Protein AF-A0A8D8K4F5-F1 (afdb_monomer_lite)

pLDDT: mean 77.03, std 19.81, range [22.62, 98.5]

Structure (mmCIF, N/CA/C/O backbone):
data_AF-A0A8D8K4F5-F1
#
_entry.id   AF-A0A8D8K4F5-F1
#
loop_
_atom_site.group_PDB
_atom_site.id
_atom_site.type_symbol
_atom_site.label_atom_id
_atom_site.label_alt_id
_atom_site.label_comp_id
_atom_site.label_asym_id
_atom_site.label_entity_id
_atom_site.label_seq_id
_atom_site.pdbx_PDB_ins_code
_atom_site.Cartn_x
_atom_site.Cartn_y
_atom_site.Cartn_z
_atom_site.occupancy
_atom_site.B_iso_or_equiv
_atom_site.auth_seq_id
_atom_site.auth_comp_id
_atom_site.auth_asym_id
_atom_site.auth_atom_id
_atom_site.pdbx_PDB_model_num
ATOM 1 N N . MET A 1 1 ? 10.776 -37.116 -6.712 1.00 50.56 1 MET A N 1
ATOM 2 C CA . MET A 1 1 ? 9.722 -36.429 -7.485 1.00 50.56 1 MET A CA 1
ATOM 3 C C . MET A 1 1 ? 10.110 -36.511 -8.950 1.00 50.56 1 MET A C 1
ATOM 5 O O . MET A 1 1 ? 11.135 -35.944 -9.314 1.00 50.56 1 MET A O 1
ATOM 9 N N . GLU A 1 2 ? 9.377 -37.277 -9.756 1.00 38.69 2 GLU A N 1
ATOM 10 C CA . GLU A 1 2 ? 9.474 -37.157 -11.214 1.00 38.69 2 GLU A CA 1
ATOM 11 C C . GLU A 1 2 ? 8.823 -35.822 -11.583 1.00 38.69 2 GLU A C 1
ATOM 13 O O . GLU A 1 2 ? 7.655 -35.591 -11.283 1.00 38.69 2 GLU A O 1
ATOM 18 N N . ILE A 1 3 ? 9.621 -34.892 -12.099 1.00 47.47 3 ILE A N 1
ATOM 19 C CA . ILE A 1 3 ? 9.180 -33.546 -12.474 1.00 47.47 3 ILE A CA 1
ATOM 20 C C . ILE A 1 3 ? 9.281 -33.509 -13.992 1.00 47.47 3 ILE A C 1
ATOM 22 O O . ILE A 1 3 ? 10.378 -33.707 -14.510 1.00 47.47 3 ILE A O 1
ATOM 26 N N . SER A 1 4 ? 8.151 -33.319 -14.677 1.00 42.06 4 SER A N 1
ATOM 27 C CA . SER A 1 4 ? 8.114 -33.143 -16.133 1.00 42.06 4 SER A CA 1
ATOM 28 C C . SER A 1 4 ? 8.968 -31.935 -16.535 1.00 42.06 4 SER A C 1
ATOM 30 O O . SER A 1 4 ? 8.851 -30.873 -15.920 1.00 42.06 4 SER A O 1
ATOM 32 N N . ASP A 1 5 ? 9.799 -32.084 -17.571 1.00 46.47 5 ASP A N 1
ATOM 33 C CA . ASP A 1 5 ? 10.639 -31.007 -18.122 1.00 46.47 5 ASP A CA 1
ATOM 34 C C . ASP A 1 5 ? 9.815 -29.842 -18.720 1.00 46.47 5 ASP A C 1
ATOM 36 O O . ASP A 1 5 ? 10.367 -28.779 -18.994 1.00 46.47 5 ASP A O 1
ATOM 40 N N . GLU A 1 6 ? 8.490 -29.991 -18.855 1.00 44.06 6 GLU A N 1
ATOM 41 C CA . GLU A 1 6 ? 7.566 -28.910 -19.244 1.00 44.06 6 GLU A CA 1
ATOM 42 C C . GLU A 1 6 ? 7.384 -27.822 -18.159 1.00 44.06 6 GLU A C 1
ATOM 44 O O . GLU A 1 6 ? 6.754 -26.805 -18.432 1.00 44.06 6 GLU A O 1
ATOM 49 N N . PHE A 1 7 ? 7.941 -27.998 -16.949 1.00 45.97 7 PHE A N 1
ATOM 50 C CA . PHE A 1 7 ? 7.888 -27.024 -15.838 1.00 45.97 7 PHE A CA 1
ATOM 51 C C . PHE A 1 7 ? 9.210 -26.278 -15.585 1.00 45.97 7 PHE A C 1
ATOM 53 O O . PHE A 1 7 ? 9.508 -25.853 -14.467 1.00 45.97 7 PHE A O 1
ATOM 60 N N . LEU A 1 8 ? 10.013 -26.074 -16.624 1.00 45.91 8 LEU A N 1
ATOM 61 C CA . LEU A 1 8 ? 10.858 -24.878 -16.664 1.00 45.91 8 LEU A CA 1
ATOM 62 C C . LEU A 1 8 ? 9.870 -23.708 -16.884 1.00 45.91 8 LEU A C 1
ATOM 64 O O . LEU A 1 8 ? 8.877 -23.890 -17.569 1.00 45.91 8 LEU A O 1
ATOM 68 N N . VAL A 1 9 ? 9.977 -22.514 -16.311 1.00 53.56 9 VAL A N 1
ATOM 69 C CA . VAL A 1 9 ? 11.063 -21.565 -16.523 1.00 53.56 9 VAL A CA 1
ATOM 70 C C . VAL A 1 9 ? 10.805 -20.355 -15.602 1.00 53.56 9 VAL A C 1
ATOM 72 O O . VAL A 1 9 ? 9.658 -19.964 -15.391 1.00 53.56 9 VAL A O 1
ATOM 75 N N . ASP A 1 10 ? 11.883 -19.740 -15.131 1.00 52.75 10 ASP A N 1
ATOM 76 C CA . ASP A 1 10 ? 11.942 -18.437 -14.455 1.00 52.75 10 ASP A CA 1
ATOM 77 C C . ASP A 1 10 ? 11.728 -18.409 -12.927 1.00 52.75 10 ASP A C 1
ATOM 79 O O . ASP A 1 10 ? 10.795 -18.997 -12.375 1.00 52.75 10 ASP A O 1
ATOM 83 N N . ALA A 1 11 ? 12.637 -17.709 -12.241 1.00 55.94 11 ALA A N 1
ATOM 84 C CA . ALA A 1 11 ? 12.549 -17.409 -10.817 1.00 55.94 11 ALA A CA 1
ATOM 85 C C . ALA A 1 11 ? 11.322 -16.536 -10.507 1.00 55.94 11 ALA A C 1
ATOM 87 O O . ALA A 1 11 ? 10.777 -16.628 -9.405 1.00 55.94 11 ALA A O 1
ATOM 88 N N . ASP A 1 12 ? 10.855 -15.760 -11.488 1.00 54.38 12 ASP A N 1
ATOM 89 C CA . ASP A 1 12 ? 9.815 -14.744 -11.308 1.00 54.38 12 ASP A CA 1
ATOM 90 C C . ASP A 1 12 ? 8.391 -15.217 -11.640 1.00 54.38 12 ASP A C 1
ATOM 92 O O . ASP A 1 12 ? 7.414 -14.554 -11.288 1.00 54.38 12 ASP A O 1
ATOM 96 N N . SER A 1 13 ? 8.232 -16.408 -12.223 1.00 65.69 13 SER A N 1
ATOM 97 C CA . SER A 1 13 ? 6.914 -16.987 -12.509 1.00 65.69 13 SER A CA 1
ATOM 98 C C . SER A 1 13 ? 6.157 -17.324 -11.216 1.00 65.69 13 SER A C 1
ATOM 100 O O . SER A 1 13 ? 6.475 -18.294 -10.533 1.00 65.69 13 SER A O 1
ATOM 102 N N . PHE A 1 14 ? 5.118 -16.567 -10.859 1.00 67.56 14 PHE A N 1
ATOM 103 C CA . PHE A 1 14 ? 4.361 -16.821 -9.628 1.00 67.56 14 PHE A CA 1
ATOM 104 C C . PHE A 1 14 ? 3.557 -18.123 -9.674 1.00 67.56 14 PHE A C 1
ATOM 106 O O . PHE A 1 14 ? 2.715 -18.342 -10.546 1.00 67.56 14 PHE A O 1
ATOM 113 N N . TYR A 1 15 ? 3.757 -18.976 -8.668 1.00 74.81 15 TYR A N 1
ATOM 114 C CA . TYR A 1 15 ? 2.946 -20.173 -8.489 1.00 74.81 15 TYR A CA 1
ATOM 115 C C . TYR A 1 15 ? 1.631 -19.862 -7.770 1.00 74.81 15 TYR A C 1
ATOM 117 O O . TYR A 1 15 ? 1.588 -19.572 -6.572 1.00 74.81 15 TYR A O 1
ATOM 125 N N . VAL A 1 16 ? 0.536 -19.962 -8.522 1.00 72.06 16 VAL A N 1
ATOM 126 C CA . VAL A 1 16 ? -0.831 -19.644 -8.073 1.00 72.06 16 VAL A CA 1
ATOM 127 C C . VAL A 1 16 ? -1.658 -20.878 -7.693 1.00 72.06 16 VAL A C 1
ATOM 129 O O . VAL A 1 16 ? -2.868 -20.779 -7.492 1.00 72.06 16 VAL A O 1
ATOM 132 N N . GLY A 1 17 ? -1.027 -22.051 -7.586 1.00 70.94 17 GLY A N 1
ATOM 133 C CA . GLY A 1 17 ? -1.705 -23.271 -7.152 1.00 70.94 17 GLY A CA 1
ATOM 134 C C . GLY A 1 17 ? -2.330 -23.115 -5.763 1.00 70.94 17 GLY A C 1
ATOM 135 O O . GLY A 1 17 ? -1.748 -22.505 -4.864 1.00 70.94 17 GLY A O 1
ATOM 136 N N . ILE A 1 18 ? -3.521 -23.690 -5.565 1.00 71.12 18 ILE A N 1
ATOM 137 C CA . ILE A 1 18 ? -4.225 -23.692 -4.264 1.00 71.12 18 ILE A CA 1
ATOM 138 C C . ILE A 1 18 ? -3.362 -24.356 -3.176 1.00 71.12 18 ILE A C 1
ATOM 140 O O . ILE A 1 18 ? -3.426 -24.006 -2.000 1.00 71.12 18 ILE A O 1
ATOM 144 N N . ASP A 1 19 ? -2.507 -25.288 -3.583 1.00 79.25 19 ASP A N 1
ATOM 145 C CA . ASP A 1 19 ? -1.544 -25.999 -2.756 1.00 79.25 19 ASP A CA 1
ATOM 146 C C . ASP A 1 19 ? -0.253 -25.215 -2.472 1.00 79.25 19 ASP A C 1
ATOM 148 O O . ASP A 1 19 ? 0.625 -25.743 -1.802 1.00 79.25 19 ASP A O 1
ATOM 152 N N . ARG A 1 20 ? -0.097 -23.956 -2.903 1.00 77.69 20 ARG A N 1
ATOM 153 C CA . ARG A 1 20 ? 1.130 -23.173 -2.639 1.00 77.69 20 ARG A CA 1
ATOM 154 C C . ARG A 1 20 ? 1.503 -23.093 -1.151 1.00 77.69 20 ARG A C 1
ATOM 156 O O . ARG A 1 20 ? 2.679 -23.063 -0.808 1.00 77.69 20 ARG A O 1
ATOM 163 N N . LEU A 1 21 ? 0.509 -23.113 -0.257 1.00 78.94 21 LEU A N 1
ATOM 164 C CA . LEU A 1 21 ? 0.709 -23.083 1.199 1.00 78.94 21 LEU A CA 1
ATOM 165 C C . LEU A 1 21 ? 1.220 -24.413 1.776 1.00 78.94 21 LEU A C 1
ATOM 167 O O . LEU A 1 21 ? 1.682 -24.444 2.915 1.00 78.94 21 LEU A O 1
ATOM 171 N N . GLN A 1 22 ? 1.155 -25.488 0.989 1.00 87.62 22 GLN A N 1
ATOM 172 C CA . GLN A 1 22 ? 1.701 -26.805 1.314 1.00 87.62 22 GLN A CA 1
ATOM 173 C C . GLN A 1 22 ? 3.216 -26.892 1.086 1.00 87.62 22 GLN A C 1
ATOM 175 O O . GLN A 1 22 ? 3.803 -27.947 1.287 1.00 87.62 22 GLN A O 1
ATOM 180 N N . TYR A 1 23 ? 3.865 -25.802 0.686 1.00 89.56 23 TYR A N 1
ATOM 181 C CA . TYR A 1 23 ? 5.313 -25.706 0.542 1.00 89.56 23 TYR A CA 1
ATOM 182 C C . TYR A 1 23 ? 5.892 -24.763 1.606 1.00 89.56 23 TYR A C 1
ATOM 184 O O . TYR A 1 23 ? 5.205 -23.873 2.121 1.00 89.56 23 TYR A O 1
ATOM 192 N N . LEU A 1 24 ? 7.177 -24.942 1.921 1.00 90.44 24 LEU A N 1
ATOM 193 C CA . LEU A 1 24 ? 7.919 -24.028 2.790 1.00 90.44 24 LEU A CA 1
ATOM 194 C C . LEU A 1 24 ? 8.219 -22.725 2.040 1.00 90.44 24 LEU A C 1
ATOM 196 O O . LEU A 1 24 ? 9.122 -22.671 1.203 1.00 90.44 24 LEU A O 1
ATOM 200 N N . SER A 1 25 ? 7.447 -21.686 2.350 1.00 90.44 25 SER A N 1
ATOM 201 C CA . SER A 1 25 ? 7.575 -20.335 1.802 1.00 90.44 25 SER A CA 1
ATOM 202 C C . SER A 1 25 ? 7.572 -19.302 2.923 1.00 90.44 25 SER A C 1
ATOM 204 O O . SER A 1 25 ? 7.022 -19.544 4.001 1.00 90.44 25 SER A O 1
ATOM 206 N N . CYS A 1 26 ? 8.116 -18.120 2.647 1.00 90.00 26 CYS A N 1
ATOM 207 C CA . CYS A 1 26 ? 7.934 -16.960 3.508 1.00 90.00 26 CYS A CA 1
ATOM 208 C C . CYS A 1 26 ? 6.435 -16.690 3.700 1.00 90.00 26 CYS A C 1
ATOM 210 O O . CYS A 1 26 ? 5.672 -16.687 2.733 1.00 90.00 26 CYS A O 1
ATOM 212 N N . ARG A 1 27 ? 6.001 -16.465 4.940 1.00 85.56 27 ARG A N 1
ATOM 213 C CA . ARG A 1 27 ? 4.600 -16.168 5.274 1.00 85.56 27 ARG A CA 1
ATOM 214 C C . ARG A 1 27 ? 4.256 -14.685 5.174 1.00 85.56 27 ARG A C 1
ATOM 216 O O . ARG A 1 27 ? 3.080 -14.354 5.170 1.00 85.56 27 ARG A O 1
ATOM 223 N N . SER A 1 28 ? 5.265 -13.828 5.023 1.00 81.81 28 SER A N 1
ATOM 224 C CA . SER A 1 28 ? 5.091 -12.401 4.739 1.00 81.81 28 SER A CA 1
ATOM 225 C C . SER A 1 28 ? 4.952 -12.143 3.232 1.00 81.81 28 SER A C 1
ATOM 227 O O . SER A 1 28 ? 3.892 -11.744 2.762 1.00 81.81 28 SER A O 1
ATOM 229 N N . CYS A 1 29 ? 5.977 -12.462 2.432 1.00 80.94 29 CYS A N 1
ATOM 230 C CA . CYS A 1 29 ? 5.982 -12.162 0.992 1.00 80.94 29 CYS A CA 1
ATOM 231 C C . CYS A 1 29 ? 5.531 -13.319 0.084 1.00 80.94 29 CYS A C 1
ATOM 233 O O . CYS A 1 29 ? 5.511 -13.167 -1.134 1.00 80.94 29 CYS A O 1
ATOM 235 N N . SER A 1 30 ? 5.207 -14.495 0.638 1.00 85.38 30 SER A N 1
ATOM 236 C CA . SER A 1 30 ? 4.848 -15.712 -0.119 1.00 85.38 30 SER A CA 1
ATOM 237 C C . SER A 1 30 ? 5.927 -16.269 -1.064 1.00 85.38 30 SER A C 1
ATOM 239 O O . SER A 1 30 ? 5.664 -17.257 -1.748 1.00 85.38 30 SER A O 1
ATOM 241 N N . ARG A 1 31 ? 7.144 -15.706 -1.088 1.00 87.38 31 ARG A N 1
ATOM 242 C CA . ARG A 1 31 ? 8.260 -16.231 -1.893 1.00 87.38 31 ARG A CA 1
ATOM 243 C C . ARG A 1 31 ? 8.900 -17.464 -1.256 1.00 87.38 31 ARG A C 1
ATOM 245 O O . ARG A 1 31 ? 8.919 -17.634 -0.034 1.00 87.38 31 ARG A O 1
ATOM 252 N N . PHE A 1 32 ? 9.454 -18.316 -2.103 1.00 91.25 32 PHE A N 1
ATOM 253 C CA . PHE A 1 32 ? 10.261 -19.472 -1.737 1.00 91.25 32 PHE A CA 1
ATOM 254 C C . PHE A 1 32 ? 11.728 -19.074 -1.708 1.00 91.25 32 PHE A C 1
ATOM 256 O O . PHE A 1 32 ? 12.143 -18.172 -2.422 1.00 91.25 32 PHE A O 1
ATOM 263 N N . THR A 1 33 ? 12.527 -19.744 -0.893 1.00 93.25 33 THR A N 1
ATOM 264 C CA . THR A 1 33 ? 13.970 -19.507 -0.818 1.00 93.25 33 THR A CA 1
ATOM 265 C C . THR A 1 33 ? 14.631 -20.739 -0.210 1.00 93.25 33 THR A C 1
ATOM 267 O O . THR A 1 33 ? 13.982 -21.452 0.564 1.00 93.25 33 THR A O 1
ATOM 270 N N . PRO A 1 34 ? 15.893 -21.051 -0.548 1.00 94.25 34 PRO A N 1
ATOM 271 C CA . PRO A 1 34 ? 16.640 -22.094 0.136 1.00 94.25 34 PRO A CA 1
ATOM 272 C C . PRO A 1 34 ? 16.924 -21.756 1.603 1.00 94.25 34 PRO A C 1
ATOM 274 O O . PRO A 1 34 ? 17.182 -22.674 2.371 1.00 94.25 34 PRO A O 1
ATOM 277 N N . PHE A 1 35 ? 16.883 -20.482 1.996 1.00 95.81 35 PHE A N 1
ATOM 278 C CA . PHE A 1 35 ? 17.198 -20.027 3.349 1.00 95.81 35 PHE A CA 1
ATOM 279 C C . PHE A 1 35 ? 15.942 -19.482 4.015 1.00 95.81 35 PHE A C 1
ATOM 281 O O . PHE A 1 35 ? 15.366 -18.511 3.540 1.00 95.81 35 PHE A O 1
ATOM 288 N N . LEU A 1 36 ? 15.504 -20.093 5.111 1.00 95.75 36 LEU A N 1
ATOM 289 C CA . LEU A 1 36 ? 14.305 -19.664 5.828 1.00 95.75 36 LEU A CA 1
ATOM 290 C C . LEU A 1 36 ? 14.634 -19.389 7.286 1.00 95.75 36 LEU A C 1
ATOM 292 O O . LEU A 1 36 ? 15.328 -20.169 7.932 1.00 95.75 36 LEU A O 1
ATOM 296 N N . VAL A 1 37 ? 14.088 -18.298 7.809 1.00 94.19 37 VAL A N 1
ATOM 297 C CA . VAL A 1 37 ? 14.171 -17.943 9.221 1.00 94.19 37 VAL A CA 1
ATOM 298 C C . VAL A 1 37 ? 12.877 -18.364 9.898 1.00 94.19 37 VAL A C 1
ATOM 300 O O . VAL A 1 37 ? 11.802 -17.875 9.553 1.00 94.19 37 VAL A O 1
ATOM 303 N N . TYR A 1 38 ? 12.979 -19.281 10.853 1.00 92.88 38 TYR A N 1
ATOM 304 C CA . TYR A 1 38 ? 11.859 -19.726 11.669 1.00 92.88 38 TYR A CA 1
ATOM 305 C C . TYR A 1 38 ? 12.027 -19.226 13.102 1.00 92.88 38 TYR A C 1
ATOM 307 O O . TYR A 1 38 ? 13.037 -19.487 13.760 1.00 92.88 38 TYR A O 1
ATOM 315 N N . LEU A 1 39 ? 11.021 -18.499 13.581 1.00 86.88 39 LEU A N 1
ATOM 316 C CA . LEU A 1 39 ? 10.989 -17.928 14.922 1.00 86.88 39 LEU A CA 1
ATOM 317 C C . LEU A 1 39 ? 9.925 -18.682 15.737 1.00 86.88 39 LEU A C 1
ATOM 319 O O . LEU A 1 39 ? 8.742 -18.376 15.598 1.00 86.88 39 LEU A O 1
ATOM 323 N N . PRO A 1 40 ? 10.297 -19.694 16.542 1.00 75.62 40 PRO A N 1
ATOM 324 C CA . PRO A 1 40 ? 9.320 -20.514 17.248 1.00 75.62 40 PRO A CA 1
ATOM 325 C C . PRO A 1 40 ? 8.526 -19.678 18.265 1.00 75.62 40 PRO A C 1
ATOM 327 O O . PRO A 1 40 ? 9.119 -18.837 18.943 1.00 75.62 40 PRO A O 1
ATOM 330 N N . PRO A 1 41 ? 7.213 -19.921 18.436 1.00 70.00 41 PRO A N 1
ATOM 331 C CA . PRO A 1 41 ? 6.404 -19.196 19.411 1.00 70.00 41 PRO A CA 1
ATOM 332 C C . PRO A 1 41 ? 7.023 -19.259 20.812 1.00 70.00 41 PRO A C 1
ATOM 334 O O . PRO A 1 41 ? 7.351 -20.340 21.296 1.00 70.00 41 PRO A O 1
ATOM 337 N N . ASN A 1 42 ? 7.171 -18.107 21.469 1.00 62.91 42 ASN A N 1
ATOM 338 C CA . ASN A 1 42 ? 7.641 -18.030 22.851 1.00 62.91 42 ASN A CA 1
ATOM 339 C C . ASN A 1 42 ? 6.438 -17.955 23.809 1.00 62.91 42 ASN A C 1
ATOM 341 O O . ASN A 1 42 ? 5.458 -17.254 23.538 1.00 62.91 42 ASN A O 1
ATOM 345 N N . ASP A 1 43 ? 6.515 -18.651 24.943 1.00 52.50 43 ASP A N 1
ATOM 346 C CA . ASP A 1 43 ? 5.423 -18.774 25.923 1.00 52.50 43 ASP A CA 1
ATOM 347 C C . ASP A 1 43 ? 5.154 -17.479 26.720 1.00 52.50 43 ASP A C 1
ATOM 349 O O . ASP A 1 43 ? 4.221 -17.424 27.519 1.00 52.50 43 ASP A O 1
ATOM 353 N N . GLY A 1 44 ? 5.934 -16.415 26.487 1.00 50.72 44 GLY A N 1
ATOM 354 C CA . GLY A 1 44 ? 5.867 -15.152 27.234 1.00 50.72 44 GLY A CA 1
ATOM 355 C C . GLY A 1 44 ? 5.491 -13.886 26.451 1.00 50.72 44 GLY A C 1
ATOM 356 O O . GLY A 1 44 ? 5.351 -12.838 27.078 1.00 50.72 44 GLY A O 1
ATOM 357 N N . SER A 1 45 ? 5.330 -13.924 25.123 1.00 44.03 45 SER A N 1
ATOM 358 C CA . SER A 1 45 ? 5.054 -12.721 24.313 1.00 44.03 45 SER A CA 1
ATOM 359 C C . SER A 1 45 ? 3.606 -12.658 23.807 1.00 44.03 45 SER A C 1
ATOM 361 O O . SER A 1 45 ? 3.004 -13.658 23.406 1.00 44.03 45 SER A O 1
ATOM 363 N N . GLN A 1 46 ? 3.024 -11.456 23.897 1.00 42.19 46 GLN A N 1
ATOM 364 C CA . GLN A 1 46 ? 1.628 -11.165 23.570 1.00 42.19 46 GLN A CA 1
ATOM 365 C C . GLN A 1 46 ? 1.273 -11.550 22.126 1.00 42.19 46 GLN A C 1
ATOM 367 O O . GLN A 1 46 ? 2.091 -11.513 21.211 1.00 42.19 46 GLN A O 1
ATOM 372 N N . HIS A 1 47 ? 0.018 -11.965 21.963 1.00 44.31 47 HIS A N 1
ATOM 373 C CA . HIS A 1 47 ? -0.552 -12.493 20.734 1.00 44.31 47 HIS A CA 1
ATOM 374 C C . HIS A 1 47 ? -0.649 -11.413 19.643 1.00 44.31 47 HIS A C 1
ATOM 376 O O . HIS A 1 47 ? -1.212 -10.352 19.889 1.00 44.31 47 HIS A O 1
ATOM 382 N N . VAL A 1 48 ? -0.204 -11.777 18.431 1.00 42.47 48 VAL A N 1
ATOM 383 C CA . VAL A 1 48 ? -0.195 -11.003 17.172 1.00 42.47 48 VAL A CA 1
ATOM 384 C C . VAL A 1 48 ? 0.997 -10.050 17.035 1.00 42.47 48 VAL A C 1
ATOM 386 O O . VAL A 1 48 ? 1.034 -8.973 17.618 1.00 42.47 48 VAL A O 1
ATOM 389 N N . VAL A 1 49 ? 1.951 -10.436 16.184 1.00 40.62 49 VAL A N 1
ATOM 390 C CA . VAL A 1 49 ? 3.055 -9.579 15.728 1.00 40.62 49 VAL A CA 1
ATOM 391 C C . VAL A 1 49 ? 2.844 -9.350 14.231 1.00 40.62 49 VAL A C 1
ATOM 393 O O . VAL A 1 49 ? 2.707 -10.313 13.483 1.00 40.62 49 VAL A O 1
ATOM 396 N N . PHE A 1 50 ? 2.745 -8.091 13.791 1.00 46.66 50 PHE A N 1
ATOM 397 C CA . PHE A 1 50 ? 2.523 -7.722 12.378 1.00 46.66 50 PHE A CA 1
ATOM 398 C C . PHE A 1 50 ? 1.277 -8.351 11.717 1.00 46.66 50 PHE A C 1
ATOM 400 O O . PHE A 1 50 ? 1.277 -8.628 10.523 1.00 46.66 50 PHE A O 1
ATOM 407 N N . GLY A 1 51 ? 0.214 -8.625 12.484 1.00 44.78 51 GLY A N 1
ATOM 408 C CA . GLY A 1 51 ? -0.991 -9.286 11.957 1.00 44.78 51 GLY A CA 1
ATOM 409 C C . GLY A 1 51 ? -0.823 -10.783 11.655 1.00 44.78 51 GLY A C 1
ATOM 410 O O . GLY A 1 51 ? -1.789 -11.422 11.242 1.00 44.78 51 GLY A O 1
ATOM 411 N N . LEU A 1 52 ? 0.361 -11.357 11.899 1.00 44.06 52 LEU A N 1
ATOM 412 C CA . LEU A 1 52 ? 0.646 -12.776 11.711 1.00 44.06 52 LEU A CA 1
ATOM 413 C C . LEU A 1 52 ? 0.341 -13.560 12.998 1.00 44.06 52 LEU A C 1
ATOM 415 O O . LEU A 1 52 ? 0.673 -13.141 14.115 1.00 44.06 52 LEU A O 1
ATOM 419 N N . GLN A 1 53 ? -0.338 -14.696 12.842 1.00 54.97 53 GLN A N 1
ATOM 420 C CA . GLN A 1 53 ? -0.653 -15.618 13.937 1.00 54.97 53 GLN A CA 1
ATOM 421 C C . GLN A 1 53 ? 0.612 -16.371 14.409 1.00 54.97 53 GLN A C 1
ATOM 423 O O . GLN A 1 53 ? 1.635 -16.375 13.724 1.00 54.97 53 GLN A O 1
ATOM 428 N N . LYS A 1 54 ? 0.576 -16.988 15.605 1.00 54.44 54 LYS A N 1
ATOM 429 C CA . LYS A 1 54 ? 1.739 -17.688 16.208 1.00 54.44 54 LYS A CA 1
ATOM 430 C C . LYS A 1 54 ? 2.337 -18.760 15.275 1.00 54.44 54 LYS A C 1
ATOM 432 O O . LYS A 1 54 ? 3.543 -18.963 15.277 1.00 54.44 54 LYS A O 1
ATOM 437 N N . ASP A 1 55 ? 1.513 -19.382 14.445 1.00 54.81 55 ASP A N 1
ATOM 438 C CA . ASP A 1 55 ? 1.834 -20.427 13.465 1.00 54.81 55 ASP A CA 1
ATOM 439 C C . ASP A 1 55 ? 2.415 -19.894 12.135 1.00 54.81 55 ASP A C 1
ATOM 441 O O . ASP A 1 55 ? 2.741 -20.667 11.232 1.00 54.81 55 ASP A O 1
ATOM 445 N N . GLN A 1 56 ? 2.581 -18.574 11.989 1.00 65.00 56 GLN A N 1
ATOM 446 C CA . GLN A 1 56 ? 3.006 -17.925 10.740 1.00 65.00 56 GLN A CA 1
ATOM 447 C C . GLN A 1 56 ? 4.421 -17.322 10.792 1.00 65.00 56 GLN A C 1
ATOM 449 O O . GLN A 1 56 ? 4.808 -16.569 9.901 1.00 65.00 56 GLN A O 1
ATOM 454 N N . LEU A 1 57 ? 5.227 -17.666 11.800 1.00 80.88 57 LEU A N 1
ATOM 455 C CA . LEU A 1 57 ? 6.555 -17.086 12.044 1.00 80.88 57 LEU A CA 1
ATOM 456 C C . LEU A 1 57 ? 7.685 -17.721 11.206 1.00 80.88 57 LEU A C 1
ATOM 458 O O . LEU A 1 57 ? 8.735 -18.106 11.723 1.00 80.88 57 LEU A O 1
ATOM 462 N N . LEU A 1 58 ? 7.462 -17.831 9.896 1.00 90.12 58 LEU A N 1
ATOM 463 C CA . LEU A 1 58 ? 8.420 -18.347 8.918 1.00 90.12 58 LEU A CA 1
ATOM 464 C C . LEU A 1 58 ? 8.677 -17.288 7.837 1.00 90.12 58 LEU A C 1
ATOM 466 O O . LEU A 1 58 ? 7.770 -16.925 7.087 1.00 90.12 58 LEU A O 1
ATOM 470 N N . PHE A 1 59 ? 9.915 -16.814 7.731 1.00 91.56 59 PHE A N 1
ATOM 471 C CA . PHE A 1 59 ? 10.296 -15.658 6.917 1.00 91.56 59 PHE A CA 1
ATOM 472 C C . PHE A 1 59 ? 11.417 -16.000 5.931 1.00 91.56 59 PHE A C 1
ATOM 474 O O . PHE A 1 59 ? 12.277 -16.833 6.220 1.00 91.56 59 PHE A O 1
ATOM 481 N N . CYS A 1 60 ? 11.440 -15.337 4.772 1.00 92.62 60 CYS A N 1
ATOM 482 C CA . CYS A 1 60 ? 12.681 -15.212 4.009 1.00 92.62 60 CYS A CA 1
ATOM 483 C C . CYS A 1 60 ? 13.597 -14.179 4.690 1.00 92.62 60 CYS A C 1
ATOM 485 O O . CYS A 1 60 ? 13.096 -13.351 5.457 1.00 92.62 60 CYS A O 1
ATOM 487 N N . PRO A 1 61 ? 14.908 -14.180 4.398 1.00 90.19 61 PRO A N 1
ATOM 488 C CA . PRO A 1 61 ? 15.873 -13.277 5.022 1.00 90.19 61 PRO A CA 1
ATOM 489 C C . PRO A 1 61 ? 15.521 -11.790 4.870 1.00 90.19 61 PRO A C 1
ATOM 491 O O . PRO A 1 61 ? 15.694 -11.033 5.819 1.00 90.19 61 PRO A O 1
ATOM 494 N N . GLY A 1 62 ? 14.943 -11.384 3.732 1.00 85.69 62 GLY A N 1
ATOM 495 C CA . GLY A 1 62 ? 14.490 -10.002 3.502 1.00 85.69 62 GLY A CA 1
ATOM 496 C C . GLY A 1 62 ? 13.190 -9.608 4.221 1.00 85.69 62 GLY A C 1
ATOM 497 O O . GLY A 1 62 ? 12.886 -8.427 4.333 1.00 85.69 62 GLY A O 1
ATOM 498 N N . CYS A 1 63 ? 12.414 -10.571 4.728 1.00 86.06 63 CYS A N 1
ATOM 499 C CA . CYS A 1 63 ? 11.189 -10.308 5.495 1.00 86.06 63 CYS A CA 1
ATOM 500 C C . CYS A 1 63 ? 11.366 -10.513 7.004 1.00 86.06 63 CYS A C 1
ATOM 502 O O . CYS A 1 63 ? 10.379 -10.478 7.741 1.00 86.06 63 CYS A O 1
ATOM 504 N N . VAL A 1 64 ? 12.590 -10.776 7.467 1.00 85.69 64 VAL A N 1
ATOM 505 C CA . VAL A 1 64 ? 12.888 -10.870 8.896 1.00 85.69 64 VAL A CA 1
ATOM 506 C C . VAL A 1 64 ? 12.626 -9.499 9.536 1.00 85.69 64 VAL A C 1
ATOM 508 O O . VAL A 1 64 ? 13.096 -8.492 9.004 1.00 85.69 64 VAL A O 1
ATOM 511 N N . PRO A 1 65 ? 11.889 -9.418 10.661 1.00 79.62 65 PRO A N 1
ATOM 512 C CA . PRO A 1 65 ? 11.669 -8.147 11.339 1.00 79.62 65 PRO A CA 1
ATOM 513 C C . PRO A 1 65 ? 12.986 -7.453 11.701 1.00 79.62 65 PRO A C 1
ATOM 515 O O . PRO A 1 65 ? 13.983 -8.101 12.011 1.00 79.62 65 PRO A O 1
ATOM 518 N N . GLN A 1 66 ? 12.983 -6.121 11.709 1.00 75.75 66 GLN A N 1
ATOM 519 C CA . GLN A 1 66 ? 14.161 -5.347 12.101 1.00 75.75 66 GLN A CA 1
ATOM 520 C C . GLN A 1 66 ? 14.630 -5.704 13.522 1.00 75.75 66 GLN A C 1
ATOM 522 O O . GLN A 1 66 ? 13.827 -6.043 14.396 1.00 75.75 66 GLN A O 1
ATOM 527 N N . ARG A 1 67 ? 15.939 -5.556 13.772 1.00 77.12 67 ARG A N 1
ATOM 528 C CA . ARG A 1 67 ? 16.608 -5.913 15.037 1.00 77.12 67 ARG A CA 1
ATOM 529 C C . ARG A 1 67 ? 15.878 -5.404 16.283 1.00 77.12 67 ARG A C 1
ATOM 531 O O . ARG A 1 67 ? 15.738 -6.151 17.246 1.00 77.12 67 ARG A O 1
ATOM 538 N N . GLN A 1 68 ? 15.401 -4.159 16.270 1.00 71.19 68 GLN A N 1
ATOM 539 C CA . GLN A 1 68 ? 14.685 -3.568 17.407 1.00 71.19 68 GLN A CA 1
ATOM 540 C C . GLN A 1 68 ? 13.406 -4.352 17.748 1.00 71.19 68 GLN A C 1
ATOM 542 O O . GLN A 1 68 ? 13.173 -4.674 18.910 1.00 71.19 68 GLN A O 1
ATOM 547 N N . HIS A 1 69 ? 12.622 -4.740 16.739 1.00 71.50 69 HIS A N 1
ATOM 548 C CA . HIS A 1 69 ? 11.412 -5.548 16.914 1.00 71.50 69 HIS A CA 1
ATOM 549 C C . HIS A 1 69 ? 11.728 -6.988 17.320 1.00 71.50 69 HIS A C 1
ATOM 551 O O . HIS A 1 69 ? 11.068 -7.558 18.187 1.00 71.50 69 HIS A O 1
ATOM 557 N N . LEU A 1 70 ? 12.778 -7.571 16.743 1.00 74.44 70 LEU A N 1
ATOM 558 C CA . LEU A 1 70 ? 13.238 -8.898 17.128 1.00 74.44 70 LEU A CA 1
ATOM 559 C C . LEU A 1 70 ? 13.670 -8.963 18.601 1.00 74.44 70 LEU A C 1
ATOM 561 O O . LEU A 1 70 ? 13.324 -9.922 19.288 1.00 74.44 70 LEU A O 1
ATOM 565 N N . LEU A 1 71 ? 14.361 -7.936 19.105 1.00 74.12 71 LEU A N 1
ATOM 566 C CA . LEU A 1 71 ? 14.755 -7.830 20.515 1.00 74.12 71 LEU A CA 1
ATOM 567 C C . LEU A 1 71 ? 13.551 -7.649 21.453 1.00 74.12 71 LEU A C 1
ATOM 569 O O . LEU A 1 71 ? 13.598 -8.114 22.588 1.00 74.12 71 LEU A O 1
ATOM 573 N N . GLN A 1 72 ? 12.456 -7.035 20.994 1.00 71.00 72 GLN A N 1
ATOM 574 C CA . GLN A 1 72 ? 11.207 -6.977 21.766 1.00 71.00 72 GLN A CA 1
ATOM 575 C C . GLN A 1 72 ? 10.545 -8.359 21.887 1.00 71.00 72 GLN A C 1
ATOM 577 O O . GLN A 1 72 ? 10.030 -8.711 22.946 1.00 71.00 72 GLN A O 1
ATOM 582 N N . MET A 1 73 ? 10.566 -9.157 20.814 1.00 70.00 73 MET A N 1
ATOM 583 C CA . MET A 1 73 ? 9.981 -10.507 20.789 1.00 70.00 73 MET A CA 1
ATOM 584 C C . MET A 1 73 ? 10.852 -11.547 21.504 1.00 70.00 73 MET A C 1
ATOM 586 O O . MET A 1 73 ? 10.339 -12.473 22.139 1.00 70.00 73 MET A O 1
ATOM 590 N N . TYR A 1 74 ? 12.169 -11.385 21.396 1.00 72.94 74 TYR A N 1
ATOM 591 C CA . TYR A 1 74 ? 13.191 -12.266 21.944 1.00 72.94 74 TYR A CA 1
ATOM 592 C C . TYR A 1 74 ? 14.229 -11.417 22.697 1.00 72.94 74 TYR A C 1
ATOM 594 O O . TYR A 1 74 ? 15.289 -11.104 22.158 1.00 72.94 74 TYR A O 1
ATOM 602 N N . PRO A 1 75 ? 13.972 -11.061 23.969 1.00 64.69 75 PRO A N 1
ATOM 603 C CA . PRO A 1 75 ? 14.863 -10.190 24.748 1.00 64.69 75 PRO A CA 1
ATOM 604 C C . PRO A 1 75 ? 16.303 -10.705 24.899 1.00 64.69 75 PRO A C 1
ATOM 606 O O . PRO A 1 75 ? 17.222 -9.927 25.134 1.00 64.69 75 PRO A O 1
ATOM 609 N N . LEU A 1 76 ? 16.516 -12.016 24.734 1.00 65.44 76 LEU A N 1
ATOM 610 C CA . LEU A 1 76 ? 17.826 -12.676 24.803 1.00 65.44 76 LEU A CA 1
ATOM 611 C C . LEU A 1 76 ? 18.499 -12.853 23.424 1.00 65.44 76 LEU A C 1
ATOM 613 O O . LEU A 1 76 ? 19.470 -13.595 23.307 1.00 65.44 76 LEU A O 1
ATOM 617 N N . LEU A 1 77 ? 18.000 -12.196 22.370 1.00 74.56 77 LEU A N 1
ATOM 618 C CA . LEU A 1 77 ? 18.479 -12.360 20.988 1.00 74.56 77 LEU A CA 1
ATOM 619 C C . LEU A 1 77 ? 19.783 -11.612 20.672 1.00 74.56 77 LEU A C 1
ATOM 621 O O . LEU A 1 77 ? 20.319 -11.769 19.581 1.00 74.56 77 LEU A O 1
ATOM 625 N N . GLY A 1 78 ? 20.308 -10.794 21.589 1.00 64.25 78 GLY A N 1
ATOM 626 C CA . GLY A 1 78 ? 21.429 -9.879 21.322 1.00 64.25 78 GLY A CA 1
ATOM 627 C C . GLY A 1 78 ? 22.701 -10.519 20.746 1.00 64.25 78 GLY A C 1
ATOM 628 O O . GLY A 1 78 ? 23.474 -9.824 20.099 1.00 64.25 78 GLY A O 1
ATOM 629 N N . GLU A 1 79 ? 22.891 -11.827 20.930 1.00 71.50 79 GLU A N 1
ATOM 630 C CA . GLU A 1 79 ? 24.037 -12.599 20.420 1.00 71.50 79 GLU A CA 1
ATOM 631 C C . GLU A 1 79 ? 23.648 -13.598 19.314 1.00 71.50 79 GLU A C 1
ATOM 633 O O . GLU A 1 79 ? 24.429 -14.475 18.946 1.00 71.50 79 GLU A O 1
ATOM 638 N N . SER A 1 80 ? 22.416 -13.520 18.812 1.00 84.19 80 SER A N 1
ATOM 639 C CA . SER A 1 80 ? 21.943 -14.361 17.718 1.00 84.19 80 SER A CA 1
ATOM 640 C C . SER A 1 80 ? 22.491 -13.869 16.387 1.00 84.19 80 SER A C 1
ATOM 642 O O . SER A 1 80 ? 22.550 -12.666 16.129 1.00 84.19 80 SER A O 1
ATOM 644 N N . VAL A 1 81 ? 22.767 -14.811 15.488 1.00 86.38 81 VAL A N 1
ATOM 645 C CA . VAL A 1 81 ? 23.126 -14.532 14.091 1.00 86.38 81 VAL A CA 1
ATOM 646 C C . VAL A 1 81 ? 22.028 -13.767 13.341 1.00 86.38 81 VAL A C 1
ATOM 648 O O . VAL A 1 81 ? 22.300 -13.111 12.345 1.00 86.38 81 VAL A O 1
ATOM 651 N N . LEU A 1 82 ? 20.786 -13.797 13.837 1.00 87.00 82 LEU A N 1
ATOM 652 C CA . LEU A 1 82 ? 19.677 -13.010 13.294 1.00 87.00 82 LEU A CA 1
ATOM 653 C C . LEU A 1 82 ? 19.806 -11.502 13.567 1.00 87.00 82 LEU A C 1
ATOM 655 O O . LEU A 1 82 ? 19.080 -10.715 12.969 1.00 87.00 82 LEU A O 1
ATOM 659 N N . CYS A 1 83 ? 20.708 -11.089 14.461 1.00 82.88 83 CYS A N 1
ATOM 660 C CA . CYS A 1 83 ? 21.044 -9.682 14.676 1.00 82.88 83 CYS A CA 1
ATOM 661 C C . CYS A 1 83 ? 22.195 -9.193 13.778 1.00 82.88 83 CYS A C 1
ATOM 663 O O . CYS A 1 83 ? 22.527 -8.010 13.840 1.00 82.88 83 CYS A O 1
ATOM 665 N N . ASP A 1 84 ? 22.805 -10.072 12.976 1.00 83.75 84 ASP A N 1
ATOM 666 C CA . ASP A 1 84 ? 23.880 -9.739 12.041 1.00 83.75 84 ASP A CA 1
ATOM 667 C C . ASP A 1 84 ? 23.283 -9.343 10.680 1.00 83.75 84 ASP A C 1
ATOM 669 O O . ASP A 1 84 ? 22.788 -10.180 9.917 1.00 83.75 84 ASP A O 1
ATOM 673 N N . SER A 1 85 ? 23.304 -8.042 10.383 1.00 81.00 85 SER A N 1
ATOM 674 C CA . SER A 1 85 ? 22.771 -7.496 9.132 1.00 81.00 85 SER A CA 1
ATOM 675 C C . SER A 1 85 ? 23.550 -7.971 7.906 1.00 81.00 85 SER A C 1
ATOM 677 O O . SER A 1 85 ? 22.940 -8.174 6.856 1.00 81.00 85 SER A O 1
ATOM 679 N N . ALA A 1 86 ? 24.860 -8.208 8.028 1.00 82.69 86 ALA A N 1
ATOM 680 C CA . ALA A 1 86 ? 25.678 -8.710 6.931 1.00 82.69 86 ALA A CA 1
ATOM 681 C C . ALA A 1 86 ? 25.322 -10.167 6.614 1.00 82.69 86 ALA A C 1
ATOM 683 O O . ALA A 1 86 ? 25.172 -10.528 5.447 1.00 82.69 86 ALA A O 1
ATOM 684 N N . LEU A 1 87 ? 25.093 -11.001 7.632 1.00 86.94 87 LEU A N 1
ATOM 685 C CA . LEU A 1 87 ? 24.604 -12.359 7.403 1.00 86.94 87 LEU A CA 1
ATOM 686 C C . LEU A 1 87 ? 23.210 -12.365 6.767 1.00 86.94 87 LEU A C 1
ATOM 688 O O . LEU A 1 87 ? 22.992 -13.082 5.789 1.00 86.94 87 LEU A O 1
ATOM 692 N N . LEU A 1 88 ? 22.265 -11.584 7.306 1.00 87.31 88 LEU A N 1
ATOM 693 C CA . LEU A 1 88 ? 20.911 -11.515 6.751 1.00 87.31 88 LEU A CA 1
ATOM 694 C C . LEU A 1 88 ? 20.928 -11.051 5.297 1.00 87.31 88 LEU A C 1
ATOM 696 O O . LEU A 1 88 ? 20.222 -11.634 4.480 1.00 87.31 88 LEU A O 1
ATOM 700 N N . ALA A 1 89 ? 21.751 -10.061 4.958 1.00 83.81 89 ALA A N 1
ATOM 701 C CA . ALA A 1 89 ? 21.919 -9.614 3.584 1.00 83.81 89 ALA A CA 1
ATOM 702 C C . ALA A 1 89 ? 22.583 -10.693 2.704 1.00 83.81 89 ALA A C 1
ATOM 704 O O . ALA A 1 89 ? 22.162 -10.901 1.568 1.00 83.81 89 ALA A O 1
ATOM 705 N N . ALA A 1 90 ? 23.568 -11.442 3.213 1.00 87.00 90 ALA A N 1
ATOM 706 C CA . ALA A 1 90 ? 24.215 -12.519 2.457 1.00 87.00 90 ALA A CA 1
ATOM 707 C C . ALA A 1 90 ? 23.282 -13.708 2.168 1.00 87.00 90 ALA A C 1
ATOM 709 O O . ALA A 1 90 ? 23.497 -14.435 1.198 1.00 87.00 90 ALA A O 1
ATOM 710 N N . LEU A 1 91 ? 22.242 -13.896 2.987 1.00 90.19 91 LEU A N 1
ATOM 711 C CA . LEU A 1 91 ? 21.181 -14.887 2.792 1.00 90.19 91 LEU A CA 1
ATOM 712 C C . LEU A 1 91 ? 20.082 -14.423 1.811 1.00 90.19 91 LEU A C 1
ATOM 714 O O . LEU A 1 91 ? 19.243 -15.241 1.433 1.00 90.19 91 LEU A O 1
ATOM 718 N N . GLN A 1 92 ? 20.062 -13.150 1.401 1.00 87.44 92 GLN A N 1
ATOM 719 C CA . GLN A 1 92 ? 19.090 -12.598 0.444 1.00 87.44 92 GLN A CA 1
ATOM 720 C C . GLN A 1 92 ? 19.518 -12.808 -1.018 1.00 87.44 92 GLN A C 1
ATOM 722 O O . GLN A 1 92 ? 20.669 -13.130 -1.334 1.00 87.44 92 GLN A O 1
ATOM 727 N N . GLY A 1 93 ? 18.574 -12.608 -1.939 1.00 82.31 93 GLY A N 1
ATOM 728 C CA . GLY A 1 93 ? 18.782 -12.719 -3.385 1.00 82.31 93 GLY A CA 1
ATOM 729 C C . GLY A 1 93 ? 18.638 -14.145 -3.918 1.00 82.31 93 GLY A C 1
ATOM 730 O O . GLY A 1 93 ? 18.970 -14.409 -5.071 1.00 82.31 93 GLY A O 1
ATOM 731 N N . PHE A 1 94 ? 18.153 -15.068 -3.085 1.00 87.56 94 PHE A N 1
ATOM 732 C CA . PHE A 1 94 ? 17.846 -16.452 -3.461 1.00 87.56 94 PHE A CA 1
ATOM 733 C C . PHE A 1 94 ? 16.338 -16.734 -3.437 1.00 87.56 94 PHE A C 1
ATOM 735 O O . PHE A 1 94 ? 15.925 -17.893 -3.488 1.00 87.56 94 PHE A O 1
ATOM 742 N N . GLU A 1 95 ? 15.516 -15.694 -3.308 1.00 88.81 95 GLU A N 1
ATOM 743 C CA . GLU A 1 95 ? 14.065 -15.767 -3.341 1.00 88.81 95 GLU A CA 1
ATOM 744 C C . GLU A 1 95 ? 13.540 -15.993 -4.762 1.00 88.81 95 GLU A C 1
ATOM 746 O O . GLU A 1 95 ? 14.057 -15.448 -5.730 1.00 88.81 95 GLU A O 1
ATOM 751 N N . TYR A 1 96 ? 12.474 -16.776 -4.883 1.00 87.56 96 TYR A N 1
ATOM 752 C CA . TYR A 1 96 ? 11.802 -17.061 -6.147 1.00 87.56 96 TYR A CA 1
ATOM 753 C C . TYR A 1 96 ? 10.308 -17.302 -5.917 1.00 87.56 96 TYR A C 1
ATOM 755 O O . TYR A 1 96 ? 9.861 -17.613 -4.809 1.00 87.56 96 TYR A O 1
ATOM 763 N N . SER A 1 97 ? 9.519 -17.156 -6.972 1.00 82.62 97 SER A N 1
ATOM 764 C CA . SER A 1 97 ? 8.055 -17.114 -6.921 1.00 82.62 97 SER A CA 1
ATOM 765 C C . SER A 1 97 ? 7.390 -18.457 -7.253 1.00 82.62 97 SER A C 1
ATOM 767 O O . SER A 1 97 ? 6.188 -18.625 -7.024 1.00 82.62 97 SER A O 1
ATOM 769 N N . ASN A 1 98 ? 8.165 -19.442 -7.727 1.00 84.00 98 ASN A N 1
ATOM 770 C CA . ASN A 1 98 ? 7.683 -20.774 -8.102 1.00 84.00 98 ASN A CA 1
ATOM 771 C C . ASN A 1 98 ? 8.359 -21.905 -7.302 1.00 84.00 98 ASN A C 1
ATOM 773 O O . ASN A 1 98 ? 9.561 -22.105 -7.469 1.00 84.00 98 ASN A O 1
ATOM 777 N N . PRO A 1 99 ? 7.648 -22.746 -6.524 1.00 81.31 99 PRO A N 1
ATOM 778 C CA . PRO A 1 99 ? 8.284 -23.848 -5.799 1.00 81.31 99 PRO A CA 1
ATOM 779 C C . PRO A 1 99 ? 8.919 -24.894 -6.735 1.00 81.31 99 PRO A C 1
ATOM 781 O O . PRO A 1 99 ? 9.742 -25.691 -6.285 1.00 81.31 99 PRO A O 1
ATOM 784 N N . PHE A 1 100 ? 8.578 -24.877 -8.030 1.00 80.94 100 PHE A N 1
ATOM 785 C CA . PHE A 1 100 ? 9.151 -25.733 -9.068 1.00 80.94 100 PHE A CA 1
ATOM 786 C C . PHE A 1 100 ? 10.348 -25.113 -9.803 1.00 80.94 100 PHE A C 1
ATOM 788 O O . PHE A 1 100 ? 10.862 -25.725 -10.737 1.00 80.94 100 PHE A O 1
ATOM 795 N N . TYR A 1 101 ? 10.849 -23.949 -9.369 1.00 79.38 101 TYR A N 1
ATOM 796 C CA . TYR A 1 101 ? 12.022 -23.313 -9.972 1.00 79.38 101 TYR A CA 1
ATOM 797 C C . TYR A 1 101 ? 13.235 -24.260 -9.990 1.00 79.38 101 TYR A C 1
ATOM 799 O O . TYR A 1 101 ? 13.789 -24.597 -8.939 1.00 79.38 101 TYR A O 1
ATOM 807 N N . ARG A 1 102 ? 13.661 -24.690 -11.191 1.00 74.25 102 ARG A N 1
ATOM 808 C CA . ARG A 1 102 ? 14.593 -25.820 -11.410 1.00 74.25 102 ARG A CA 1
ATOM 809 C C . ARG A 1 102 ? 15.837 -25.774 -10.522 1.00 74.25 102 ARG A C 1
ATOM 811 O O . ARG A 1 102 ? 16.259 -26.811 -10.014 1.00 74.25 102 ARG A O 1
ATOM 818 N N . LYS A 1 103 ? 16.402 -24.579 -10.333 1.00 80.06 103 LYS A N 1
ATOM 819 C CA . LYS A 1 103 ? 17.646 -24.353 -9.589 1.00 80.06 103 LYS A CA 1
ATOM 820 C C . LYS A 1 103 ? 17.537 -24.724 -8.106 1.00 80.06 103 LYS A C 1
ATOM 822 O O . LYS A 1 103 ? 18.474 -25.289 -7.555 1.00 80.06 103 LYS A O 1
ATOM 827 N N . TYR A 1 104 ? 16.395 -24.444 -7.473 1.00 85.38 104 TYR A N 1
ATOM 828 C CA . TYR A 1 104 ? 16.213 -24.602 -6.024 1.00 85.38 104 TYR A CA 1
ATOM 829 C C . TYR A 1 104 ? 15.057 -25.527 -5.619 1.00 85.38 104 TYR A C 1
ATOM 831 O O . TYR A 1 104 ? 14.900 -25.830 -4.433 1.00 85.38 104 TYR A O 1
ATOM 839 N N . ALA A 1 105 ? 14.270 -26.025 -6.575 1.00 79.94 105 ALA A N 1
ATOM 840 C CA . ALA A 1 105 ? 13.124 -26.900 -6.324 1.00 79.94 105 ALA A CA 1
ATOM 841 C C . ALA A 1 105 ? 13.515 -28.206 -5.619 1.00 79.94 105 ALA A C 1
ATOM 843 O O . ALA A 1 105 ? 12.776 -28.707 -4.776 1.00 79.94 105 ALA A O 1
ATOM 844 N N . ARG A 1 106 ? 14.692 -28.756 -5.934 1.00 82.94 106 ARG A N 1
ATOM 845 C CA . ARG A 1 106 ? 15.217 -29.979 -5.299 1.00 82.94 106 ARG A CA 1
ATOM 846 C C . ARG A 1 106 ? 16.176 -29.693 -4.143 1.00 82.94 106 ARG A C 1
ATOM 848 O O . ARG A 1 106 ? 16.668 -30.623 -3.511 1.00 82.94 106 ARG A O 1
ATOM 855 N N . THR A 1 107 ? 16.447 -28.423 -3.867 1.00 88.94 107 THR A N 1
ATOM 856 C CA . THR A 1 107 ? 17.440 -28.008 -2.881 1.00 88.94 107 THR A CA 1
ATOM 857 C C . THR A 1 107 ? 16.816 -27.982 -1.494 1.00 88.94 107 THR A C 1
ATOM 859 O O . THR A 1 107 ? 15.852 -27.252 -1.250 1.00 88.94 107 THR A O 1
ATOM 862 N N . ALA A 1 108 ? 17.377 -2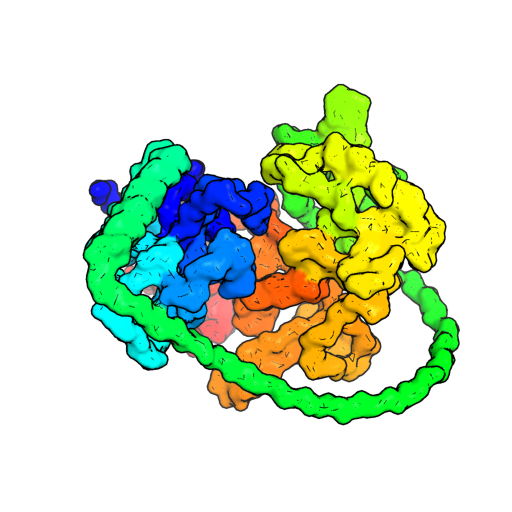8.769 -0.576 1.00 92.06 108 ALA A N 1
ATOM 863 C CA . ALA A 1 108 ? 16.965 -28.768 0.823 1.00 92.06 108 ALA A CA 1
ATOM 864 C C . ALA A 1 108 ? 17.124 -27.371 1.443 1.00 92.06 108 ALA A C 1
ATOM 866 O O . ALA A 1 108 ? 18.088 -26.657 1.145 1.00 92.06 108 ALA A O 1
ATOM 867 N N . ARG A 1 109 ? 16.175 -27.000 2.301 1.00 94.31 109 ARG A N 1
ATOM 868 C CA . ARG A 1 109 ? 16.129 -25.714 2.991 1.00 94.31 109 ARG A CA 1
ATOM 869 C C . ARG A 1 109 ? 17.115 -25.684 4.146 1.00 94.31 109 ARG A C 1
ATOM 871 O O . ARG A 1 109 ? 17.273 -26.673 4.852 1.00 94.31 109 ARG A O 1
ATOM 878 N N . THR A 1 110 ? 17.732 -24.535 4.349 1.00 96.56 110 THR A N 1
ATOM 879 C CA . THR A 1 110 ? 18.485 -24.204 5.550 1.00 96.56 110 THR A CA 1
ATOM 880 C C . THR A 1 110 ? 17.557 -23.420 6.466 1.00 96.56 110 THR A C 1
ATOM 882 O O . THR A 1 110 ? 17.132 -22.318 6.116 1.00 96.56 110 THR A O 1
ATOM 885 N N . ILE A 1 111 ? 17.220 -24.001 7.615 1.00 96.06 111 ILE A N 1
ATOM 886 C CA . ILE A 1 111 ? 16.368 -23.368 8.623 1.00 96.06 111 ILE A CA 1
ATOM 887 C C . ILE A 1 111 ? 17.248 -22.657 9.645 1.00 96.06 111 ILE A C 1
ATOM 889 O O . ILE A 1 111 ? 18.059 -23.289 10.316 1.00 96.06 111 ILE A O 1
ATOM 893 N N . VAL A 1 112 ? 17.071 -21.349 9.775 1.00 94.50 112 VAL A N 1
ATOM 894 C CA . VAL A 1 112 ? 17.768 -20.497 10.739 1.00 94.50 112 VAL A CA 1
ATOM 895 C C . VAL A 1 112 ? 16.804 -20.148 11.868 1.00 94.50 112 VAL A C 1
ATOM 897 O O . VAL A 1 112 ? 15.670 -19.741 11.626 1.00 94.50 112 VAL A O 1
ATOM 900 N N . THR A 1 113 ? 17.255 -20.307 13.104 1.00 91.75 113 THR A N 1
ATOM 901 C CA . THR A 1 113 ? 16.509 -19.992 14.330 1.00 91.75 113 THR A CA 1
ATOM 902 C C . THR A 1 113 ? 17.316 -19.061 15.230 1.00 91.75 113 THR A C 1
ATOM 904 O O . THR A 1 113 ? 18.499 -18.810 14.989 1.00 91.75 113 THR A O 1
ATOM 907 N N . VAL A 1 114 ? 16.697 -18.579 16.310 1.00 85.69 114 VAL A N 1
ATOM 908 C CA . VAL A 1 114 ? 17.344 -17.686 17.284 1.00 85.69 114 VAL A CA 1
ATOM 909 C C . VAL A 1 114 ? 18.593 -18.303 17.933 1.00 85.69 114 VAL A C 1
ATOM 911 O O . VAL A 1 114 ? 19.515 -17.575 18.294 1.00 85.69 114 VAL A O 1
ATOM 914 N N . GLU A 1 115 ? 18.661 -19.632 18.030 1.00 86.19 115 GLU A N 1
ATOM 915 C CA . GLU A 1 115 ? 19.768 -20.394 18.622 1.00 86.19 115 GLU A CA 1
ATOM 916 C C . GLU A 1 115 ? 20.889 -20.747 17.631 1.00 86.19 115 GLU A C 1
ATOM 918 O O . GLU A 1 115 ? 21.883 -21.358 18.025 1.00 86.19 115 GLU A O 1
ATOM 923 N N . THR A 1 116 ? 20.736 -20.388 16.352 1.00 89.88 116 THR A N 1
ATOM 924 C CA . THR A 1 116 ? 21.695 -20.744 15.298 1.00 89.88 116 THR A CA 1
ATOM 925 C C . THR A 1 116 ? 23.062 -20.113 15.549 1.00 89.88 116 THR A C 1
ATOM 927 O O . THR A 1 116 ? 23.153 -18.927 15.864 1.00 89.88 116 THR A O 1
ATOM 930 N N . ARG A 1 117 ? 24.133 -20.895 15.360 1.00 87.62 117 ARG A N 1
ATOM 931 C CA . ARG A 1 117 ? 25.529 -20.423 15.385 1.00 87.62 117 ARG A CA 1
ATOM 932 C C . ARG A 1 117 ? 26.240 -20.825 14.096 1.00 87.62 117 ARG A C 1
ATOM 934 O O . ARG A 1 117 ? 26.034 -21.933 13.605 1.00 87.62 117 ARG A O 1
ATOM 941 N N . LEU A 1 118 ? 27.089 -19.954 13.560 1.00 86.94 118 LEU A N 1
ATOM 942 C CA . LEU A 1 118 ? 27.837 -20.247 12.336 1.00 86.94 118 LEU A CA 1
ATOM 943 C C . LEU A 1 118 ? 29.066 -21.118 12.634 1.00 86.94 118 LEU A C 1
ATOM 945 O O . LEU A 1 118 ? 29.715 -20.966 13.665 1.00 86.94 118 LEU A O 1
ATOM 949 N N . GLY A 1 119 ? 29.402 -22.019 11.711 1.00 83.06 119 GLY A N 1
ATOM 950 C CA . GLY A 1 119 ? 30.613 -22.850 11.755 1.00 83.06 119 GLY A CA 1
ATOM 951 C C . GLY A 1 119 ? 31.881 -22.156 11.236 1.00 83.06 119 GLY A C 1
ATOM 952 O O . GLY A 1 119 ? 32.904 -22.814 11.066 1.00 83.06 119 GLY A O 1
ATOM 953 N N . GLY A 1 120 ? 31.814 -20.855 10.946 1.00 83.25 120 GLY A N 1
ATOM 954 C CA . GLY A 1 120 ? 32.899 -20.047 10.393 1.00 83.25 120 GLY A CA 1
ATOM 955 C C . GLY A 1 120 ? 32.473 -18.589 10.213 1.00 83.25 120 GLY A C 1
ATOM 956 O O . GLY A 1 120 ? 31.337 -18.229 10.528 1.00 83.25 120 GLY A O 1
ATOM 957 N N . GLU A 1 121 ? 33.376 -17.751 9.708 1.00 81.50 121 GLU A N 1
ATOM 958 C CA . GLU A 1 121 ? 33.092 -16.337 9.443 1.00 81.50 121 GLU A CA 1
ATOM 959 C C . GLU A 1 121 ? 32.630 -16.104 8.003 1.00 81.50 121 GLU A C 1
ATOM 961 O O . GLU A 1 121 ? 33.108 -16.747 7.065 1.00 81.50 121 GLU A O 1
ATOM 966 N N . LEU A 1 122 ? 31.716 -15.149 7.829 1.00 82.31 122 LEU A N 1
ATOM 967 C CA . LEU A 1 122 ? 31.320 -14.655 6.517 1.00 82.31 122 LEU A CA 1
ATOM 968 C C . LEU A 1 122 ? 32.412 -13.707 5.969 1.00 82.31 122 LEU A C 1
ATOM 970 O O . LEU A 1 122 ? 32.742 -12.722 6.641 1.00 82.31 122 LEU A O 1
ATOM 974 N N . PRO A 1 123 ? 32.965 -13.950 4.765 1.00 79.94 123 PRO A N 1
ATOM 975 C CA . PRO A 1 123 ? 33.914 -13.030 4.143 1.00 79.94 123 PRO A CA 1
ATOM 976 C C . PRO A 1 123 ? 33.285 -11.660 3.866 1.00 79.94 123 PRO A C 1
ATOM 978 O O . PRO A 1 123 ? 32.122 -11.569 3.462 1.00 79.94 123 PRO A O 1
ATOM 981 N N . ALA A 1 124 ? 34.064 -10.592 4.052 1.00 70.75 124 ALA A N 1
ATOM 982 C CA . ALA A 1 124 ? 33.609 -9.215 3.840 1.00 70.75 124 ALA A CA 1
ATOM 983 C C . ALA A 1 124 ? 33.208 -8.928 2.377 1.00 70.75 124 ALA A C 1
ATOM 985 O O . ALA A 1 124 ? 32.354 -8.087 2.123 1.00 70.75 124 ALA A O 1
ATOM 986 N N . ASP A 1 125 ? 33.779 -9.661 1.421 1.00 71.56 125 ASP A N 1
ATOM 987 C CA . ASP A 1 125 ? 33.539 -9.566 -0.022 1.00 71.56 125 ASP A CA 1
ATOM 988 C C . ASP A 1 125 ? 32.448 -10.526 -0.534 1.00 71.56 125 ASP A C 1
ATOM 990 O O . ASP A 1 125 ? 32.207 -10.609 -1.740 1.00 71.56 125 ASP A O 1
ATOM 994 N N . SER A 1 126 ? 31.747 -11.232 0.363 1.00 68.69 126 SER A N 1
ATOM 995 C CA . SER A 1 126 ? 30.724 -12.228 0.003 1.00 68.69 126 SER A CA 1
ATOM 996 C C . SER A 1 126 ? 29.593 -11.683 -0.883 1.00 68.69 126 SER A C 1
ATOM 998 O O . SER A 1 126 ? 28.993 -12.437 -1.652 1.00 68.69 126 SER A O 1
ATOM 1000 N N . PHE A 1 127 ? 29.333 -10.374 -0.840 1.00 64.31 127 PHE A N 1
ATOM 1001 C CA . PHE A 1 127 ? 28.342 -9.690 -1.676 1.00 64.31 127 PHE A CA 1
ATOM 1002 C C . PHE A 1 127 ? 28.772 -9.511 -3.135 1.00 64.31 127 PHE A C 1
ATOM 1004 O O . PHE A 1 127 ? 27.913 -9.470 -4.011 1.00 64.31 127 PHE A O 1
ATOM 1011 N N . CYS A 1 128 ? 30.080 -9.459 -3.398 1.00 64.50 128 CYS A N 1
ATOM 1012 C CA . CYS A 1 128 ? 30.658 -9.288 -4.733 1.00 64.50 128 CYS A CA 1
ATOM 1013 C C . CYS A 1 128 ? 30.831 -10.623 -5.479 1.00 64.50 128 CYS A C 1
ATOM 1015 O O . CYS A 1 128 ? 31.248 -10.650 -6.636 1.00 64.50 128 CYS A O 1
ATOM 1017 N N . MET A 1 129 ? 30.535 -11.747 -4.820 1.00 74.00 129 MET A N 1
ATOM 1018 C CA . MET A 1 129 ? 30.631 -13.077 -5.409 1.00 74.00 129 MET A CA 1
ATOM 1019 C C . MET A 1 129 ? 29.466 -13.354 -6.365 1.00 74.00 129 MET A C 1
ATOM 1021 O O . MET A 1 129 ? 28.328 -12.948 -6.127 1.00 74.00 129 MET A O 1
ATOM 1025 N N . ALA A 1 130 ? 29.725 -14.146 -7.410 1.00 76.62 130 ALA A N 1
ATOM 1026 C CA . ALA A 1 130 ? 28.664 -14.699 -8.249 1.00 76.62 130 ALA A CA 1
ATOM 1027 C C . ALA A 1 130 ? 27.634 -15.465 -7.397 1.00 76.62 130 ALA A C 1
ATOM 1029 O O . ALA A 1 130 ? 28.001 -16.156 -6.442 1.00 76.62 130 ALA A O 1
ATOM 1030 N N . LEU A 1 131 ? 26.353 -15.386 -7.773 1.00 76.94 131 LEU A N 1
ATOM 1031 C CA . LEU A 1 131 ? 25.231 -15.881 -6.966 1.00 76.94 131 LEU A CA 1
ATOM 1032 C C . LEU A 1 131 ? 25.397 -17.349 -6.529 1.00 76.94 131 LEU A C 1
ATOM 1034 O O . LEU A 1 131 ? 25.143 -17.677 -5.375 1.00 76.94 131 LEU A O 1
ATOM 1038 N N . ASP A 1 132 ? 25.880 -18.227 -7.413 1.00 79.50 132 ASP A N 1
ATOM 1039 C CA . ASP A 1 132 ? 26.117 -19.644 -7.091 1.00 79.50 132 ASP A CA 1
ATOM 1040 C C . ASP A 1 132 ? 27.287 -19.866 -6.131 1.00 79.50 132 ASP A C 1
ATOM 1042 O O . ASP A 1 132 ? 27.216 -20.715 -5.242 1.00 79.50 132 ASP A O 1
ATOM 1046 N N . ALA A 1 133 ? 28.347 -19.068 -6.259 1.00 83.12 133 ALA A N 1
ATOM 1047 C CA . ALA A 1 133 ? 29.472 -19.119 -5.335 1.00 83.12 133 ALA A CA 1
ATOM 1048 C C . ALA A 1 133 ? 29.057 -18.617 -3.942 1.00 83.12 133 ALA A C 1
ATOM 1050 O O . ALA A 1 133 ? 29.409 -19.239 -2.939 1.00 83.12 133 ALA A O 1
ATOM 1051 N N . ARG A 1 134 ? 28.245 -17.550 -3.882 1.00 88.56 134 ARG A N 1
ATOM 1052 C CA . ARG A 1 134 ? 27.652 -17.047 -2.635 1.00 88.56 134 ARG A CA 1
ATOM 1053 C C . ARG A 1 134 ? 26.716 -18.078 -2.007 1.00 88.56 134 ARG A C 1
ATOM 1055 O O . ARG A 1 134 ? 26.798 -18.314 -0.805 1.00 88.56 134 ARG A O 1
ATOM 1062 N N . PHE A 1 135 ? 25.874 -18.729 -2.813 1.00 89.19 135 PHE A N 1
ATOM 1063 C CA . PHE A 1 135 ? 24.955 -19.776 -2.363 1.00 89.19 135 PHE A CA 1
ATOM 1064 C C . PHE A 1 135 ? 25.692 -20.913 -1.640 1.00 89.19 135 PHE A C 1
ATOM 1066 O O . PHE A 1 135 ? 25.356 -21.254 -0.504 1.00 89.19 135 PHE A O 1
ATOM 1073 N N . GLU A 1 136 ? 26.726 -21.467 -2.276 1.00 89.19 136 GLU A N 1
ATOM 1074 C CA . GLU A 1 136 ? 27.528 -22.555 -1.709 1.00 89.19 136 GLU A CA 1
ATOM 1075 C C . GLU A 1 136 ? 28.325 -22.116 -0.479 1.00 89.19 136 GLU A C 1
ATOM 1077 O O . GLU A 1 136 ? 28.417 -22.863 0.498 1.00 89.19 136 GLU A O 1
ATOM 1082 N N . LEU A 1 137 ? 28.880 -20.902 -0.500 1.00 89.88 137 LEU A N 1
ATOM 1083 C CA . LEU A 1 137 ? 29.620 -20.350 0.630 1.00 89.88 137 LEU A CA 1
ATOM 1084 C C . LEU A 1 137 ? 28.727 -20.213 1.865 1.00 89.88 137 LEU A C 1
ATOM 1086 O O . LEU A 1 137 ? 29.055 -20.745 2.924 1.00 89.88 137 LEU A O 1
ATOM 1090 N N . VAL A 1 138 ? 27.582 -19.544 1.719 1.00 90.31 138 VAL A N 1
ATOM 1091 C CA . VAL A 1 138 ? 26.673 -19.266 2.834 1.00 90.31 138 VAL A CA 1
ATOM 1092 C C . VAL A 1 138 ? 26.067 -20.561 3.369 1.00 90.31 138 VAL A C 1
ATOM 1094 O O . VAL A 1 138 ? 25.983 -20.744 4.580 1.00 90.31 138 VAL A O 1
ATOM 1097 N N . ARG A 1 139 ? 25.731 -21.521 2.497 1.00 90.75 139 ARG A N 1
ATOM 1098 C CA . ARG A 1 139 ? 25.221 -22.836 2.912 1.00 90.75 139 ARG A CA 1
ATOM 1099 C C . ARG A 1 139 ? 26.213 -23.605 3.795 1.00 90.75 139 ARG A C 1
ATOM 1101 O O . ARG A 1 139 ? 25.775 -24.265 4.732 1.00 90.75 139 ARG A O 1
ATOM 1108 N N . ARG A 1 140 ? 27.525 -23.502 3.544 1.00 90.44 140 ARG A N 1
ATOM 1109 C CA . ARG A 1 140 ? 28.576 -24.170 4.343 1.00 90.44 140 ARG A CA 1
ATOM 1110 C C . ARG A 1 140 ? 28.761 -23.583 5.740 1.00 90.44 140 ARG A C 1
ATOM 1112 O O . ARG A 1 140 ? 29.336 -24.257 6.590 1.00 90.44 140 ARG A O 1
ATOM 1119 N N . LEU A 1 141 ? 28.280 -22.363 5.990 1.00 90.25 141 LEU A N 1
ATOM 1120 C CA . LEU A 1 141 ? 28.337 -21.752 7.322 1.00 90.25 141 LEU A CA 1
ATOM 1121 C C . LEU A 1 141 ? 27.397 -22.443 8.319 1.00 90.25 141 LEU A C 1
ATOM 1123 O O . LEU A 1 141 ? 27.598 -22.324 9.527 1.00 90.25 141 LEU A O 1
ATOM 1127 N N . PHE A 1 142 ? 26.392 -23.173 7.833 1.00 92.00 142 PHE A N 1
ATOM 1128 C CA . PHE A 1 142 ? 25.415 -23.868 8.663 1.00 92.00 142 PHE A CA 1
ATOM 1129 C C . PHE A 1 142 ? 25.763 -25.351 8.785 1.00 92.00 142 PHE A C 1
ATOM 1131 O O . PHE A 1 142 ? 26.023 -26.035 7.794 1.00 92.00 142 PHE A O 1
ATOM 1138 N N . GLY A 1 143 ? 25.725 -25.872 10.014 1.00 86.69 143 GLY A N 1
ATOM 1139 C CA . GLY A 1 143 ? 25.862 -27.306 10.257 1.00 86.69 143 GLY A CA 1
ATOM 1140 C C . GLY A 1 143 ? 24.734 -28.112 9.602 1.00 86.69 143 GLY A C 1
ATOM 1141 O O . GLY A 1 143 ? 23.637 -27.604 9.365 1.00 86.69 143 GLY A O 1
ATOM 1142 N N . GLY A 1 144 ? 24.973 -29.405 9.363 1.00 89.88 144 GLY A N 1
ATOM 1143 C CA . GLY A 1 144 ? 23.990 -30.297 8.733 1.00 89.88 144 GLY A CA 1
ATOM 1144 C C . GLY A 1 144 ? 22.621 -30.321 9.431 1.00 89.88 144 GLY A C 1
ATOM 1145 O O . GLY A 1 144 ? 21.609 -30.483 8.753 1.00 89.88 144 GLY A O 1
ATOM 1146 N N . VAL A 1 145 ? 22.583 -30.057 10.746 1.00 93.00 145 VAL A N 1
ATOM 1147 C CA . VAL A 1 145 ? 21.362 -29.970 11.570 1.00 93.00 145 VAL A CA 1
ATOM 1148 C C . VAL A 1 145 ? 20.325 -28.975 11.025 1.00 93.00 145 VAL A C 1
ATOM 1150 O O . VAL A 1 145 ? 19.123 -29.215 11.129 1.00 93.00 145 VAL A O 1
ATOM 1153 N N . HIS A 1 146 ? 20.770 -27.903 10.358 1.00 95.06 146 HIS A N 1
ATOM 1154 C CA . HIS A 1 146 ? 19.894 -26.883 9.768 1.00 95.06 146 HIS A CA 1
ATOM 1155 C C . HIS A 1 146 ? 19.165 -27.346 8.509 1.00 95.06 146 HIS A C 1
ATOM 1157 O O . HIS A 1 146 ? 18.259 -26.658 8.036 1.00 95.06 146 HIS A O 1
ATOM 1163 N N . THR A 1 147 ? 19.569 -28.479 7.935 1.00 95.12 147 THR A N 1
ATOM 1164 C CA . THR A 1 147 ? 19.020 -28.958 6.670 1.00 95.12 147 THR A CA 1
ATOM 1165 C C . THR A 1 147 ? 17.640 -29.570 6.893 1.00 95.12 147 THR A C 1
ATOM 1167 O O . THR A 1 147 ? 17.461 -30.463 7.723 1.00 95.12 147 THR A O 1
ATOM 1170 N N . LEU A 1 148 ? 16.666 -29.106 6.116 1.00 94.50 148 LEU A N 1
ATOM 1171 C CA . LEU A 1 148 ? 15.317 -29.647 6.048 1.00 94.50 148 LEU A CA 1
ATOM 1172 C C . LEU A 1 148 ? 14.957 -29.939 4.590 1.00 94.50 148 LEU A C 1
ATOM 1174 O O . LEU A 1 148 ? 15.160 -29.105 3.709 1.00 94.50 148 LEU A O 1
ATOM 1178 N N . GLU A 1 149 ? 14.438 -31.129 4.310 1.00 90.31 149 GLU A N 1
ATOM 1179 C CA . GLU A 1 149 ? 14.069 -31.510 2.947 1.00 90.31 149 GLU A CA 1
ATOM 1180 C C . GLU A 1 149 ? 12.973 -30.595 2.386 1.00 90.31 149 GLU A C 1
ATOM 1182 O O . GLU A 1 149 ? 12.044 -30.199 3.086 1.00 90.31 149 GLU A O 1
ATOM 1187 N N . ASN A 1 150 ? 13.092 -30.232 1.106 1.00 88.69 150 ASN A N 1
ATOM 1188 C CA . ASN A 1 150 ? 12.111 -29.380 0.443 1.00 88.69 150 ASN A CA 1
ATOM 1189 C C . ASN A 1 150 ? 11.076 -30.225 -0.303 1.00 88.69 150 ASN A C 1
ATOM 1191 O O . ASN A 1 150 ? 11.277 -30.533 -1.479 1.00 88.69 150 ASN A O 1
ATOM 1195 N N . TRP A 1 151 ? 9.973 -30.571 0.359 1.00 85.00 151 TRP A N 1
ATOM 1196 C CA . TRP A 1 151 ? 8.858 -31.301 -0.248 1.00 85.00 151 TRP A CA 1
ATOM 1197 C C . TRP A 1 151 ? 7.527 -30.566 -0.092 1.00 85.00 151 TRP A C 1
ATOM 1199 O O . TRP A 1 151 ? 7.411 -29.559 0.605 1.00 85.00 151 TRP A O 1
ATOM 1209 N N . LYS A 1 152 ? 6.520 -31.079 -0.797 1.00 88.56 152 LYS A N 1
ATOM 1210 C CA . LYS A 1 152 ? 5.126 -30.690 -0.622 1.00 88.56 152 LYS A CA 1
ATOM 1211 C C . LYS A 1 152 ? 4.556 -31.445 0.578 1.00 88.56 152 LYS A C 1
ATOM 1213 O O . LYS A 1 152 ? 4.553 -32.673 0.576 1.00 88.56 152 LYS A O 1
ATOM 1218 N N . TYR A 1 153 ? 4.062 -30.712 1.562 1.00 88.81 153 TYR A N 1
ATOM 1219 C CA . TYR A 1 153 ? 3.432 -31.236 2.770 1.00 88.81 153 TYR A CA 1
ATOM 1220 C C . TYR A 1 153 ? 1.924 -31.435 2.560 1.00 88.81 153 TYR A C 1
ATOM 1222 O O . TYR A 1 153 ? 1.325 -30.926 1.615 1.00 88.81 153 TYR A O 1
ATOM 1230 N N . SER A 1 154 ? 1.265 -32.163 3.452 1.00 86.62 154 SER A N 1
ATOM 1231 C CA . SER A 1 154 ? -0.193 -32.335 3.434 1.00 86.62 154 SER A CA 1
ATOM 1232 C C . SER A 1 154 ? -0.947 -31.046 3.797 1.00 86.62 154 SER A C 1
ATOM 1234 O O . SER A 1 154 ? -2.061 -30.815 3.319 1.00 86.62 154 SER A O 1
ATOM 1236 N N . GLY A 1 155 ? -0.336 -30.164 4.593 1.00 83.94 155 GLY A N 1
ATOM 1237 C CA . GLY A 1 155 ? -0.936 -28.905 5.029 1.00 83.94 155 GLY A CA 1
ATOM 1238 C C . GLY A 1 155 ? -0.086 -28.138 6.041 1.00 83.94 155 GLY A C 1
ATOM 1239 O O . GLY A 1 155 ? 1.015 -28.550 6.399 1.00 83.94 155 GLY A O 1
ATOM 1240 N N . LEU A 1 156 ? -0.625 -27.013 6.523 1.00 82.19 156 LEU A N 1
ATOM 1241 C CA . LEU A 1 156 ? 0.071 -26.108 7.449 1.00 82.19 156 LEU A CA 1
ATOM 1242 C C . LEU A 1 156 ? 0.423 -26.768 8.788 1.00 82.19 156 LEU A C 1
ATOM 1244 O O . LEU A 1 156 ? 1.505 -26.532 9.307 1.00 82.19 156 LEU A O 1
ATOM 1248 N N . GLN A 1 157 ? -0.447 -27.635 9.307 1.00 82.81 157 GLN A N 1
ATOM 1249 C CA . GLN A 1 157 ? -0.228 -28.308 10.590 1.00 82.81 157 GLN A CA 1
ATOM 1250 C C . GLN A 1 157 ? 0.979 -29.262 10.560 1.00 82.81 157 GLN A C 1
ATOM 1252 O O . GLN A 1 157 ? 1.726 -29.369 11.534 1.00 82.81 157 GLN A O 1
ATOM 1257 N N . GLU A 1 158 ? 1.198 -29.941 9.430 1.00 88.50 158 GLU A N 1
ATOM 1258 C CA . GLU A 1 158 ? 2.384 -30.781 9.242 1.00 88.50 158 GLU A CA 1
ATOM 1259 C C . GLU A 1 158 ? 3.646 -29.919 9.153 1.00 88.50 158 GLU A C 1
ATOM 1261 O O . GLU A 1 158 ? 4.629 -30.211 9.829 1.00 88.50 158 GLU A O 1
ATOM 1266 N N . ILE A 1 159 ? 3.594 -28.820 8.390 1.00 88.94 159 ILE A N 1
ATOM 1267 C CA . ILE A 1 159 ? 4.696 -27.852 8.293 1.00 88.94 159 ILE A CA 1
ATOM 1268 C C . ILE A 1 159 ? 5.080 -27.323 9.678 1.00 88.94 159 ILE A C 1
ATOM 1270 O O . ILE A 1 159 ? 6.260 -27.292 10.013 1.00 88.94 159 ILE A O 1
ATOM 1274 N N . GLU A 1 160 ? 4.100 -26.944 10.495 1.00 85.25 160 GLU A N 1
ATOM 1275 C CA . GLU A 1 160 ? 4.324 -26.440 11.850 1.00 85.25 160 GLU A CA 1
ATOM 1276 C C . GLU A 1 160 ? 4.996 -27.493 12.740 1.00 85.25 160 GLU A C 1
ATOM 1278 O O . GLU A 1 160 ? 6.002 -27.210 13.389 1.00 85.25 160 GLU A O 1
ATOM 1283 N N . THR A 1 161 ? 4.500 -28.732 12.704 1.00 88.69 161 THR A N 1
ATOM 1284 C CA . THR A 1 161 ? 5.069 -29.855 13.467 1.00 88.69 161 THR A CA 1
ATOM 1285 C C . THR A 1 161 ? 6.522 -30.119 13.064 1.00 88.69 161 THR A C 1
ATOM 1287 O O . THR A 1 161 ? 7.395 -30.276 13.920 1.00 88.69 161 THR A O 1
ATOM 1290 N N . VAL A 1 162 ? 6.799 -30.124 11.758 1.00 92.19 162 VAL A N 1
ATOM 1291 C CA . VAL A 1 162 ? 8.137 -30.358 11.203 1.00 92.19 162 VAL A CA 1
ATOM 1292 C C . VAL A 1 162 ? 9.096 -29.219 11.554 1.00 92.19 162 VAL A C 1
ATOM 1294 O O . VAL A 1 162 ? 10.229 -29.480 11.959 1.00 92.19 162 VAL A O 1
ATOM 1297 N N . LEU A 1 163 ? 8.659 -27.960 11.453 1.00 92.12 163 LEU A N 1
ATOM 1298 C CA . LEU A 1 163 ? 9.474 -26.797 11.813 1.00 92.12 163 LEU A CA 1
ATOM 1299 C C . LEU A 1 163 ? 9.745 -26.727 13.317 1.00 92.12 163 LEU A C 1
ATOM 1301 O O . LEU A 1 163 ? 10.871 -26.433 13.714 1.00 92.12 163 LEU A O 1
ATOM 1305 N N . ALA A 1 164 ? 8.757 -27.041 14.157 1.00 89.88 164 ALA A N 1
ATOM 1306 C CA . ALA A 1 164 ? 8.934 -27.109 15.604 1.00 89.88 164 ALA A CA 1
ATOM 1307 C C . ALA A 1 164 ? 9.941 -28.200 16.001 1.00 89.88 164 ALA A C 1
ATOM 1309 O O . ALA A 1 164 ? 10.848 -27.937 16.793 1.00 89.88 164 ALA A O 1
ATOM 1310 N N . ALA A 1 165 ? 9.837 -29.393 15.405 1.00 92.88 165 ALA A N 1
ATOM 1311 C CA . ALA A 1 165 ? 10.800 -30.473 15.615 1.00 92.88 165 ALA A CA 1
ATOM 1312 C C . ALA A 1 165 ? 12.211 -30.074 15.153 1.00 92.88 165 ALA A C 1
ATOM 1314 O O . ALA A 1 165 ? 13.176 -30.254 15.895 1.00 92.88 165 ALA A O 1
ATOM 1315 N N . LYS A 1 166 ? 12.331 -29.455 13.970 1.00 94.56 166 LYS A N 1
ATOM 1316 C CA . LYS A 1 166 ? 13.612 -28.973 13.434 1.00 94.56 166 LYS A CA 1
ATOM 1317 C C . LYS A 1 166 ? 14.233 -27.880 14.311 1.00 94.56 166 LYS A C 1
ATOM 1319 O O . LYS A 1 166 ? 15.434 -27.903 14.556 1.00 94.56 166 LYS A O 1
ATOM 1324 N N . ALA A 1 167 ? 13.434 -26.951 14.832 1.00 91.56 167 ALA A N 1
ATOM 1325 C CA . ALA A 1 167 ? 13.910 -25.930 15.762 1.00 91.56 167 ALA A CA 1
ATOM 1326 C C . ALA A 1 167 ? 14.397 -26.532 17.089 1.00 91.56 167 ALA A C 1
ATOM 1328 O O . ALA A 1 167 ? 15.426 -26.106 17.613 1.00 91.56 167 ALA A O 1
ATOM 1329 N N . ALA A 1 168 ? 13.694 -27.538 17.621 1.00 90.88 168 ALA A N 1
ATOM 1330 C CA . ALA A 1 168 ? 14.118 -28.255 18.821 1.00 90.88 168 ALA A CA 1
ATOM 1331 C C . ALA A 1 168 ? 15.443 -29.005 18.604 1.00 90.88 168 ALA A C 1
ATOM 1333 O O . ALA A 1 168 ? 16.317 -28.952 19.466 1.00 90.88 168 ALA A O 1
ATOM 1334 N N . GLU A 1 169 ? 15.621 -29.631 17.438 1.00 94.00 169 GLU A N 1
ATOM 1335 C CA . GLU A 1 169 ? 16.865 -30.298 17.036 1.00 94.00 169 GLU A CA 1
ATOM 1336 C C . GLU A 1 169 ? 18.043 -29.311 16.961 1.00 94.00 169 GLU A C 1
ATOM 1338 O O . GLU A 1 169 ? 19.094 -29.555 17.552 1.00 94.00 169 GLU A O 1
ATOM 1343 N N . ILE A 1 170 ? 17.854 -28.154 16.308 1.00 92.50 170 ILE A N 1
ATOM 1344 C CA . ILE A 1 170 ? 18.863 -27.080 16.231 1.00 92.50 170 ILE A CA 1
ATOM 1345 C C . ILE A 1 170 ? 19.217 -26.567 17.633 1.00 92.50 170 ILE A C 1
ATOM 1347 O O . ILE A 1 170 ? 20.394 -26.417 17.970 1.00 92.50 170 ILE A O 1
ATOM 1351 N N . ARG A 1 171 ? 18.207 -26.326 18.478 1.00 89.00 171 ARG A N 1
ATOM 1352 C CA . ARG A 1 171 ? 18.403 -25.885 19.863 1.00 89.00 171 ARG A CA 1
ATOM 1353 C C . ARG A 1 171 ? 19.200 -26.905 20.671 1.00 89.00 171 ARG A C 1
ATOM 1355 O O . ARG A 1 171 ? 20.117 -26.506 21.382 1.00 89.00 171 ARG A O 1
ATOM 1362 N N . GLN A 1 172 ? 18.867 -28.192 20.573 1.00 89.62 172 GLN A N 1
ATOM 1363 C CA . GLN A 1 172 ? 19.588 -29.253 21.274 1.00 89.62 172 GLN A CA 1
ATOM 1364 C C . GLN A 1 172 ? 21.044 -29.325 20.804 1.00 89.62 172 GLN A C 1
ATOM 1366 O O . GLN A 1 172 ? 21.952 -29.313 21.633 1.00 89.62 172 GLN A O 1
ATOM 1371 N N . PHE A 1 173 ? 21.271 -29.294 19.488 1.00 89.69 173 PHE A N 1
ATOM 1372 C CA . PHE A 1 173 ? 22.608 -29.317 18.900 1.00 89.69 173 PHE A CA 1
ATOM 1373 C C . PHE A 1 173 ? 23.506 -28.205 19.462 1.00 89.69 173 PHE A C 1
ATOM 1375 O O . PHE A 1 173 ? 24.615 -28.482 19.913 1.00 89.69 173 PHE A O 1
ATOM 1382 N N . TYR A 1 174 ? 23.027 -26.956 19.522 1.00 84.56 174 TYR A N 1
ATOM 1383 C CA . TYR A 1 174 ? 23.820 -25.844 20.071 1.00 84.56 174 TYR A CA 1
ATOM 1384 C C . TYR A 1 174 ? 23.795 -25.723 21.597 1.00 84.56 174 TYR A C 1
ATOM 1386 O O . TYR A 1 174 ? 24.688 -25.081 22.159 1.00 84.56 174 TYR A O 1
ATOM 1394 N N . GLY A 1 175 ? 22.809 -26.323 22.266 1.00 77.81 175 GLY A N 1
ATOM 1395 C CA . GLY A 1 175 ? 22.767 -26.465 23.722 1.00 77.81 175 GLY A CA 1
ATOM 1396 C C . GLY A 1 175 ? 23.813 -27.450 24.248 1.00 77.81 175 GLY A C 1
ATOM 1397 O O . GLY A 1 175 ? 24.361 -27.235 25.325 1.00 77.81 175 GLY A O 1
ATOM 1398 N N . GLU A 1 176 ? 24.131 -28.483 23.465 1.00 69.69 176 GLU A N 1
ATOM 1399 C CA . GLU A 1 176 ? 25.155 -29.491 23.774 1.00 69.69 176 GLU A CA 1
ATOM 1400 C C . GLU A 1 176 ? 26.540 -29.150 23.175 1.00 69.69 176 GLU A C 1
ATOM 1402 O O . GLU A 1 176 ? 27.552 -29.706 23.606 1.00 69.69 176 GLU A O 1
ATOM 1407 N N . SER A 1 177 ? 26.628 -28.224 22.206 1.00 59.81 177 SER A N 1
ATOM 1408 C CA . SER A 1 177 ? 27.902 -27.858 21.561 1.00 59.81 177 SER A CA 1
ATOM 1409 C C . SER A 1 177 ? 28.759 -26.871 22.373 1.00 59.81 177 SER A C 1
ATOM 1411 O O . SER A 1 177 ? 28.255 -25.903 22.947 1.00 59.81 177 SER A O 1
ATOM 1413 N N . GLN A 1 178 ? 30.086 -27.036 22.303 1.00 54.69 178 GLN A N 1
ATOM 1414 C CA . GLN A 1 178 ? 31.085 -26.092 22.835 1.00 54.69 178 GLN A CA 1
ATOM 1415 C C . GLN A 1 178 ? 31.370 -24.888 21.906 1.00 54.69 178 GLN A C 1
ATOM 1417 O O . GLN A 1 178 ? 32.311 -24.135 22.154 1.00 54.69 178 GLN A O 1
ATOM 1422 N N . LEU A 1 179 ? 30.603 -24.693 20.822 1.00 55.78 179 LEU A N 1
ATOM 1423 C CA . LEU A 1 179 ? 30.836 -23.601 19.865 1.00 55.78 179 LEU A CA 1
ATOM 1424 C C . LEU A 1 179 ? 30.581 -22.243 20.531 1.00 55.78 179 LEU A C 1
ATOM 1426 O O . LEU A 1 179 ? 29.470 -21.981 20.989 1.00 55.78 179 LEU A O 1
ATOM 1430 N N . MET A 1 180 ? 31.590 -21.371 20.584 1.00 52.47 180 MET A N 1
ATOM 1431 C CA . MET A 1 180 ? 31.422 -20.017 21.120 1.00 52.47 180 MET A CA 1
ATOM 1432 C C . MET A 1 180 ? 30.449 -19.197 20.261 1.00 52.47 180 MET A C 1
ATOM 1434 O O . MET A 1 180 ? 30.330 -19.412 19.056 1.00 52.47 180 MET A O 1
ATOM 1438 N N . LYS A 1 181 ? 29.721 -18.272 20.896 1.00 52.69 181 LYS A N 1
ATOM 1439 C CA . LYS A 1 181 ? 28.821 -17.338 20.206 1.00 52.69 181 LYS A CA 1
ATOM 1440 C C . LYS A 1 181 ? 29.656 -16.470 19.257 1.00 52.69 181 LYS A C 1
ATOM 1442 O O . LYS A 1 181 ? 30.647 -15.891 19.698 1.00 52.69 181 LYS A O 1
ATOM 1447 N N . SER A 1 182 ? 29.292 -16.405 17.974 1.00 50.59 182 SER A N 1
ATOM 1448 C CA . SER A 1 182 ? 29.964 -15.512 17.022 1.00 50.59 182 SER A CA 1
ATOM 1449 C C . SER A 1 182 ? 29.793 -14.058 17.477 1.00 50.59 182 SER A C 1
ATOM 1451 O O . SER A 1 182 ? 28.685 -13.683 17.865 1.00 50.59 182 SER A O 1
ATOM 1453 N N . PRO A 1 183 ? 30.851 -13.231 17.443 1.00 47.12 183 PRO A N 1
ATOM 1454 C CA . PRO A 1 183 ? 30.719 -11.816 17.750 1.00 47.12 183 PRO A CA 1
ATOM 1455 C C . PRO A 1 183 ? 29.822 -11.163 16.693 1.00 47.12 183 PRO A C 1
ATOM 1457 O O . PRO A 1 183 ? 30.156 -11.149 15.510 1.00 47.12 183 PRO A O 1
ATOM 1460 N N . VAL A 1 184 ? 28.669 -10.642 17.117 1.00 52.72 184 VAL A N 1
ATOM 1461 C CA . VAL A 1 184 ? 27.793 -9.838 16.257 1.00 52.72 184 VAL A CA 1
ATOM 1462 C C . VAL A 1 184 ? 28.570 -8.581 15.865 1.00 52.72 184 VAL A C 1
ATOM 1464 O O . VAL A 1 184 ? 28.947 -7.795 16.737 1.00 52.72 184 VAL A O 1
ATOM 1467 N N . ARG A 1 185 ? 28.834 -8.386 14.568 1.00 52.97 185 ARG A N 1
ATOM 1468 C CA . ARG A 1 185 ? 29.448 -7.151 14.065 1.00 52.97 185 ARG A CA 1
ATOM 1469 C C . ARG A 1 185 ? 28.401 -6.036 14.143 1.00 52.97 185 ARG A C 1
ATOM 1471 O O . ARG A 1 185 ? 27.464 -6.002 13.355 1.00 52.97 185 ARG A O 1
ATOM 1478 N N . VAL A 1 186 ? 28.519 -5.168 15.148 1.00 41.75 186 VAL A N 1
ATOM 1479 C CA . VAL A 1 186 ? 27.668 -3.983 15.315 1.00 41.75 186 VAL A CA 1
ATOM 1480 C C . VAL A 1 186 ? 28.465 -2.776 14.833 1.00 41.75 186 VAL A C 1
ATOM 1482 O O . VAL A 1 186 ? 29.252 -2.232 15.599 1.00 41.75 186 VAL A O 1
ATOM 1485 N N . GLU A 1 187 ? 28.278 -2.352 13.587 1.00 35.88 187 GLU A N 1
ATOM 1486 C CA . GLU A 1 187 ? 28.763 -1.042 13.138 1.00 35.88 187 GLU A CA 1
ATOM 1487 C C . GLU A 1 187 ? 27.586 -0.151 12.734 1.00 35.88 187 GLU A C 1
ATOM 1489 O O . GLU A 1 187 ? 26.658 -0.576 12.046 1.00 35.88 187 GLU A O 1
ATOM 1494 N N . ALA A 1 188 ? 27.630 1.080 13.245 1.00 30.25 188 ALA A N 1
ATOM 1495 C CA . ALA A 1 188 ? 26.732 2.184 12.953 1.00 30.25 188 ALA A CA 1
ATOM 1496 C C . ALA A 1 188 ? 27.466 3.177 12.039 1.00 30.25 188 ALA A C 1
ATOM 1498 O O . ALA A 1 188 ? 28.615 3.521 12.316 1.00 30.25 188 ALA A O 1
ATOM 1499 N N . CYS A 1 189 ? 26.806 3.665 10.988 1.00 24.28 189 CYS A N 1
ATOM 1500 C CA . CYS A 1 189 ? 27.258 4.861 10.273 1.00 24.28 189 CYS A CA 1
ATOM 1501 C C . CYS A 1 189 ? 26.874 6.114 11.085 1.00 24.28 189 CYS A C 1
ATOM 1503 O O . CYS A 1 189 ? 25.729 6.191 11.535 1.00 24.28 189 CYS A O 1
ATOM 1505 N N . PRO A 1 190 ? 27.779 7.090 11.281 1.00 28.50 190 PRO A N 1
ATOM 1506 C CA . PRO A 1 190 ? 27.456 8.341 11.958 1.00 28.50 190 PRO A CA 1
ATOM 1507 C C . PRO A 1 190 ? 26.810 9.344 10.989 1.00 28.50 190 PRO A C 1
ATOM 1509 O O . PRO A 1 190 ? 27.232 9.458 9.840 1.00 28.50 190 PRO A O 1
ATOM 1512 N N . VAL A 1 191 ? 25.807 10.080 11.473 1.00 27.02 191 VAL A N 1
ATOM 1513 C CA . VAL A 1 191 ? 25.231 11.266 10.818 1.00 27.02 191 VAL A CA 1
ATOM 1514 C C . VAL A 1 191 ? 25.525 12.457 11.733 1.00 27.02 191 VAL A C 1
ATOM 1516 O O . VAL A 1 191 ? 25.197 12.403 12.917 1.00 27.02 191 VAL A O 1
ATOM 1519 N N . GLU A 1 192 ? 26.201 13.484 11.215 1.00 26.14 192 GLU A N 1
ATOM 1520 C CA . GLU A 1 192 ? 26.506 14.731 11.929 1.00 26.14 192 GLU A CA 1
ATOM 1521 C C . GLU A 1 192 ? 25.325 15.716 11.810 1.00 26.14 192 GLU A C 1
ATOM 1523 O O . GLU A 1 192 ? 24.804 15.942 10.720 1.00 26.14 192 GLU A O 1
ATOM 1528 N N . GLU A 1 193 ? 24.895 16.279 12.944 1.00 25.78 193 GLU A N 1
ATOM 1529 C CA . GLU A 1 193 ? 23.858 17.314 13.066 1.00 25.78 193 GLU A CA 1
ATOM 1530 C C . GLU A 1 193 ? 24.479 18.718 12.938 1.00 25.78 193 GLU A C 1
ATOM 1532 O O . GLU A 1 193 ? 25.380 19.063 13.703 1.00 25.78 193 GLU A O 1
ATOM 1537 N N . GLU A 1 194 ? 23.951 19.570 12.051 1.00 25.14 194 GLU A N 1
ATOM 1538 C CA . GLU A 1 194 ? 24.164 21.023 12.114 1.00 25.14 194 GLU A CA 1
ATOM 1539 C C . GLU A 1 194 ? 22.846 21.756 12.400 1.00 25.14 194 GLU A C 1
ATOM 1541 O O . GLU A 1 194 ? 21.854 21.644 11.681 1.00 25.14 194 GLU A O 1
ATOM 1546 N N . ILE A 1 195 ? 22.873 22.527 13.486 1.00 25.84 195 ILE A N 1
ATOM 1547 C CA . ILE A 1 195 ? 21.816 23.393 14.011 1.00 25.84 195 ILE A CA 1
ATOM 1548 C C . ILE A 1 195 ? 21.793 24.703 13.209 1.00 25.84 195 ILE A C 1
ATOM 1550 O O . ILE A 1 195 ? 22.839 25.341 13.073 1.00 25.84 195 ILE A O 1
ATOM 1554 N N . ARG A 1 196 ? 20.615 25.173 12.768 1.00 27.36 196 ARG A N 1
ATOM 1555 C CA . ARG A 1 196 ? 20.404 26.582 12.383 1.00 27.36 196 ARG A CA 1
ATOM 1556 C C . ARG A 1 196 ? 19.063 27.136 12.861 1.00 27.36 196 ARG A C 1
ATOM 1558 O O . ARG A 1 196 ? 18.063 26.434 12.929 1.00 27.36 196 ARG A O 1
ATOM 1565 N N . GLU A 1 197 ? 19.149 28.408 13.231 1.00 23.97 197 GLU A N 1
ATOM 1566 C CA . GLU A 1 197 ? 18.275 29.202 14.090 1.00 23.97 197 GLU A CA 1
ATOM 1567 C C . GLU A 1 197 ? 16.974 29.687 13.428 1.00 23.97 197 GLU A C 1
ATOM 1569 O O . GLU A 1 197 ? 16.863 29.809 12.208 1.00 23.97 197 GLU A O 1
ATOM 1574 N N . GLU A 1 198 ? 16.005 29.985 14.295 1.00 26.34 198 GLU A N 1
ATOM 1575 C CA . GLU A 1 198 ? 14.652 30.469 14.021 1.00 26.34 198 GLU A CA 1
ATOM 1576 C C . GLU A 1 198 ? 14.633 31.909 13.470 1.00 26.34 198 GLU A C 1
ATOM 1578 O O . GLU A 1 198 ? 15.341 32.791 13.956 1.00 26.34 198 GLU A O 1
ATOM 1583 N N . GLY A 1 199 ? 13.762 32.161 12.487 1.00 24.56 199 GLY A N 1
ATOM 1584 C CA . GLY A 1 199 ? 13.429 33.492 11.976 1.00 24.56 199 GLY A CA 1
ATOM 1585 C C . GLY A 1 199 ? 11.919 33.629 11.766 1.00 24.56 199 GLY A C 1
ATOM 1586 O O . GLY A 1 199 ? 11.283 32.749 11.192 1.00 24.56 199 GLY A O 1
ATOM 1587 N N . GLU A 1 200 ? 11.367 34.718 12.293 1.00 22.95 200 GLU A N 1
ATOM 1588 C CA . GLU A 1 200 ? 9.951 35.009 12.552 1.00 22.95 200 GLU A CA 1
ATOM 1589 C C . GLU A 1 200 ? 9.034 35.064 11.308 1.00 22.95 200 GLU A C 1
ATOM 1591 O O . GLU A 1 200 ? 9.433 35.461 10.214 1.00 22.95 200 GLU A O 1
ATOM 1596 N N . VAL A 1 201 ? 7.765 34.687 11.514 1.00 25.14 201 VAL A N 1
ATOM 1597 C CA . VAL A 1 201 ? 6.679 34.603 10.520 1.00 25.14 201 VAL A CA 1
ATOM 1598 C C . VAL A 1 201 ? 5.792 35.852 10.587 1.00 25.14 201 VAL A C 1
ATOM 1600 O O . VAL A 1 201 ? 5.324 36.209 11.666 1.00 25.14 201 VAL A O 1
ATOM 1603 N N . GLU A 1 202 ? 5.447 36.436 9.434 1.00 22.72 202 GLU A N 1
ATOM 1604 C CA . GLU A 1 202 ? 4.300 37.352 9.285 1.00 22.72 202 GLU A CA 1
ATOM 1605 C C . GLU A 1 202 ? 3.246 36.788 8.298 1.00 22.72 202 GLU A C 1
ATOM 1607 O O . GLU A 1 202 ? 3.579 35.957 7.449 1.00 22.72 202 GLU A O 1
ATOM 1612 N N . PRO A 1 203 ? 1.952 37.161 8.428 1.00 24.17 203 PRO A N 1
ATOM 1613 C CA . PRO A 1 203 ? 0.834 36.326 7.994 1.00 24.17 203 PRO A CA 1
ATOM 1614 C C . PRO A 1 203 ? 0.383 36.560 6.544 1.00 24.17 203 PRO A C 1
ATOM 1616 O O . PRO A 1 203 ? 0.327 37.685 6.049 1.00 24.17 203 PRO A O 1
ATOM 1619 N N . LEU A 1 204 ? -0.023 35.466 5.889 1.00 24.84 204 LEU A N 1
ATOM 1620 C CA . LEU A 1 204 ? -0.564 35.444 4.530 1.00 24.84 204 LEU A CA 1
ATOM 1621 C C . LEU A 1 204 ? -2.047 35.841 4.481 1.00 24.84 204 LEU A C 1
ATOM 1623 O O . LEU A 1 204 ? -2.876 35.388 5.270 1.00 24.84 204 LEU A O 1
ATOM 1627 N N . VAL A 1 205 ? -2.350 36.675 3.489 1.00 22.62 205 VAL A N 1
ATOM 1628 C CA . VAL A 1 205 ? -3.674 37.146 3.076 1.00 22.62 205 VAL A CA 1
ATOM 1629 C C . VAL A 1 205 ? -4.396 36.121 2.192 1.00 22.62 205 VAL A C 1
ATOM 1631 O O . VAL A 1 205 ? -3.794 35.452 1.357 1.00 22.62 205 VAL A O 1
ATOM 1634 N N . ASP A 1 206 ? -5.710 36.052 2.397 1.00 25.08 206 ASP A N 1
ATOM 1635 C CA . ASP A 1 206 ? -6.712 35.220 1.724 1.00 25.08 206 ASP A CA 1
ATOM 1636 C C . ASP A 1 206 ? -6.779 35.466 0.204 1.00 25.08 206 ASP A C 1
ATOM 1638 O O . ASP A 1 206 ? -7.023 36.592 -0.235 1.00 25.08 206 ASP A O 1
ATOM 1642 N N . VAL A 1 207 ? -6.616 34.406 -0.599 1.00 24.17 207 VAL A N 1
ATOM 1643 C CA . VAL A 1 207 ? -6.984 34.406 -2.024 1.00 24.17 207 VAL A CA 1
ATOM 1644 C C . VAL A 1 207 ? -7.668 33.085 -2.396 1.00 24.17 207 VAL A C 1
ATOM 1646 O O . VAL A 1 207 ? -7.034 32.096 -2.744 1.00 24.17 207 VAL A O 1
ATOM 1649 N N . GLY A 1 208 ? -9.000 33.111 -2.354 1.00 23.69 208 GLY A N 1
ATOM 1650 C CA . GLY A 1 208 ? -9.826 32.889 -3.545 1.00 23.69 208 GLY A CA 1
ATOM 1651 C C . GLY A 1 208 ? -9.812 31.495 -4.179 1.00 23.69 208 GLY A C 1
ATOM 1652 O O . GLY A 1 208 ? -8.991 31.176 -5.029 1.00 23.69 208 GLY A O 1
ATOM 1653 N N . SER A 1 209 ? -10.849 30.718 -3.868 1.00 25.41 209 SER A N 1
ATOM 1654 C CA . SER A 1 209 ? -11.224 29.466 -4.529 1.00 25.41 209 SER A CA 1
ATOM 1655 C C . SER A 1 209 ? -11.467 29.616 -6.040 1.00 25.41 209 SER A C 1
ATOM 1657 O O . SER A 1 209 ? -12.394 30.330 -6.435 1.00 25.41 209 SER A O 1
ATOM 1659 N N . SER A 1 210 ? -10.768 28.843 -6.873 1.00 23.95 210 SER A N 1
ATOM 1660 C CA . SER A 1 210 ? -11.214 28.520 -8.233 1.00 23.95 210 SER A CA 1
ATOM 1661 C C . SER A 1 210 ? -11.793 27.101 -8.269 1.00 23.95 210 SER A C 1
ATOM 1663 O O . SER A 1 210 ? -11.164 26.105 -7.917 1.00 23.95 210 SER A O 1
ATOM 1665 N N . LYS A 1 211 ? -13.075 27.034 -8.635 1.00 30.78 211 LYS A N 1
ATOM 1666 C CA . LYS A 1 211 ? -13.771 25.817 -9.048 1.00 30.78 211 LYS A CA 1
ATOM 1667 C C . LYS A 1 211 ? -13.492 25.642 -10.532 1.00 30.78 211 LYS A C 1
ATOM 1669 O O . LYS A 1 211 ? -14.035 26.426 -11.295 1.00 30.78 211 LYS A O 1
ATOM 1674 N N . GLU A 1 212 ? -12.774 24.602 -10.930 1.00 25.64 212 GLU A N 1
ATOM 1675 C CA . GLU A 1 212 ? -12.899 24.070 -12.288 1.00 25.64 212 GLU A CA 1
ATOM 1676 C C . GLU A 1 212 ? -12.566 22.564 -12.312 1.00 25.64 212 GLU A C 1
ATOM 1678 O O . GLU A 1 212 ? -11.525 22.113 -11.847 1.00 25.64 212 GLU A O 1
ATOM 1683 N N . GLU A 1 213 ? -13.564 21.804 -12.780 1.00 28.64 213 GLU A N 1
ATOM 1684 C CA . GLU A 1 213 ? -13.488 20.495 -13.450 1.00 28.64 213 GLU A CA 1
ATOM 1685 C C . GLU A 1 213 ? -13.076 19.234 -12.654 1.00 28.64 213 GLU A C 1
ATOM 1687 O O . GLU A 1 213 ? -11.996 18.671 -12.790 1.00 28.64 213 GLU A O 1
ATOM 1692 N N . CYS A 1 214 ? -14.039 18.679 -11.900 1.00 26.39 214 CYS A N 1
ATOM 1693 C CA . CYS A 1 214 ? -13.958 17.347 -11.268 1.00 26.39 214 CYS A CA 1
ATOM 1694 C C . CYS A 1 214 ? -14.946 16.309 -11.871 1.00 26.39 214 CYS A C 1
ATOM 1696 O O . CYS A 1 214 ? -15.150 15.231 -11.311 1.00 26.39 214 CYS A O 1
ATOM 1698 N N . GLU A 1 215 ? -15.602 16.588 -13.005 1.00 27.66 215 GLU A N 1
ATOM 1699 C CA . GLU A 1 215 ? -16.787 15.805 -13.417 1.00 27.66 215 GLU A CA 1
ATOM 1700 C C . GLU A 1 215 ? -16.576 14.661 -14.431 1.00 27.66 215 GLU A C 1
ATOM 1702 O O . GLU A 1 215 ? -17.516 13.898 -14.657 1.00 27.66 215 GLU A O 1
ATOM 1707 N N . THR A 1 216 ? -15.376 14.419 -14.973 1.00 25.06 216 THR A N 1
ATOM 1708 C CA . THR A 1 216 ? -15.199 13.408 -16.050 1.00 25.06 216 THR A CA 1
ATOM 1709 C C . THR A 1 216 ? -14.243 12.241 -15.764 1.00 25.06 216 THR A C 1
ATOM 1711 O O . THR A 1 216 ? -14.273 11.257 -16.498 1.00 25.06 216 THR A O 1
ATOM 1714 N N . LEU A 1 217 ? -13.469 12.239 -14.670 1.00 30.95 217 LEU A N 1
ATOM 1715 C CA . LEU A 1 217 ? -12.456 11.190 -14.411 1.00 30.95 217 LEU A CA 1
ATOM 1716 C C . LEU A 1 217 ? -12.968 9.926 -13.686 1.00 30.95 217 LEU A C 1
ATOM 1718 O O . LEU A 1 217 ? -12.318 8.884 -13.726 1.00 30.95 217 LEU A O 1
ATOM 1722 N N . ASN A 1 218 ? -14.136 9.976 -13.038 1.00 35.12 218 ASN A N 1
ATOM 1723 C CA . ASN A 1 218 ? -14.629 8.869 -12.201 1.00 35.12 218 ASN A CA 1
ATOM 1724 C C . ASN A 1 218 ? -15.269 7.701 -12.984 1.00 35.12 218 ASN A C 1
ATOM 1726 O O . ASN A 1 218 ? -15.533 6.655 -12.398 1.00 35.12 218 ASN A O 1
ATOM 1730 N N . ALA A 1 219 ? -15.552 7.854 -14.284 1.00 30.58 219 ALA A N 1
ATOM 1731 C CA . ALA A 1 219 ? -16.309 6.861 -15.056 1.00 30.58 219 ALA A CA 1
ATOM 1732 C C . ALA A 1 219 ? -15.471 5.669 -15.571 1.00 30.58 219 ALA A C 1
ATOM 1734 O O . ALA A 1 219 ? -16.047 4.647 -15.939 1.00 30.58 219 ALA A O 1
ATOM 1735 N N . THR A 1 220 ? -14.137 5.776 -15.572 1.00 38.22 220 THR A N 1
ATOM 1736 C CA . THR A 1 220 ? -13.231 4.804 -16.225 1.00 38.22 220 THR A CA 1
ATOM 1737 C C . THR A 1 220 ? -12.399 3.973 -15.240 1.00 38.22 220 THR A C 1
ATOM 1739 O O . THR A 1 220 ? -11.696 3.050 -15.642 1.00 38.22 220 THR A O 1
ATOM 1742 N N . LEU A 1 221 ? -12.460 4.267 -13.937 1.00 49.59 221 LEU A N 1
ATOM 1743 C CA . LEU A 1 221 ? -11.684 3.546 -12.926 1.00 49.59 221 LEU A CA 1
ATOM 1744 C C . LEU A 1 221 ? -12.396 2.245 -12.530 1.00 49.59 221 LEU A C 1
ATOM 1746 O O . LEU A 1 221 ? -13.489 2.263 -11.966 1.00 49.59 221 LEU A O 1
ATOM 1750 N N . GLN A 1 222 ? -11.772 1.102 -12.825 1.00 51.56 222 GLN A N 1
ATOM 1751 C CA . GLN A 1 222 ? -12.287 -0.197 -12.393 1.00 51.56 222 GLN A CA 1
ATOM 1752 C C . GLN A 1 222 ? -12.168 -0.373 -10.871 1.00 51.56 222 GLN A C 1
ATOM 1754 O O . GLN A 1 222 ? -11.098 -0.068 -10.327 1.00 51.56 222 GLN A O 1
ATOM 1759 N N . PRO A 1 223 ? -13.181 -0.968 -10.206 1.00 55.06 223 PRO A N 1
ATOM 1760 C CA . PRO A 1 223 ? -13.144 -1.176 -8.771 1.00 55.06 223 PRO A CA 1
ATOM 1761 C C . PRO A 1 223 ? -11.923 -1.986 -8.321 1.00 55.06 223 PRO A C 1
ATOM 1763 O O . PRO A 1 223 ? -11.573 -2.977 -8.973 1.00 55.06 223 PRO A O 1
ATOM 1766 N N . TYR A 1 224 ? -11.266 -1.592 -7.234 1.00 60.78 224 TYR A N 1
ATOM 1767 C CA . TYR A 1 224 ? -10.130 -2.306 -6.652 1.00 60.78 224 TYR A CA 1
ATOM 1768 C C . TYR A 1 224 ? -10.485 -3.113 -5.413 1.00 60.78 224 TYR A C 1
ATOM 1770 O O . TYR A 1 224 ? -9.824 -4.111 -5.137 1.00 60.78 224 TYR A O 1
ATOM 1778 N N . VAL A 1 225 ? -11.536 -2.735 -4.688 1.00 55.53 225 VAL A N 1
ATOM 1779 C CA . VAL A 1 225 ? -12.130 -3.610 -3.688 1.00 55.53 225 VAL A CA 1
ATOM 1780 C C . VAL A 1 225 ? -12.734 -4.788 -4.446 1.00 55.53 225 VAL A C 1
ATOM 1782 O O . VAL A 1 225 ? -13.680 -4.630 -5.218 1.00 55.53 225 VAL A O 1
ATOM 1785 N N . ALA A 1 226 ? -12.147 -5.974 -4.272 1.00 51.69 226 ALA A N 1
ATOM 1786 C CA . ALA A 1 226 ? -12.564 -7.179 -4.975 1.00 51.69 226 ALA A CA 1
ATOM 1787 C C . ALA A 1 226 ? -14.047 -7.478 -4.701 1.00 51.69 226 ALA A C 1
ATOM 1789 O O . ALA A 1 226 ? -14.441 -7.894 -3.611 1.00 51.69 226 ALA A O 1
ATOM 1790 N N . VAL A 1 227 ? -14.880 -7.269 -5.720 1.00 51.25 227 VAL A N 1
ATOM 1791 C CA . VAL A 1 227 ? -16.322 -7.519 -5.677 1.00 51.25 227 VAL A CA 1
ATOM 1792 C C . VAL A 1 227 ? -16.583 -8.995 -6.006 1.00 51.25 227 VAL A C 1
ATOM 1794 O O . VAL A 1 227 ? -17.236 -9.316 -7.000 1.00 51.25 227 VAL A O 1
ATOM 1797 N N . ASP A 1 228 ? -16.061 -9.935 -5.207 1.00 48.50 228 ASP A N 1
ATOM 1798 C CA . ASP A 1 228 ? -16.619 -11.293 -5.263 1.00 48.50 228 ASP A CA 1
ATOM 1799 C C . ASP A 1 228 ? -18.028 -11.213 -4.667 1.00 48.50 228 ASP A C 1
ATOM 1801 O O . ASP A 1 228 ? -18.226 -10.830 -3.510 1.00 48.50 228 ASP A O 1
ATOM 1805 N N . LYS A 1 229 ? -19.028 -11.575 -5.473 1.00 54.22 229 LYS A N 1
ATOM 1806 C CA . LYS A 1 229 ? -20.443 -11.553 -5.081 1.00 54.22 229 LYS A CA 1
ATOM 1807 C C . LYS A 1 229 ? -20.710 -12.361 -3.807 1.00 54.22 229 LYS A C 1
ATOM 1809 O O . LYS A 1 229 ? -21.656 -12.052 -3.090 1.00 54.22 229 LYS A O 1
ATOM 1814 N N . ARG A 1 230 ? -19.871 -13.353 -3.485 1.00 53.53 230 ARG A N 1
ATOM 1815 C CA . ARG A 1 230 ? -19.950 -14.144 -2.246 1.00 53.53 230 ARG A CA 1
ATOM 1816 C C . ARG A 1 230 ? -19.673 -13.319 -0.988 1.00 53.53 230 ARG A C 1
ATOM 1818 O O . ARG A 1 230 ? -20.098 -13.715 0.095 1.00 53.53 230 ARG A O 1
ATOM 1825 N N . PHE A 1 231 ? -19.006 -12.172 -1.110 1.00 59.19 231 PHE A N 1
ATOM 1826 C CA . PHE A 1 231 ? -18.703 -11.292 0.015 1.00 59.19 231 PHE A CA 1
ATOM 1827 C C . PHE A 1 231 ? -19.764 -10.220 0.256 1.00 59.19 231 PHE A C 1
ATOM 1829 O O . PHE A 1 231 ? -19.593 -9.450 1.195 1.00 59.19 231 PHE A O 1
ATOM 1836 N N . ASN A 1 232 ? -20.874 -10.162 -0.494 1.00 69.81 232 ASN A N 1
ATOM 1837 C CA . ASN A 1 232 ? -21.963 -9.193 -0.262 1.00 69.81 232 ASN A CA 1
ATOM 1838 C C . ASN A 1 232 ? -21.479 -7.730 -0.129 1.00 69.81 232 ASN A C 1
ATOM 1840 O O . ASN A 1 232 ? -22.049 -6.941 0.630 1.00 69.81 232 ASN A O 1
ATOM 1844 N N . LEU A 1 233 ? -20.388 -7.396 -0.820 1.00 79.00 233 LEU A N 1
ATOM 1845 C CA . LEU A 1 233 ? -19.747 -6.088 -0.820 1.00 79.00 233 LEU A CA 1
ATOM 1846 C C . LEU A 1 233 ? -19.929 -5.485 -2.210 1.00 79.00 233 LEU A C 1
ATOM 1848 O O . LEU A 1 233 ? -19.708 -6.178 -3.196 1.00 79.00 233 LEU A O 1
ATOM 1852 N N . THR A 1 234 ? -20.359 -4.230 -2.290 1.00 83.69 234 THR A N 1
ATOM 1853 C CA . THR A 1 234 ? -20.616 -3.522 -3.551 1.00 83.69 234 THR A CA 1
ATOM 1854 C C . THR A 1 234 ? -19.933 -2.165 -3.513 1.00 83.69 234 THR A C 1
ATOM 1856 O O . THR A 1 234 ? -19.983 -1.486 -2.494 1.00 83.69 234 THR A O 1
ATOM 1859 N N . VAL A 1 235 ? -19.318 -1.748 -4.616 1.00 84.25 235 VAL A N 1
ATOM 1860 C CA . VAL A 1 235 ? -18.799 -0.383 -4.764 1.00 84.25 235 VAL A CA 1
ATOM 1861 C C . VAL A 1 235 ? -19.892 0.479 -5.378 1.00 84.25 235 VAL A C 1
ATOM 1863 O O . VAL A 1 235 ? -20.444 0.154 -6.430 1.00 84.25 235 VAL A O 1
ATOM 1866 N N . LEU A 1 236 ? -20.243 1.559 -4.691 1.00 83.31 236 LEU A N 1
ATOM 1867 C CA . LEU A 1 236 ? -21.279 2.485 -5.118 1.00 83.31 236 LEU A CA 1
ATOM 1868 C C . LEU A 1 236 ? -20.684 3.630 -5.939 1.00 83.31 236 LEU A C 1
ATOM 1870 O O . LEU A 1 236 ? -19.544 4.047 -5.743 1.00 83.31 236 LEU A O 1
ATOM 1874 N N . SER A 1 237 ? -21.505 4.190 -6.828 1.00 80.38 237 SER A N 1
ATOM 1875 C CA . SER A 1 237 ? -21.141 5.374 -7.608 1.00 80.38 237 SER A CA 1
ATOM 1876 C C . SER A 1 237 ? -20.825 6.574 -6.706 1.00 80.38 237 SER A C 1
ATOM 1878 O O . SER A 1 237 ? -21.480 6.787 -5.676 1.00 80.38 237 SER A O 1
ATOM 1880 N N . SER A 1 238 ? -19.894 7.423 -7.152 1.00 78.38 238 SER A N 1
ATOM 1881 C CA . SER A 1 238 ? -19.604 8.729 -6.545 1.00 78.38 238 SER A CA 1
ATOM 1882 C C . SER A 1 238 ? -20.835 9.643 -6.469 1.00 78.38 238 SER A C 1
ATOM 1884 O O . SER A 1 238 ? -20.920 10.474 -5.572 1.00 78.38 238 SER A O 1
ATOM 1886 N N . LYS A 1 239 ? -21.838 9.434 -7.335 1.00 80.88 239 LYS A N 1
ATOM 1887 C CA . LYS A 1 239 ? -23.117 10.168 -7.329 1.00 80.88 239 LYS A CA 1
ATOM 1888 C C . LYS A 1 239 ? -24.132 9.653 -6.303 1.00 80.88 239 LYS A C 1
ATOM 1890 O O . LYS A 1 239 ? -25.235 10.186 -6.214 1.00 80.88 239 LYS A O 1
ATOM 1895 N N . SER A 1 240 ? -23.819 8.593 -5.557 1.00 84.69 240 SER A N 1
ATOM 1896 C CA . SER A 1 240 ? -24.763 8.043 -4.580 1.00 84.69 240 SER A CA 1
ATOM 1897 C C . SER A 1 240 ? -25.064 9.058 -3.461 1.00 84.69 240 SER A C 1
ATOM 1899 O O . SER A 1 240 ? -24.142 9.705 -2.959 1.00 84.69 240 SER A O 1
ATOM 1901 N N . PRO A 1 241 ? -26.330 9.194 -3.020 1.00 90.12 241 PRO A N 1
ATOM 1902 C CA . PRO A 1 241 ? -26.722 10.212 -2.038 1.00 90.12 241 PRO A CA 1
ATOM 1903 C C . PRO A 1 241 ? -26.381 9.825 -0.590 1.00 90.12 241 PRO A C 1
ATOM 1905 O O . PRO A 1 241 ? -26.579 10.613 0.330 1.00 90.12 241 PRO A O 1
ATOM 1908 N N . TYR A 1 242 ? -25.901 8.602 -0.359 1.00 94.31 242 TYR A N 1
ATOM 1909 C CA . TYR A 1 242 ? -25.686 8.069 0.983 1.00 94.31 242 TYR A CA 1
ATOM 1910 C C . TYR A 1 242 ? -24.461 8.683 1.661 1.00 94.31 242 TYR A C 1
ATOM 1912 O O . TYR A 1 242 ? -23.439 8.930 1.020 1.00 94.31 242 TYR A O 1
ATOM 1920 N N . SER A 1 243 ? -24.545 8.885 2.972 1.00 94.69 243 SER A N 1
ATOM 1921 C CA . SER A 1 243 ? -23.409 9.285 3.797 1.00 94.69 243 SER A CA 1
ATOM 1922 C C . SER A 1 243 ? -22.575 8.080 4.233 1.00 94.69 243 SER A C 1
ATOM 1924 O O . SER A 1 243 ? -23.051 6.944 4.312 1.00 94.69 243 SER A O 1
ATOM 1926 N N . CYS A 1 244 ? -21.303 8.332 4.521 1.00 96.06 244 CYS A N 1
ATOM 1927 C CA . CYS A 1 244 ? -20.408 7.356 5.125 1.00 96.06 244 CYS A CA 1
ATOM 1928 C C . CYS A 1 244 ? -20.797 7.102 6.586 1.00 96.06 244 CYS A C 1
ATOM 1930 O O . CYS A 1 244 ? -20.866 8.030 7.383 1.00 96.06 244 CYS A O 1
ATOM 1932 N N . GLY A 1 245 ? -20.959 5.843 6.986 1.00 95.50 245 GLY A N 1
ATOM 1933 C CA . GLY A 1 245 ? -21.266 5.461 8.364 1.00 95.50 245 GLY A CA 1
ATOM 1934 C C . GLY A 1 245 ? -20.174 5.832 9.373 1.00 95.50 245 GLY A C 1
ATOM 1935 O O . GLY A 1 245 ? -20.474 5.948 10.560 1.00 95.50 245 GLY A O 1
ATOM 1936 N N . ILE A 1 246 ? -18.935 6.063 8.921 1.00 96.75 246 ILE A N 1
ATOM 1937 C CA . ILE A 1 246 ? -17.784 6.434 9.763 1.00 96.75 246 ILE A CA 1
ATOM 1938 C C . ILE A 1 246 ? -17.681 7.951 9.923 1.00 96.75 246 ILE A C 1
ATOM 1940 O O . ILE A 1 246 ? -17.752 8.439 11.042 1.00 96.75 246 ILE A O 1
ATOM 1944 N N . CYS A 1 247 ? -17.542 8.713 8.834 1.00 95.56 247 CYS A N 1
ATOM 1945 C CA . CYS A 1 247 ? -17.341 10.168 8.914 1.00 95.56 247 CYS A CA 1
ATOM 1946 C C . CYS A 1 247 ? -18.633 10.991 8.811 1.00 95.56 247 CYS A C 1
ATOM 1948 O O . CYS A 1 247 ? -18.593 12.193 9.033 1.00 95.56 247 CYS A O 1
ATOM 1950 N N . LEU A 1 248 ? -19.767 10.369 8.469 1.00 95.31 248 LEU A N 1
ATOM 1951 C CA . LEU A 1 248 ? -21.075 11.004 8.235 1.00 95.31 248 LEU A CA 1
ATOM 1952 C C . LEU A 1 248 ? -21.135 11.994 7.060 1.00 95.31 248 LEU A C 1
ATOM 1954 O O . LEU A 1 248 ? -22.200 12.536 6.776 1.00 95.31 248 LEU A O 1
ATOM 1958 N N . LEU A 1 249 ? -20.038 12.171 6.324 1.00 92.94 249 LEU A N 1
ATOM 1959 C CA . LEU A 1 249 ? -19.984 13.002 5.123 1.00 92.94 249 LEU A CA 1
ATOM 1960 C C . LEU A 1 249 ? -20.508 12.241 3.895 1.00 92.94 249 LEU A C 1
ATOM 1962 O O . LEU A 1 249 ? -20.429 11.010 3.824 1.00 92.94 249 LEU A O 1
ATOM 1966 N N . THR A 1 250 ? -21.037 12.982 2.923 1.00 93.12 250 THR A N 1
ATOM 1967 C CA . THR A 1 250 ? -21.576 12.461 1.653 1.00 93.12 250 THR A CA 1
ATOM 1968 C C . THR A 1 250 ? -20.612 12.602 0.478 1.00 93.12 250 THR A C 1
ATOM 1970 O O . THR A 1 250 ? -20.865 12.021 -0.576 1.00 93.12 250 THR A O 1
ATOM 1973 N N . GLU A 1 251 ? -19.531 13.360 0.640 1.00 91.25 251 GLU A N 1
ATOM 1974 C CA . GLU A 1 251 ? -18.542 13.620 -0.403 1.00 91.25 251 GLU A CA 1
ATOM 1975 C C . GLU A 1 251 ? -17.764 12.357 -0.768 1.00 91.25 251 GLU A C 1
ATOM 1977 O O . GLU A 1 251 ? -17.290 11.661 0.123 1.00 91.25 251 GLU A O 1
ATOM 1982 N N . LYS A 1 252 ? -17.630 12.075 -2.068 1.00 89.00 252 LYS A N 1
ATOM 1983 C CA . LYS A 1 252 ? -17.015 10.854 -2.598 1.00 89.00 252 LYS A CA 1
ATOM 1984 C C . LYS A 1 252 ? -16.045 11.194 -3.716 1.00 89.00 252 LYS A C 1
ATOM 1986 O O . LYS A 1 252 ? -16.401 11.901 -4.651 1.00 89.00 252 LYS A O 1
ATOM 1991 N N . ASP A 1 253 ? -14.866 10.602 -3.644 1.00 87.50 253 ASP A N 1
ATOM 1992 C CA . ASP A 1 253 ? -13.839 10.628 -4.674 1.00 87.50 253 ASP A CA 1
ATOM 1993 C C . ASP A 1 253 ? -13.026 9.346 -4.491 1.00 87.50 253 ASP A C 1
ATOM 1995 O O . ASP A 1 253 ? -12.493 9.094 -3.410 1.00 87.50 253 ASP A O 1
ATOM 1999 N N . VAL A 1 254 ? -12.995 8.505 -5.523 1.00 85.88 254 VAL A N 1
ATOM 2000 C CA . VAL A 1 254 ? -12.400 7.166 -5.438 1.00 85.88 254 VAL A CA 1
ATOM 2001 C C . VAL A 1 254 ? -10.887 7.230 -5.224 1.00 85.88 254 VAL A C 1
ATOM 2003 O O . VAL A 1 254 ? -10.337 6.383 -4.521 1.00 85.88 254 VAL A O 1
ATOM 2006 N N . LEU A 1 255 ? -10.221 8.231 -5.801 1.00 85.94 255 LEU A N 1
ATOM 2007 C CA . LEU A 1 255 ? -8.773 8.400 -5.713 1.00 85.94 255 LEU A CA 1
ATOM 2008 C C . LEU A 1 255 ? -8.370 9.060 -4.398 1.00 85.94 255 LEU A C 1
ATOM 2010 O O . LEU A 1 255 ? -7.368 8.677 -3.803 1.00 85.94 255 LEU A O 1
ATOM 2014 N N . ARG A 1 256 ? -9.152 10.042 -3.938 1.00 89.50 256 ARG A N 1
ATOM 2015 C CA . ARG A 1 256 ? -8.835 10.816 -2.733 1.00 89.50 256 ARG A CA 1
ATOM 2016 C C . ARG A 1 256 ? -9.320 10.159 -1.456 1.00 89.50 256 ARG A C 1
ATOM 2018 O O . ARG A 1 256 ? -8.634 10.263 -0.455 1.00 89.50 256 ARG A O 1
ATOM 2025 N N . PHE A 1 257 ? -10.501 9.537 -1.459 1.00 92.19 257 PHE A N 1
ATOM 2026 C CA . PHE A 1 257 ? -11.175 9.026 -0.252 1.00 92.19 257 PHE A CA 1
ATOM 2027 C C . PHE A 1 257 ? -11.350 7.503 -0.261 1.00 92.19 257 PHE A C 1
ATOM 2029 O O . PHE A 1 257 ? -11.903 6.924 0.682 1.00 92.19 257 PHE A O 1
ATOM 2036 N N . GLY A 1 258 ? -10.858 6.846 -1.310 1.00 90.06 258 GLY A N 1
ATOM 2037 C CA . GLY A 1 258 ? -11.046 5.426 -1.540 1.00 90.06 258 GLY A CA 1
ATOM 2038 C C . GLY A 1 258 ? -12.457 5.106 -2.024 1.00 90.06 258 GLY A C 1
ATOM 2039 O O . GLY A 1 258 ? -13.346 5.958 -2.101 1.00 90.06 258 GLY A O 1
ATOM 2040 N N . GLU A 1 259 ? -12.684 3.839 -2.354 1.00 89.31 259 GLU A N 1
ATOM 2041 C CA . GLU A 1 259 ? -13.989 3.402 -2.843 1.00 89.31 259 GLU A CA 1
ATOM 2042 C C . GLU A 1 259 ? -15.081 3.572 -1.792 1.00 89.31 259 GLU A C 1
ATOM 2044 O O . GLU A 1 259 ? -14.891 3.283 -0.607 1.00 89.31 259 GLU A O 1
ATOM 2049 N N . PHE A 1 260 ? -16.253 4.032 -2.234 1.00 91.50 260 PHE A N 1
ATOM 2050 C CA . PHE A 1 260 ? -17.431 4.063 -1.383 1.00 91.50 260 PHE A CA 1
ATOM 2051 C C . PHE A 1 260 ? -18.093 2.688 -1.407 1.00 91.50 260 PHE A C 1
ATOM 2053 O O . PHE A 1 260 ? -18.723 2.299 -2.392 1.00 91.50 260 PHE A O 1
ATOM 2060 N N . VAL A 1 261 ? -17.909 1.938 -0.328 1.00 91.00 261 VAL A N 1
ATOM 2061 C CA . VAL A 1 261 ? -18.309 0.536 -0.233 1.00 91.00 261 VAL A CA 1
ATOM 2062 C C . VAL A 1 261 ? -19.626 0.386 0.514 1.00 91.00 261 VAL A C 1
ATOM 2064 O O . VAL A 1 261 ? -19.886 1.070 1.501 1.00 91.00 261 VAL A O 1
ATOM 2067 N N . GLU A 1 262 ? -20.446 -0.549 0.052 1.00 91.31 262 GLU A N 1
ATOM 2068 C CA . GLU A 1 262 ? -21.690 -0.989 0.664 1.00 91.31 262 GLU A CA 1
ATOM 2069 C C . GLU A 1 262 ? -21.584 -2.469 1.026 1.00 91.31 262 GLU A C 1
ATOM 2071 O O . GLU A 1 262 ? -21.383 -3.323 0.163 1.00 91.31 262 GLU A O 1
ATOM 2076 N N . LYS A 1 263 ? -21.759 -2.783 2.307 1.00 88.19 263 LYS A N 1
ATOM 2077 C CA . LYS A 1 263 ? -21.806 -4.139 2.838 1.00 88.19 263 LYS A CA 1
ATOM 2078 C C . LYS A 1 263 ? -23.228 -4.475 3.262 1.00 88.19 263 LYS A C 1
ATOM 2080 O O . LYS A 1 263 ? -23.742 -3.926 4.237 1.00 88.19 263 LYS A O 1
ATOM 2085 N N . GLN A 1 264 ? -23.824 -5.443 2.577 1.00 86.00 264 GLN A N 1
ATOM 2086 C CA . GLN A 1 264 ? -25.117 -5.999 2.963 1.00 86.00 264 GLN A CA 1
ATOM 2087 C C . 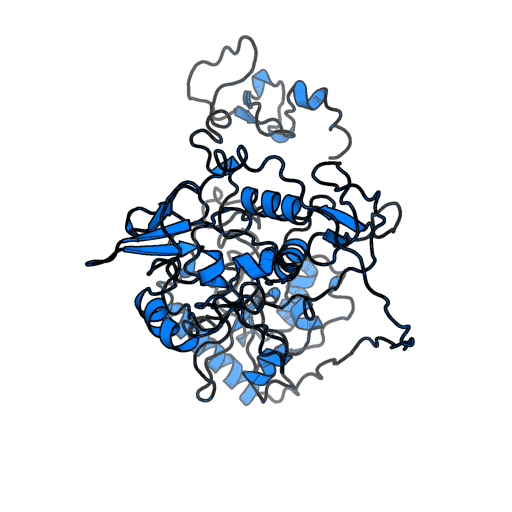GLN A 1 264 ? -24.940 -6.918 4.182 1.00 86.00 264 GLN A C 1
ATOM 2089 O O . GLN A 1 264 ? -24.137 -7.860 4.161 1.00 86.00 264 GLN A O 1
ATOM 2094 N N . GLN A 1 265 ? -25.680 -6.647 5.257 1.00 82.00 265 GLN A N 1
ATOM 2095 C CA . GLN A 1 265 ? -25.785 -7.512 6.432 1.00 82.00 265 GLN A CA 1
ATOM 2096 C C . GLN A 1 265 ? -27.150 -8.204 6.483 1.00 82.00 265 GLN A C 1
ATOM 2098 O O . GLN A 1 265 ? -28.061 -7.893 5.725 1.00 82.00 265 GLN A O 1
ATOM 2103 N N . LYS A 1 266 ? -27.326 -9.145 7.420 1.00 80.25 266 LYS A N 1
ATOM 2104 C CA . LYS A 1 266 ? -28.584 -9.902 7.567 1.00 80.25 266 LYS A CA 1
ATOM 2105 C C . LYS A 1 266 ? -29.817 -9.024 7.835 1.00 80.25 266 LYS A C 1
ATOM 2107 O O . LYS A 1 266 ? -30.925 -9.474 7.569 1.00 80.25 266 LYS A O 1
ATOM 2112 N N . LYS A 1 267 ? -29.641 -7.840 8.433 1.00 82.00 267 LYS A N 1
ATOM 2113 C CA . LYS A 1 267 ? -30.736 -6.953 8.871 1.00 82.00 267 LYS A CA 1
ATOM 2114 C C . LYS A 1 267 ? -30.511 -5.469 8.559 1.00 82.00 267 LYS A C 1
ATOM 2116 O O . LYS A 1 267 ? -31.392 -4.674 8.857 1.00 82.00 267 LYS A O 1
ATOM 2121 N N . ASP A 1 268 ? -29.350 -5.100 8.024 1.00 87.31 268 ASP A N 1
ATOM 2122 C CA . ASP A 1 268 ? -28.972 -3.702 7.798 1.00 87.31 268 ASP A CA 1
ATOM 2123 C C . ASP A 1 268 ? -27.922 -3.594 6.681 1.00 87.31 268 ASP A C 1
ATOM 2125 O O . ASP A 1 268 ? -27.365 -4.602 6.236 1.00 87.31 268 ASP A O 1
ATOM 2129 N N . ILE A 1 269 ? -27.649 -2.375 6.230 1.00 90.94 269 ILE A N 1
ATOM 2130 C CA . ILE A 1 269 ? -26.676 -2.056 5.194 1.00 90.94 269 ILE A CA 1
ATOM 2131 C C . ILE A 1 269 ? -25.654 -1.084 5.769 1.00 90.94 269 ILE A C 1
ATOM 2133 O O . ILE A 1 269 ? -25.976 0.055 6.104 1.00 90.94 269 ILE A O 1
ATOM 2137 N N . PHE A 1 270 ? -24.394 -1.505 5.809 1.00 92.38 270 PHE A N 1
ATOM 2138 C CA . PHE A 1 270 ? -23.303 -0.636 6.226 1.00 92.38 270 PHE A CA 1
ATOM 2139 C C . PHE A 1 270 ? -22.623 -0.010 5.007 1.00 92.38 270 PHE A C 1
ATOM 2141 O O . PHE A 1 270 ? -22.300 -0.711 4.052 1.00 92.38 270 PHE A O 1
ATOM 2148 N N . ARG A 1 271 ? -22.391 1.306 5.032 1.00 94.25 271 ARG A N 1
ATOM 2149 C CA . ARG A 1 271 ? -21.726 2.040 3.944 1.00 94.25 271 ARG A CA 1
ATOM 2150 C C . ARG A 1 271 ? -20.588 2.883 4.481 1.00 94.25 271 ARG A C 1
ATOM 2152 O O . ARG A 1 271 ? -20.769 3.542 5.502 1.00 94.25 271 ARG A O 1
ATOM 2159 N N . CYS A 1 272 ? -19.450 2.932 3.803 1.00 95.31 272 CYS A N 1
ATOM 2160 C CA . CYS A 1 272 ? -18.358 3.822 4.191 1.00 95.31 272 CYS A CA 1
ATOM 2161 C C . CYS A 1 272 ? -17.401 4.135 3.039 1.00 95.31 272 CYS A C 1
ATOM 2163 O O . CYS A 1 272 ? -17.334 3.404 2.058 1.00 95.31 272 CYS A O 1
ATOM 2165 N N . HIS A 1 273 ? -16.620 5.204 3.186 1.00 95.38 273 HIS A N 1
ATOM 2166 C CA . HIS A 1 273 ? -15.394 5.381 2.408 1.00 95.38 273 HIS A CA 1
ATOM 2167 C C . HIS A 1 273 ? -14.354 4.377 2.889 1.00 95.38 273 HIS A C 1
ATOM 2169 O O . HIS A 1 273 ? -14.140 4.255 4.100 1.00 95.38 273 HIS A O 1
ATOM 2175 N N . TYR A 1 274 ? -13.693 3.688 1.965 1.00 93.06 274 TYR A N 1
ATOM 2176 C CA . TYR A 1 274 ? -12.676 2.710 2.323 1.00 93.06 274 TYR A CA 1
ATOM 2177 C C . TYR A 1 274 ? -11.493 3.347 3.063 1.00 93.06 274 TYR A C 1
ATOM 2179 O O . TYR A 1 274 ? -11.039 2.794 4.060 1.00 93.06 274 TYR A O 1
ATOM 2187 N N . PHE A 1 275 ? -11.057 4.558 2.697 1.00 95.75 275 PHE A N 1
ATOM 2188 C CA . PHE A 1 275 ? -9.962 5.203 3.432 1.00 95.75 275 PHE A CA 1
ATOM 2189 C C . PHE A 1 275 ? -10.385 5.704 4.816 1.00 95.75 275 PHE A C 1
ATOM 2191 O O . PHE A 1 275 ? -9.575 5.664 5.735 1.00 95.75 275 PHE A O 1
ATOM 2198 N N . CYS A 1 276 ? -11.657 6.071 5.036 1.00 96.38 276 CYS A N 1
ATOM 2199 C CA . CYS A 1 276 ? -12.152 6.323 6.399 1.00 96.38 276 CYS A CA 1
ATOM 2200 C C . CYS A 1 276 ? -12.109 5.066 7.278 1.00 96.38 276 CYS A C 1
ATOM 2202 O O . CYS A 1 276 ? -11.986 5.181 8.493 1.00 96.38 276 CYS A O 1
ATOM 2204 N N . LEU A 1 277 ? -12.263 3.888 6.672 1.00 94.81 277 LEU A N 1
ATOM 2205 C CA . LEU A 1 277 ? -12.177 2.612 7.368 1.00 94.81 277 LEU A CA 1
ATOM 2206 C C . LEU A 1 277 ? -10.723 2.248 7.687 1.00 94.81 277 LEU A C 1
ATOM 2208 O O . LEU A 1 277 ? -10.432 1.943 8.837 1.00 94.81 277 LEU A O 1
ATOM 2212 N N . LEU A 1 278 ? -9.825 2.348 6.700 1.00 92.50 278 LEU A N 1
ATOM 2213 C CA . LEU A 1 278 ? -8.402 2.023 6.853 1.00 92.50 278 LEU A CA 1
ATOM 2214 C C . LEU A 1 278 ? -7.671 2.900 7.874 1.00 92.50 278 LEU A C 1
ATOM 2216 O O . LEU A 1 278 ? -6.787 2.414 8.569 1.00 92.50 278 LEU A O 1
ATOM 2220 N N . THR A 1 279 ? -8.026 4.184 7.942 1.00 95.50 279 THR A N 1
ATOM 2221 C CA . THR A 1 279 ? -7.323 5.188 8.765 1.00 95.50 279 THR A CA 1
ATOM 2222 C C . THR A 1 279 ? -7.973 5.443 10.118 1.00 95.50 279 THR A C 1
ATOM 2224 O O . THR A 1 279 ? -7.467 6.230 10.917 1.00 95.50 279 THR A O 1
ATOM 2227 N N . GLY A 1 280 ? -9.126 4.824 10.385 1.00 95.62 280 GLY A N 1
ATOM 2228 C CA . GLY A 1 280 ? -9.848 5.035 11.631 1.00 95.62 280 GLY A CA 1
ATOM 2229 C C . GLY A 1 280 ? -9.054 4.499 12.818 1.00 95.62 280 GLY A C 1
ATOM 2230 O O . GLY A 1 280 ? -8.984 3.289 13.009 1.00 95.62 280 GLY A O 1
ATOM 2231 N N . THR A 1 281 ? -8.532 5.388 13.666 1.00 94.69 281 THR A N 1
ATOM 2232 C CA . THR A 1 281 ? -7.570 5.064 14.739 1.00 94.69 281 THR A CA 1
ATOM 2233 C C . THR A 1 281 ? -8.061 3.981 15.704 1.00 94.69 281 THR A C 1
ATOM 2235 O O . THR A 1 281 ? -7.275 3.215 16.249 1.00 94.69 281 THR A O 1
ATOM 2238 N N . TYR A 1 282 ? -9.374 3.902 15.927 1.00 92.31 282 TYR A N 1
ATOM 2239 C CA . TYR A 1 282 ? -9.986 2.939 16.849 1.00 92.31 282 TYR A CA 1
ATOM 2240 C C . TYR A 1 282 ? -10.745 1.811 16.143 1.00 92.31 282 TYR A C 1
ATOM 2242 O O . TYR A 1 282 ? -11.503 1.088 16.796 1.00 92.31 282 TYR A O 1
ATOM 2250 N N . ILE A 1 283 ? -10.605 1.689 14.822 1.00 91.94 283 ILE A N 1
ATOM 2251 C CA . ILE A 1 283 ? -11.281 0.667 14.028 1.00 91.94 283 ILE A CA 1
ATOM 2252 C C . ILE A 1 283 ? -10.306 -0.480 13.781 1.00 91.94 283 ILE A C 1
ATOM 2254 O O . ILE A 1 283 ? -9.355 -0.363 13.021 1.00 91.94 283 ILE A O 1
ATOM 2258 N N . VAL A 1 284 ? -10.555 -1.607 14.439 1.00 85.94 284 VAL A N 1
ATOM 2259 C CA . VAL A 1 284 ? -9.684 -2.786 14.377 1.00 85.94 284 VAL A CA 1
ATOM 2260 C C . VAL A 1 284 ? -10.057 -3.711 13.216 1.00 85.94 284 VAL A C 1
ATOM 2262 O O . VAL A 1 284 ? -11.236 -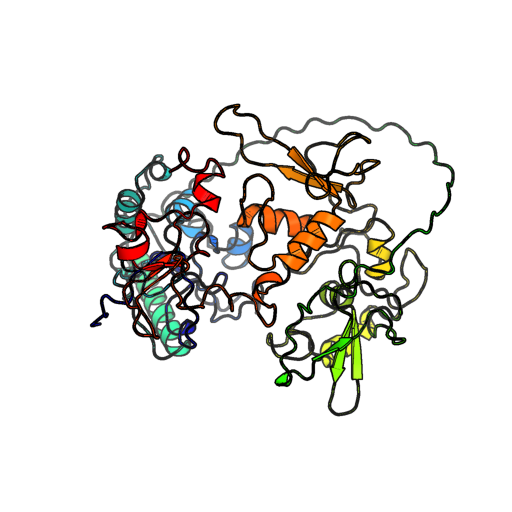3.889 12.896 1.00 85.94 284 VAL A O 1
ATOM 2265 N N . GLN A 1 285 ? -9.049 -4.335 12.607 1.00 85.31 285 GLN A N 1
ATOM 2266 C CA . GLN A 1 285 ? -9.198 -5.293 11.509 1.00 85.31 285 GLN A CA 1
ATOM 2267 C C . GLN A 1 285 ? -8.971 -6.730 12.015 1.00 85.31 285 GLN A C 1
ATOM 2269 O O . GLN A 1 285 ? -7.918 -7.318 11.804 1.00 85.31 285 GLN A O 1
ATOM 2274 N N . ASN A 1 286 ? -9.953 -7.304 12.720 1.00 83.56 286 ASN A N 1
ATOM 2275 C CA . ASN A 1 286 ? -9.834 -8.654 13.307 1.00 83.56 286 ASN A CA 1
ATOM 2276 C C . ASN A 1 286 ? -10.364 -9.792 12.415 1.00 83.56 286 ASN A C 1
ATOM 2278 O O . ASN A 1 286 ? -10.335 -10.963 12.800 1.00 83.56 286 ASN A O 1
ATOM 2282 N N . GLY A 1 287 ? -10.956 -9.473 11.267 1.00 75.56 287 GLY A N 1
ATOM 2283 C CA . GLY A 1 287 ? -11.545 -10.452 10.362 1.00 75.56 287 GLY A CA 1
ATOM 2284 C C . GLY A 1 287 ? -10.527 -11.053 9.395 1.00 75.56 287 GLY A C 1
ATOM 2285 O O . GLY A 1 287 ? -9.480 -10.479 9.123 1.00 75.56 287 GLY A O 1
ATOM 2286 N N . LYS A 1 288 ? -10.881 -12.197 8.798 1.00 69.81 288 LYS A N 1
ATOM 2287 C CA . LYS A 1 288 ? -10.156 -12.735 7.631 1.00 69.81 288 LYS A CA 1
ATOM 2288 C C . LYS A 1 288 ? -10.342 -11.798 6.435 1.00 69.81 288 LYS A C 1
ATOM 2290 O O . LYS A 1 288 ? -11.384 -11.154 6.359 1.00 69.81 288 LYS A O 1
ATOM 2295 N N . GLU A 1 289 ? -9.438 -11.820 5.458 1.00 62.22 289 GLU A N 1
ATOM 2296 C CA . GLU A 1 289 ? -9.492 -10.978 4.241 1.00 62.22 289 GLU A CA 1
ATOM 2297 C C . GLU A 1 289 ? -10.872 -10.966 3.551 1.00 62.22 289 GLU A C 1
ATOM 2299 O O . GLU A 1 289 ? -11.335 -9.946 3.049 1.00 62.22 289 GLU A O 1
ATOM 2304 N N . THR A 1 290 ? -11.590 -12.089 3.598 1.00 65.94 290 THR A N 1
ATOM 2305 C CA . THR A 1 290 ? -12.916 -12.276 2.990 1.00 65.94 290 THR A CA 1
ATOM 2306 C C . THR A 1 290 ? -14.101 -11.866 3.878 1.00 65.94 290 THR A C 1
ATOM 2308 O O . THR A 1 290 ? -15.264 -12.034 3.504 1.00 65.94 290 THR A O 1
ATOM 2311 N N . SER A 1 291 ? -13.843 -11.409 5.102 1.00 72.69 291 SER A N 1
ATOM 2312 C CA . SER A 1 291 ? -14.858 -11.141 6.126 1.00 72.69 291 SER A CA 1
ATOM 2313 C C . SER A 1 291 ? -15.184 -9.656 6.203 1.00 72.69 291 SER A C 1
ATOM 2315 O O . SER A 1 291 ? -14.314 -8.810 6.034 1.00 72.69 291 SER A O 1
ATOM 2317 N N . GLY A 1 292 ? -16.445 -9.327 6.504 1.00 81.00 292 GLY A N 1
ATOM 2318 C CA . GLY A 1 292 ? -16.864 -7.931 6.665 1.00 81.00 292 GLY A CA 1
ATOM 2319 C C . GLY A 1 292 ? -16.535 -7.076 5.436 1.00 81.00 292 GLY A C 1
ATOM 2320 O O . GLY A 1 292 ? -16.899 -7.452 4.322 1.00 81.00 292 GLY A O 1
ATOM 2321 N N . VAL A 1 293 ? -15.882 -5.938 5.637 1.00 83.31 293 VAL A N 1
ATOM 2322 C CA . VAL A 1 293 ? -15.319 -5.111 4.564 1.00 83.31 293 VAL A CA 1
ATOM 2323 C C . VAL A 1 293 ? -13.812 -5.356 4.551 1.00 83.31 293 VAL A C 1
ATOM 2325 O O . VAL A 1 293 ? -13.118 -4.755 5.354 1.00 83.31 293 VAL A O 1
ATOM 2328 N N . LEU A 1 294 ? -13.310 -6.266 3.710 1.00 77.00 294 LEU A N 1
ATOM 2329 C CA . LEU A 1 294 ? -11.870 -6.566 3.576 1.00 77.00 294 LEU A CA 1
ATOM 2330 C C . LEU A 1 294 ? -11.142 -6.816 4.918 1.00 77.00 294 LEU A C 1
ATOM 2332 O O . LEU A 1 294 ? -10.123 -6.203 5.217 1.00 77.00 294 LEU A O 1
ATOM 2336 N N . GLY A 1 295 ? -11.693 -7.676 5.777 1.00 81.25 295 GLY A N 1
ATOM 2337 C CA . GLY A 1 295 ? -11.138 -7.973 7.106 1.00 81.25 295 GLY A CA 1
ATOM 2338 C C . GLY A 1 295 ? -11.673 -7.092 8.236 1.00 81.25 295 GLY A C 1
ATOM 2339 O O . GLY A 1 295 ? -11.554 -7.457 9.403 1.00 81.25 295 GLY A O 1
ATOM 2340 N N . PHE A 1 296 ? -12.359 -5.988 7.938 1.00 87.00 296 PHE A N 1
ATOM 2341 C CA . PHE A 1 296 ? -13.021 -5.184 8.965 1.00 87.00 296 PHE A CA 1
ATOM 2342 C C . PHE A 1 296 ? -14.409 -5.739 9.276 1.00 87.00 296 PHE A C 1
ATOM 2344 O O . PHE A 1 296 ? -15.346 -5.642 8.475 1.00 87.00 296 PHE A O 1
ATOM 2351 N N . LEU A 1 297 ? -14.564 -6.327 10.461 1.00 88.62 297 LEU A N 1
ATOM 2352 C CA . LEU A 1 297 ? -15.853 -6.828 10.921 1.00 88.62 297 LEU A CA 1
ATOM 2353 C C . LEU A 1 297 ? -16.778 -5.651 11.228 1.00 88.62 297 LEU A C 1
ATOM 2355 O O . LEU A 1 297 ? -16.457 -4.776 12.021 1.00 88.62 297 LEU A O 1
ATOM 2359 N N . VAL A 1 298 ? -17.975 -5.650 10.645 1.00 89.62 298 VAL A N 1
ATOM 2360 C CA . VAL A 1 298 ? -18.929 -4.543 10.822 1.00 89.62 298 VAL A CA 1
ATOM 2361 C C . VAL A 1 298 ? -19.308 -4.328 12.298 1.00 89.62 298 VAL A C 1
ATOM 2363 O O . VAL A 1 298 ? -19.497 -3.193 12.725 1.00 89.62 298 VAL A O 1
ATOM 2366 N N . ASN A 1 299 ? -19.340 -5.390 13.110 1.00 88.88 299 ASN A N 1
ATOM 2367 C CA . ASN A 1 299 ? -19.551 -5.273 14.557 1.00 88.88 299 ASN A CA 1
ATOM 2368 C C . ASN A 1 299 ? -18.407 -4.533 15.264 1.00 88.88 299 ASN A C 1
ATOM 2370 O O . ASN A 1 299 ? -18.668 -3.783 16.206 1.00 88.88 299 ASN A O 1
ATOM 2374 N N . ASP A 1 300 ? -17.167 -4.703 14.808 1.00 89.38 300 ASP A N 1
ATOM 2375 C CA . ASP A 1 300 ? -16.006 -4.001 15.361 1.00 89.38 300 ASP A CA 1
ATOM 2376 C C . ASP A 1 300 ? -16.068 -2.520 14.974 1.00 89.38 300 ASP A C 1
ATOM 2378 O O . ASP A 1 300 ? -15.839 -1.646 15.812 1.00 89.38 300 ASP A O 1
ATOM 2382 N N . ILE A 1 301 ? -16.516 -2.229 13.747 1.00 91.88 301 ILE A N 1
ATOM 2383 C CA . ILE A 1 301 ? -16.788 -0.862 13.297 1.00 91.88 301 ILE A CA 1
ATOM 2384 C C . ILE A 1 301 ? -17.855 -0.209 14.187 1.00 91.88 301 ILE A C 1
ATOM 2386 O O . ILE A 1 301 ? -17.601 0.848 14.757 1.00 91.88 301 ILE A O 1
ATOM 2390 N N . TYR A 1 302 ? -19.017 -0.835 14.394 1.00 92.06 302 TYR A N 1
ATOM 2391 C CA . TYR A 1 302 ? -20.041 -0.284 15.294 1.00 92.06 302 TYR A CA 1
ATOM 2392 C C . TYR A 1 302 ? -19.518 -0.102 16.725 1.00 92.06 302 TYR A C 1
ATOM 2394 O O . TYR A 1 302 ? -19.771 0.924 17.360 1.00 92.06 302 TYR A O 1
ATOM 2402 N N . SER A 1 303 ? -18.739 -1.064 17.223 1.00 90.56 303 SER A N 1
ATOM 2403 C CA . SER A 1 303 ? -18.154 -1.010 18.567 1.00 90.56 303 SER A CA 1
ATOM 2404 C C . SER A 1 303 ? -17.145 0.129 18.729 1.00 90.56 303 SER A C 1
ATOM 2406 O O . SER A 1 303 ? -17.025 0.680 19.825 1.00 90.56 303 SER A O 1
ATOM 2408 N N . SER A 1 304 ? -16.450 0.510 17.653 1.00 94.44 304 SER A N 1
ATOM 2409 C CA . SER A 1 304 ? -15.502 1.628 17.638 1.00 94.44 304 SER A CA 1
ATOM 2410 C C . SER A 1 304 ? -16.181 3.000 17.737 1.00 94.44 304 SER A C 1
ATOM 2412 O O . SER A 1 304 ? -15.569 3.948 18.226 1.00 94.44 304 SER A O 1
ATOM 2414 N N . PHE A 1 305 ? -17.464 3.122 17.365 1.00 95.44 305 PHE A N 1
ATOM 2415 C CA . PHE A 1 305 ? -18.171 4.410 17.349 1.00 95.44 305 PHE A CA 1
ATOM 2416 C C . PHE A 1 305 ? -18.162 5.099 18.712 1.00 95.44 305 PHE A C 1
ATOM 2418 O O . PHE A 1 305 ? -18.006 6.314 18.782 1.00 95.44 305 PHE A O 1
ATOM 2425 N N . LYS A 1 306 ? -18.242 4.341 19.809 1.00 93.69 306 LYS A N 1
ATOM 2426 C CA . LYS A 1 306 ? -18.184 4.904 21.168 1.00 93.69 306 LYS A CA 1
ATOM 2427 C C . LYS A 1 306 ? -16.881 5.658 21.473 1.00 93.69 306 LYS A C 1
ATOM 2429 O O . LYS A 1 306 ? -16.856 6.433 22.418 1.00 93.69 306 LYS A O 1
ATOM 2434 N N . ARG A 1 307 ? -15.805 5.409 20.713 1.00 95.19 307 ARG A N 1
ATOM 2435 C CA . ARG A 1 307 ? -14.485 6.026 20.913 1.00 95.19 307 ARG A CA 1
ATOM 2436 C C . ARG A 1 307 ? -14.326 7.363 20.202 1.00 95.19 307 ARG A C 1
ATOM 2438 O O . ARG A 1 307 ? -13.631 8.214 20.730 1.00 95.19 307 ARG A O 1
ATOM 2445 N N . TYR A 1 308 ? -14.947 7.538 19.035 1.00 94.19 308 TYR A N 1
ATOM 2446 C CA . TYR A 1 308 ? -14.699 8.718 18.197 1.00 94.19 308 TYR A CA 1
ATOM 2447 C C . TYR A 1 308 ? -15.950 9.443 17.707 1.00 94.19 308 TYR A C 1
ATOM 2449 O O . TYR A 1 308 ? -15.850 10.536 17.158 1.00 94.19 308 TYR A O 1
ATOM 2457 N N . ARG A 1 309 ? -17.154 8.878 17.871 1.00 95.12 309 ARG A N 1
ATOM 2458 C CA . ARG A 1 309 ? -18.379 9.496 17.337 1.00 95.12 309 ARG A CA 1
ATOM 2459 C C . ARG A 1 309 ? -18.616 10.892 17.917 1.00 95.12 309 ARG A C 1
ATOM 2461 O O . ARG A 1 309 ? -19.174 11.734 17.226 1.00 95.12 309 ARG A O 1
ATOM 2468 N N . GLN A 1 310 ? -18.177 11.131 19.153 1.00 94.31 310 GLN A N 1
ATOM 2469 C CA . GLN A 1 310 ? -18.260 12.432 19.823 1.00 94.31 310 GLN A CA 1
ATOM 2470 C C . GLN A 1 310 ? -17.053 13.348 19.559 1.00 94.31 310 GLN A C 1
ATOM 2472 O O . GLN A 1 310 ? -17.093 14.516 19.940 1.00 94.31 310 GLN A O 1
ATOM 2477 N N . ASN A 1 311 ? -16.007 12.862 18.887 1.00 95.94 311 ASN A N 1
ATOM 2478 C CA . ASN A 1 311 ? -14.839 13.676 18.566 1.00 95.94 311 ASN A CA 1
ATOM 2479 C C . ASN A 1 311 ? -15.208 14.698 17.490 1.00 95.94 311 ASN A C 1
ATOM 2481 O O . ASN A 1 311 ? -15.795 14.342 16.460 1.00 95.94 311 ASN A O 1
ATOM 2485 N N . LYS A 1 312 ? -14.856 15.963 17.734 1.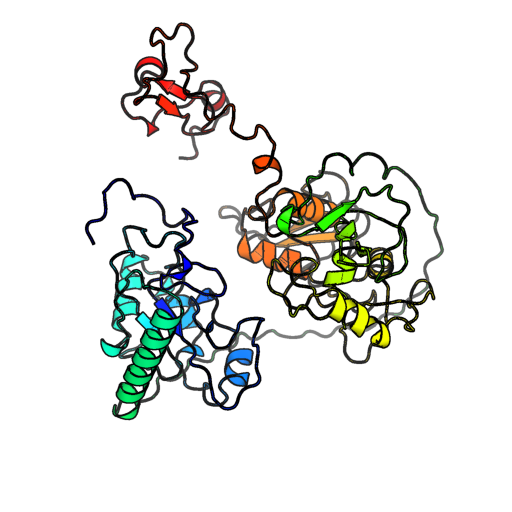00 97.44 312 LYS A N 1
ATOM 2486 C CA . LYS A 1 312 ? -15.018 17.058 16.775 1.00 97.44 312 LYS A CA 1
ATOM 2487 C C . LYS A 1 312 ? -13.796 17.130 15.873 1.00 97.44 312 LYS A C 1
ATOM 2489 O O . LYS A 1 312 ? -12.673 17.186 16.360 1.00 97.44 312 LYS A O 1
ATOM 2494 N N . CYS A 1 313 ? -14.033 17.185 14.570 1.00 98.19 313 CYS A N 1
ATOM 2495 C CA . CYS A 1 313 ? -12.988 17.424 13.588 1.00 98.19 313 CYS A CA 1
ATOM 2496 C C . CYS A 1 313 ? -12.380 18.813 13.811 1.00 98.19 313 CYS A C 1
ATOM 2498 O O . CYS A 1 313 ? -13.115 19.801 13.811 1.00 98.19 313 CYS A O 1
ATOM 2500 N N . CYS A 1 314 ? -11.059 18.900 13.954 1.00 98.00 314 CYS A N 1
ATOM 2501 C CA . CYS A 1 314 ? -10.361 20.169 14.166 1.00 98.00 314 CYS A CA 1
ATOM 2502 C C . CYS A 1 314 ? -10.501 21.151 12.990 1.00 98.00 314 CYS A C 1
ATOM 2504 O O . CYS A 1 314 ? -10.368 22.350 13.198 1.00 98.00 314 CYS A O 1
ATOM 2506 N N . TYR A 1 315 ? -10.819 20.665 11.784 1.00 97.81 315 TYR A N 1
ATOM 2507 C CA . TYR A 1 315 ? -10.969 21.506 10.591 1.00 97.81 315 TYR A CA 1
ATOM 2508 C C . TYR A 1 315 ? -12.402 22.002 10.370 1.00 97.81 315 TYR A C 1
ATOM 2510 O O . TYR A 1 315 ? -12.616 23.177 10.102 1.00 97.81 315 TYR A O 1
ATOM 2518 N N . CYS A 1 316 ? -13.406 21.122 10.464 1.00 96.19 316 CYS A N 1
ATOM 2519 C CA . CYS A 1 316 ? -14.798 21.481 10.147 1.00 96.19 316 CYS A CA 1
ATOM 2520 C C . CYS A 1 316 ? -15.705 21.633 11.380 1.00 96.19 316 CYS A C 1
ATOM 2522 O O . CYS A 1 316 ? -16.876 21.988 11.244 1.00 96.19 316 CYS A O 1
ATOM 2524 N N . GLY A 1 317 ? -15.211 21.297 12.576 1.00 94.50 317 GLY A N 1
ATOM 2525 C CA . GLY A 1 317 ? -15.954 21.342 13.839 1.00 94.50 317 GLY A CA 1
ATOM 2526 C C . GLY A 1 317 ? -17.046 20.275 14.004 1.00 94.50 317 GLY A C 1
ATOM 2527 O O . GLY A 1 317 ? -17.620 20.157 15.089 1.00 94.50 317 GLY A O 1
ATOM 2528 N N . GLN A 1 318 ? -17.342 19.487 12.963 1.00 96.56 318 GLN A N 1
ATOM 2529 C CA . GLN A 1 318 ? -18.388 18.460 12.989 1.00 96.56 318 GLN A CA 1
ATOM 2530 C C . GLN A 1 318 ? -17.928 17.191 13.715 1.00 96.56 318 GLN A C 1
ATOM 2532 O O . GLN A 1 318 ? -16.740 16.870 13.757 1.00 96.56 318 GLN A O 1
ATOM 2537 N N . LEU A 1 319 ? -18.890 16.456 14.273 1.00 96.12 319 LEU A N 1
ATOM 2538 C CA . LEU A 1 319 ? -18.660 15.212 15.011 1.00 96.12 319 LEU A CA 1
ATOM 2539 C C . LEU A 1 319 ? -18.210 14.054 14.105 1.00 96.12 319 LEU A C 1
ATOM 2541 O O . LEU A 1 319 ? -18.242 14.147 12.878 1.00 96.12 319 LEU A O 1
ATOM 2545 N N . SER A 1 320 ? -17.881 12.911 14.712 1.00 96.50 320 SER A N 1
ATOM 2546 C CA . SER A 1 320 ? -17.502 11.673 14.018 1.00 96.50 320 SER A CA 1
ATOM 2547 C C . SER A 1 320 ? -16.116 11.702 13.362 1.00 96.50 320 SER A C 1
ATOM 2549 O O . SER A 1 320 ? -15.890 11.043 12.345 1.00 96.50 320 SER A O 1
ATOM 2551 N N . ALA A 1 321 ? -15.183 12.455 13.950 1.00 97.06 321 ALA A N 1
ATOM 2552 C CA . ALA A 1 321 ? -13.782 12.501 13.543 1.00 97.06 321 ALA A CA 1
ATOM 2553 C C . ALA A 1 321 ? -13.033 11.228 13.980 1.00 97.06 321 ALA A C 1
ATOM 2555 O O . ALA A 1 321 ? -12.592 11.107 15.121 1.00 97.06 321 ALA A O 1
ATOM 2556 N N . ALA A 1 322 ? -12.946 10.255 13.070 1.00 96.69 322 ALA A N 1
ATOM 2557 C CA . ALA A 1 322 ? -12.415 8.918 13.347 1.00 96.69 322 ALA A CA 1
ATOM 2558 C C . ALA A 1 322 ? -10.883 8.803 13.292 1.00 96.69 322 ALA A C 1
ATOM 2560 O O . ALA A 1 322 ? -10.349 7.795 13.752 1.00 96.69 322 ALA A O 1
ATOM 2561 N N . VAL A 1 323 ? -10.198 9.793 12.714 1.00 98.19 323 VAL A N 1
ATOM 2562 C CA . VAL A 1 323 ? -8.738 9.810 12.569 1.00 98.19 323 VAL A CA 1
ATOM 2563 C C . VAL A 1 323 ? -8.157 10.717 13.642 1.00 98.19 323 VAL A C 1
ATOM 2565 O O . VAL A 1 323 ? -8.647 11.828 13.833 1.00 98.19 323 VAL A O 1
ATOM 2568 N N . VAL A 1 324 ? -7.129 10.249 14.337 1.00 97.56 324 VAL A N 1
ATOM 2569 C CA . VAL A 1 324 ? -6.362 11.011 15.327 1.00 97.56 324 VAL A CA 1
ATOM 2570 C C . VAL A 1 324 ? -4.925 11.124 14.835 1.00 97.56 324 VAL A C 1
ATOM 2572 O O . VAL A 1 324 ? -4.394 10.168 14.268 1.00 97.56 324 VAL A O 1
ATOM 2575 N N . CYS A 1 325 ? -4.319 12.294 15.032 1.00 98.06 325 CYS A N 1
ATOM 2576 C CA . CYS A 1 325 ? -2.903 12.497 14.758 1.00 98.06 325 CYS A CA 1
ATOM 2577 C C . CYS A 1 325 ? -2.058 11.523 15.592 1.00 98.06 325 CYS A C 1
ATOM 2579 O O . CYS A 1 325 ? -2.292 11.376 16.788 1.00 98.06 325 CYS A O 1
ATOM 2581 N N . VAL A 1 326 ? -1.088 10.861 14.964 1.00 96.94 326 VAL A N 1
ATOM 2582 C CA . VAL A 1 326 ? -0.225 9.883 15.642 1.00 96.94 326 VAL A CA 1
ATOM 2583 C C . VAL A 1 326 ? 0.863 10.538 16.498 1.00 96.94 326 VAL A C 1
ATOM 2585 O O . VAL A 1 326 ? 1.369 9.902 17.419 1.00 96.94 326 VAL A O 1
ATOM 2588 N N . GLU A 1 327 ? 1.194 11.803 16.220 1.00 97.12 327 GLU A N 1
ATOM 2589 C CA . GLU A 1 327 ? 2.226 12.547 16.947 1.00 97.12 327 GLU A CA 1
ATOM 2590 C C . GLU A 1 327 ? 1.950 12.584 18.464 1.00 97.12 327 GLU A C 1
ATOM 2592 O O . GLU A 1 327 ? 0.864 13.024 18.874 1.00 97.12 327 GLU A O 1
ATOM 2597 N N . PRO A 1 328 ? 2.904 12.147 19.311 1.00 95.44 328 PRO A N 1
ATOM 2598 C CA . PRO A 1 328 ? 2.759 12.193 20.759 1.00 95.44 328 PRO A CA 1
ATOM 2599 C C . PRO A 1 328 ? 2.386 13.588 21.278 1.00 95.44 328 PRO A C 1
ATOM 2601 O O . PRO A 1 328 ? 3.022 14.587 20.971 1.00 95.44 328 PRO A O 1
ATOM 2604 N N . GLY A 1 329 ? 1.336 13.659 22.098 1.00 95.44 329 GLY A N 1
ATOM 2605 C CA . GLY A 1 329 ? 0.836 14.924 22.651 1.00 95.44 329 GLY A CA 1
ATOM 2606 C C . GLY A 1 329 ? -0.090 15.712 21.717 1.00 95.44 329 GLY A C 1
ATOM 2607 O O . GLY A 1 329 ? -0.715 16.673 22.162 1.00 95.44 329 GLY A O 1
ATOM 2608 N N . CYS A 1 330 ? -0.262 15.298 20.458 1.00 97.44 330 CYS A N 1
ATOM 2609 C CA . CYS A 1 330 ? -1.243 15.907 19.570 1.00 97.44 330 CYS A CA 1
ATOM 2610 C C . CYS A 1 330 ? -2.644 15.322 19.797 1.00 97.44 330 CYS A C 1
ATOM 2612 O O . CYS A 1 330 ? -2.904 14.152 19.533 1.00 97.44 330 CYS A O 1
ATOM 2614 N N . GLU A 1 331 ? -3.594 16.162 20.208 1.00 95.31 331 GLU A N 1
ATOM 2615 C CA . GLU A 1 331 ? -4.991 15.749 20.427 1.00 95.31 331 GLU A CA 1
ATOM 2616 C C . GLU A 1 331 ? -5.897 15.996 19.208 1.00 95.31 331 GLU A C 1
ATOM 2618 O O . GLU A 1 331 ? -7.122 15.839 19.273 1.00 95.31 331 GLU A O 1
ATOM 2623 N N . ARG A 1 332 ? -5.323 16.405 18.067 1.00 98.00 332 ARG A N 1
ATOM 2624 C CA . ARG A 1 332 ? -6.110 16.705 16.867 1.00 98.00 332 ARG A CA 1
ATOM 2625 C C . ARG A 1 332 ? -6.754 15.435 16.332 1.00 98.00 332 ARG A C 1
ATOM 2627 O O . ARG A 1 332 ? -6.078 14.479 15.954 1.00 98.00 332 ARG A O 1
ATOM 2634 N N . SER A 1 333 ? -8.076 15.484 16.219 1.00 97.94 333 SER A N 1
ATOM 2635 C CA . SER A 1 333 ? -8.867 14.492 15.500 1.00 97.94 333 SER A CA 1
ATOM 2636 C C . SER A 1 333 ? -9.542 15.130 14.295 1.00 97.94 333 SER A C 1
ATOM 2638 O O . SER A 1 333 ? -9.927 16.299 14.325 1.00 97.94 333 SER A O 1
ATOM 2640 N N . PHE A 1 334 ? -9.671 14.380 13.209 1.00 98.50 334 PHE A N 1
ATOM 2641 C CA . PHE A 1 334 ? -10.250 14.864 11.964 1.00 98.50 334 PHE A CA 1
ATOM 2642 C C . PHE A 1 334 ? -10.982 13.757 11.203 1.00 98.50 334 PHE A C 1
ATOM 2644 O O . PHE A 1 334 ? -10.808 12.558 11.434 1.00 98.50 334 PHE A O 1
ATOM 2651 N N . HIS A 1 335 ? -11.861 14.150 10.281 1.00 98.38 335 HIS A N 1
ATOM 2652 C CA . HIS A 1 335 ? -12.314 13.231 9.238 1.00 98.38 335 HIS A CA 1
ATOM 2653 C C . HIS A 1 335 ? -11.186 13.047 8.236 1.00 98.38 335 HIS A C 1
ATOM 2655 O O . HIS A 1 335 ? -10.574 14.036 7.845 1.00 98.38 335 HIS A O 1
ATOM 2661 N N . TYR A 1 336 ? -10.988 11.832 7.731 1.00 98.00 336 TYR A N 1
ATOM 2662 C CA . TYR A 1 336 ? -10.011 11.580 6.668 1.00 98.00 336 TYR A CA 1
ATOM 2663 C C . TYR A 1 336 ? -10.162 12.559 5.481 1.00 98.00 336 TYR A C 1
ATOM 2665 O O . TYR A 1 336 ? -9.196 13.185 5.062 1.00 98.00 336 TYR A O 1
ATOM 2673 N N . ILE A 1 337 ? -11.400 12.790 5.020 1.00 96.81 337 ILE A N 1
ATOM 2674 C CA . ILE A 1 337 ? -11.723 13.753 3.947 1.00 96.81 337 ILE A CA 1
ATOM 2675 C C . ILE A 1 337 ? -11.262 15.174 4.293 1.00 96.81 337 ILE A C 1
ATOM 2677 O O . ILE A 1 337 ? -10.673 15.860 3.461 1.00 96.81 337 ILE A O 1
ATOM 2681 N N . CYS A 1 338 ? -11.531 15.627 5.521 1.00 97.06 338 CYS A N 1
ATOM 2682 C CA . CYS A 1 338 ? -11.076 16.936 5.980 1.00 97.06 338 CYS A CA 1
ATOM 2683 C C . CYS A 1 338 ? -9.550 16.991 6.046 1.00 97.06 338 CYS A C 1
ATOM 2685 O O . CYS A 1 338 ? -8.983 18.005 5.664 1.00 97.06 338 CYS A O 1
ATOM 2687 N N . GLY A 1 339 ? -8.899 15.906 6.466 1.00 97.12 339 GLY A N 1
ATOM 2688 C CA . GLY A 1 339 ? -7.446 15.814 6.485 1.00 97.12 339 GLY A CA 1
ATOM 2689 C C . GLY A 1 339 ? -6.836 16.003 5.097 1.00 97.12 339 GLY A C 1
ATOM 2690 O O . GLY A 1 339 ? -5.978 16.862 4.930 1.00 97.12 339 GLY A O 1
ATOM 2691 N N . VAL A 1 340 ? -7.350 15.298 4.083 1.00 94.69 340 VAL A N 1
ATOM 2692 C CA . VAL A 1 340 ? -6.899 15.447 2.684 1.00 94.69 340 VAL A CA 1
ATOM 2693 C C . VAL A 1 340 ? -7.026 16.895 2.192 1.00 94.69 340 VAL A C 1
ATOM 2695 O O . VAL A 1 340 ? -6.167 17.377 1.464 1.00 94.69 340 VAL A O 1
ATOM 2698 N N . LYS A 1 341 ? -8.078 17.616 2.601 1.00 94.69 341 LYS A N 1
ATOM 2699 C CA . LYS A 1 341 ? -8.294 19.028 2.229 1.00 94.69 341 LYS A CA 1
ATOM 2700 C C . LYS A 1 341 ? -7.416 20.023 2.984 1.00 94.69 341 LYS A C 1
ATOM 2702 O O . LYS A 1 341 ? -7.327 21.170 2.569 1.00 94.69 341 LYS A O 1
ATOM 2707 N N . ASN A 1 342 ? -6.829 19.604 4.098 1.00 96.25 342 ASN A N 1
ATOM 2708 C CA . ASN A 1 342 ? -6.052 20.453 4.993 1.00 96.25 342 ASN A CA 1
ATOM 2709 C C . ASN A 1 342 ? -4.654 19.860 5.186 1.00 96.25 342 ASN A C 1
ATOM 2711 O O . ASN A 1 342 ? -4.196 19.768 6.316 1.00 96.25 342 ASN A O 1
ATOM 2715 N N . ASN A 1 343 ? -4.012 19.388 4.112 1.00 94.75 343 ASN A N 1
ATOM 2716 C CA . ASN A 1 343 ? -2.616 18.926 4.107 1.00 94.75 343 ASN A CA 1
ATOM 2717 C C . ASN A 1 343 ? -2.254 17.942 5.238 1.00 94.75 343 ASN A C 1
ATOM 2719 O O . ASN A 1 343 ? -1.158 17.982 5.781 1.00 94.75 343 ASN A O 1
ATOM 2723 N N . CYS A 1 344 ? -3.173 17.059 5.628 1.00 96.94 344 CYS A N 1
ATOM 2724 C CA . CYS A 1 344 ? -2.829 15.932 6.491 1.00 96.94 344 CYS A CA 1
ATOM 2725 C C . CYS A 1 344 ? -2.226 14.810 5.658 1.00 96.94 344 CYS A C 1
ATOM 2727 O O . CYS A 1 344 ? -2.663 14.562 4.530 1.00 96.94 344 CYS A O 1
ATOM 2729 N N . LEU A 1 345 ? -1.294 14.075 6.256 1.00 96.56 345 LEU A N 1
ATOM 2730 C CA . LEU A 1 345 ? -0.677 12.915 5.635 1.00 96.56 345 LEU A CA 1
ATOM 2731 C C . LEU A 1 345 ? -1.146 11.638 6.323 1.00 96.56 345 LEU A C 1
ATOM 2733 O O . LEU A 1 345 ? -1.009 11.498 7.531 1.00 96.56 345 LEU A O 1
ATOM 2737 N N . THR A 1 346 ? -1.652 10.681 5.557 1.00 96.50 346 THR A N 1
ATOM 2738 C CA . THR A 1 346 ? -1.772 9.289 6.005 1.00 96.50 346 THR A CA 1
ATOM 2739 C C . THR A 1 346 ? -0.716 8.482 5.281 1.00 96.50 346 THR A C 1
ATOM 2741 O O . THR A 1 346 ? -0.698 8.506 4.055 1.00 96.50 346 THR A O 1
ATOM 2744 N N . GLN A 1 347 ? 0.108 7.739 6.009 1.00 95.12 347 GLN A N 1
ATOM 2745 C CA . GLN A 1 347 ? 1.012 6.758 5.415 1.00 95.12 347 GLN A CA 1
ATOM 2746 C C . GLN A 1 347 ? 0.242 5.454 5.229 1.00 95.12 347 GLN A C 1
ATOM 2748 O O . GLN A 1 347 ? -0.363 4.975 6.178 1.00 95.12 347 GLN A O 1
ATOM 2753 N N . PHE A 1 348 ? 0.235 4.865 4.036 1.00 91.25 348 PHE A N 1
ATOM 2754 C CA . PHE A 1 348 ? -0.468 3.605 3.755 1.00 91.25 348 PHE A CA 1
ATOM 2755 C C . PHE A 1 348 ? 0.441 2.387 3.955 1.00 91.25 348 PHE A C 1
ATOM 2757 O O . PHE A 1 348 ? 0.517 1.502 3.102 1.00 91.25 348 PHE A O 1
ATOM 2764 N N . SER A 1 349 ? 1.157 2.375 5.079 1.00 79.75 349 SER A N 1
ATOM 2765 C CA . SER A 1 349 ? 2.019 1.276 5.518 1.00 79.75 349 SER A CA 1
ATOM 2766 C C . SER A 1 349 ? 1.647 0.859 6.944 1.00 79.75 349 SER A C 1
ATOM 2768 O O . SER A 1 349 ? 1.204 1.678 7.756 1.00 79.75 349 SER A O 1
ATOM 2770 N N . GLY A 1 350 ? 1.776 -0.437 7.243 1.00 79.75 350 GLY A N 1
ATOM 2771 C CA . GLY A 1 350 ? 1.453 -1.018 8.550 1.00 79.75 350 GLY A CA 1
ATOM 2772 C C . GLY A 1 350 ? 0.062 -0.609 9.086 1.00 79.75 350 GLY A C 1
ATOM 2773 O O . GLY A 1 350 ? -0.945 -0.947 8.462 1.00 79.75 350 GLY A O 1
ATOM 2774 N N . PRO A 1 351 ? -0.031 0.089 10.241 1.00 82.25 351 PRO A N 1
ATOM 2775 C CA . PRO A 1 351 ? -1.299 0.484 10.868 1.00 82.25 351 PRO A CA 1
ATOM 2776 C C . PRO A 1 351 ? -1.980 1.711 10.229 1.00 82.25 351 PRO A C 1
ATOM 2778 O O . PRO A 1 351 ? -2.983 2.189 10.753 1.00 82.25 351 PRO A O 1
ATOM 2781 N N . ASN A 1 352 ? -1.452 2.227 9.119 1.00 90.81 352 ASN A N 1
ATOM 2782 C CA . ASN A 1 352 ? -1.899 3.443 8.440 1.00 90.81 352 ASN A CA 1
ATOM 2783 C C . ASN A 1 352 ? -1.850 4.726 9.306 1.00 90.81 352 ASN A C 1
ATOM 2785 O O . ASN A 1 352 ? -2.881 5.396 9.476 1.00 90.81 352 ASN A O 1
ATOM 2789 N N . PRO A 1 353 ? -0.686 5.080 9.894 1.00 94.75 353 PRO A N 1
ATOM 2790 C CA . PRO A 1 353 ? -0.578 6.247 10.763 1.00 94.75 353 PRO A CA 1
ATOM 2791 C C . PRO A 1 353 ? -0.949 7.527 10.007 1.00 94.75 353 PRO A C 1
ATOM 2793 O O . PRO A 1 353 ? -0.652 7.694 8.822 1.00 94.75 353 PRO A O 1
ATOM 2796 N N . SER A 1 354 ? -1.642 8.429 10.699 1.00 97.25 354 SER A N 1
ATOM 2797 C CA . SER A 1 354 ? -2.119 9.688 10.131 1.00 97.25 354 SER A CA 1
ATOM 2798 C C . SER A 1 354 ? -1.614 10.869 10.946 1.00 97.25 354 SER A C 1
ATOM 2800 O O . SER A 1 354 ? -1.644 10.845 12.173 1.00 97.25 354 SER A O 1
ATOM 2802 N N . TYR A 1 355 ? -1.193 11.916 10.253 1.00 97.94 355 TYR A N 1
ATOM 2803 C CA . TYR A 1 355 ? -0.554 13.106 10.791 1.00 97.94 355 TYR A CA 1
ATOM 2804 C C . TYR A 1 355 ? -1.370 14.338 10.406 1.00 97.94 355 TYR A C 1
ATOM 2806 O O . TYR A 1 355 ? -1.839 14.450 9.270 1.00 97.94 355 TYR A O 1
ATOM 2814 N N . CYS A 1 356 ? -1.578 15.260 11.347 1.00 97.94 356 CYS A N 1
ATOM 2815 C CA . CYS A 1 356 ? -2.227 16.534 11.037 1.00 97.94 356 CYS A CA 1
ATOM 2816 C C . CYS A 1 356 ? -1.303 17.449 10.216 1.00 97.94 356 CYS A C 1
ATOM 2818 O O . CYS A 1 356 ? -0.114 17.175 10.117 1.00 97.94 356 CYS A O 1
ATOM 2820 N N . HIS A 1 357 ? -1.827 18.564 9.704 1.00 95.88 357 HIS A N 1
ATOM 2821 C CA . HIS A 1 357 ? -1.061 19.531 8.904 1.00 95.88 357 HIS A CA 1
ATOM 2822 C C . HIS A 1 357 ? 0.245 20.030 9.541 1.00 95.88 357 HIS A C 1
ATOM 2824 O O . HIS A 1 357 ? 1.183 20.320 8.814 1.00 95.88 357 HIS A O 1
ATOM 2830 N N . GLU A 1 358 ? 0.321 20.112 10.872 1.00 96.19 358 GLU A N 1
ATOM 2831 C CA . GLU A 1 358 ? 1.542 20.539 11.578 1.00 96.19 358 GLU A CA 1
ATOM 2832 C C . GLU A 1 358 ? 2.567 19.420 11.783 1.00 96.19 358 GLU A C 1
ATOM 2834 O O . GLU A 1 358 ? 3.726 19.699 12.052 1.00 96.19 358 GLU A O 1
ATOM 2839 N N . HIS A 1 359 ? 2.146 18.160 11.688 1.00 96.81 359 HIS A N 1
ATOM 2840 C CA . HIS A 1 359 ? 2.992 17.002 11.994 1.00 96.81 359 HIS A CA 1
ATOM 2841 C C . HIS A 1 359 ? 3.173 16.088 10.786 1.00 96.81 359 HIS A C 1
ATOM 2843 O O . HIS A 1 359 ? 3.646 14.969 10.939 1.00 96.81 359 HIS A O 1
ATOM 2849 N N . ALA A 1 360 ? 2.726 16.510 9.601 1.00 93.38 360 ALA A N 1
ATOM 2850 C CA . ALA A 1 360 ? 2.910 15.745 8.381 1.00 93.38 360 ALA A CA 1
ATOM 2851 C C . ALA A 1 360 ? 4.420 15.595 8.115 1.00 93.38 360 ALA A C 1
ATOM 2853 O O . ALA A 1 360 ? 5.094 16.618 7.981 1.00 93.38 360 ALA A O 1
ATOM 2854 N N . PRO A 1 361 ? 4.949 14.358 8.043 1.00 90.12 361 PRO A N 1
ATOM 2855 C CA . PRO A 1 361 ? 6.340 14.122 7.689 1.00 90.12 361 PRO A CA 1
ATOM 2856 C C . PRO A 1 361 ? 6.685 14.784 6.357 1.00 90.12 361 PRO A C 1
ATOM 2858 O O . PRO A 1 361 ? 5.887 14.744 5.415 1.00 90.12 361 PRO A O 1
ATOM 2861 N N . ASN A 1 362 ? 7.871 15.378 6.290 1.00 85.50 362 ASN A N 1
ATOM 2862 C CA . ASN A 1 362 ? 8.426 15.953 5.076 1.00 85.50 362 ASN A CA 1
ATOM 2863 C C . ASN A 1 362 ? 9.873 15.483 4.932 1.00 85.50 362 ASN A C 1
ATOM 2865 O O . ASN A 1 362 ? 10.797 16.171 5.357 1.00 85.50 362 ASN A O 1
ATOM 2869 N N . ASP A 1 363 ? 10.035 14.313 4.323 1.00 83.38 363 ASP A N 1
ATOM 2870 C CA . ASP A 1 363 ? 11.335 13.674 4.110 1.00 83.38 363 ASP A CA 1
ATOM 2871 C C . ASP A 1 363 ? 11.841 13.901 2.672 1.00 83.38 363 ASP A C 1
ATOM 2873 O O . ASP A 1 363 ? 12.662 13.141 2.154 1.00 83.38 363 ASP A O 1
ATOM 2877 N N . HIS A 1 364 ? 11.315 14.920 1.980 1.00 83.25 364 HIS A N 1
ATOM 2878 C CA . HIS A 1 364 ? 11.815 15.293 0.662 1.00 83.25 364 HIS A CA 1
ATOM 2879 C C . HIS A 1 364 ? 13.244 15.852 0.782 1.00 83.25 364 HIS A C 1
ATOM 2881 O O . HIS A 1 364 ? 13.497 16.685 1.655 1.00 83.25 364 HIS A O 1
ATOM 2887 N N . PRO A 1 365 ? 14.173 15.438 -0.099 1.00 81.06 365 PRO A N 1
ATOM 2888 C CA . PRO A 1 365 ? 15.572 15.861 -0.035 1.00 81.06 365 PRO A CA 1
ATOM 2889 C C . PRO A 1 365 ? 15.745 17.360 -0.309 1.00 81.06 365 PRO A C 1
ATOM 2891 O O . PRO A 1 365 ? 16.655 17.985 0.226 1.00 81.06 365 PRO A O 1
ATOM 2894 N N . GLU A 1 366 ? 14.869 17.942 -1.127 1.00 83.44 366 GLU A N 1
ATOM 2895 C CA . GLU A 1 366 ? 14.868 19.364 -1.455 1.00 83.44 366 GLU A CA 1
ATOM 2896 C C . GLU A 1 366 ? 13.453 19.850 -1.787 1.00 83.44 366 GLU A C 1
ATOM 2898 O O . GLU A 1 366 ? 12.545 19.053 -2.025 1.00 83.44 366 GLU A O 1
ATOM 2903 N N . CYS A 1 367 ? 13.263 21.168 -1.822 1.00 90.44 367 CYS A N 1
ATOM 2904 C CA . CYS A 1 367 ? 12.044 21.778 -2.341 1.00 90.44 367 CYS A CA 1
ATOM 2905 C C . CYS A 1 367 ? 12.209 22.054 -3.836 1.00 90.44 367 CYS A C 1
ATOM 2907 O O . CYS A 1 367 ? 13.209 22.639 -4.251 1.00 90.44 367 CYS A O 1
ATOM 2909 N N . HIS A 1 368 ? 11.205 21.717 -4.642 1.00 90.94 368 HIS A N 1
ATOM 2910 C CA . HIS A 1 368 ? 11.213 22.094 -6.051 1.00 90.94 368 HIS A CA 1
ATOM 2911 C C . HIS A 1 368 ? 10.821 23.561 -6.270 1.00 90.94 368 HIS A C 1
ATOM 2913 O O . HIS A 1 368 ? 10.122 24.172 -5.459 1.00 90.94 368 HIS A O 1
ATOM 2919 N N . SER A 1 369 ? 11.231 24.119 -7.411 1.00 90.62 369 SER A N 1
ATOM 2920 C CA . SER A 1 369 ? 10.787 25.448 -7.851 1.00 90.62 369 SER A CA 1
ATOM 2921 C C . SER A 1 369 ? 9.318 25.441 -8.299 1.00 90.62 369 SER A C 1
ATOM 2923 O O . SER A 1 369 ? 8.776 24.390 -8.636 1.00 90.62 369 SER A O 1
ATOM 2925 N N . GLU A 1 370 ? 8.669 26.606 -8.360 1.00 87.62 370 GLU A N 1
ATOM 2926 C CA . GLU A 1 370 ? 7.269 26.714 -8.821 1.00 87.62 370 GLU A CA 1
ATOM 2927 C C . GLU A 1 370 ? 7.076 26.239 -10.272 1.00 87.62 370 GLU A C 1
ATOM 2929 O O . GLU A 1 370 ? 6.022 25.711 -10.618 1.00 87.62 370 GLU A O 1
ATOM 2934 N N . ASN A 1 371 ? 8.128 26.347 -11.090 1.00 89.62 371 ASN A N 1
ATOM 2935 C CA . ASN A 1 371 ? 8.137 25.934 -12.495 1.00 89.62 371 ASN A CA 1
ATOM 2936 C C . ASN A 1 371 ? 8.490 24.448 -12.675 1.00 89.62 371 ASN A C 1
ATOM 2938 O O . ASN A 1 371 ? 8.705 23.991 -13.799 1.00 89.62 371 ASN A O 1
ATOM 2942 N N . GLN A 1 372 ? 8.618 23.688 -11.582 1.00 93.12 372 GLN A N 1
ATOM 2943 C CA . GLN A 1 372 ? 8.906 22.264 -11.665 1.00 93.12 372 GLN A CA 1
ATOM 2944 C C . GLN A 1 372 ? 7.776 21.546 -12.396 1.00 93.12 372 GLN A C 1
ATOM 2946 O O . GLN A 1 372 ? 6.606 21.661 -12.031 1.00 93.12 372 GLN A O 1
ATOM 2951 N N . THR A 1 373 ? 8.132 20.755 -13.401 1.00 92.75 373 THR A N 1
ATOM 2952 C CA . THR A 1 373 ? 7.174 19.966 -14.172 1.00 92.75 373 THR A CA 1
ATOM 2953 C C . THR A 1 373 ? 7.013 18.576 -13.570 1.00 92.75 373 THR A C 1
ATOM 2955 O O . THR A 1 373 ? 7.975 17.946 -13.123 1.00 92.75 373 THR A O 1
ATOM 2958 N N . CYS A 1 374 ? 5.775 18.085 -13.551 1.00 90.56 374 CYS A N 1
ATOM 2959 C CA . CYS A 1 374 ? 5.470 16.717 -13.172 1.00 90.56 374 CYS A CA 1
ATOM 2960 C C . CYS A 1 374 ? 5.897 15.763 -14.287 1.00 90.56 374 CYS A C 1
ATOM 2962 O O . CYS A 1 374 ? 5.438 15.883 -15.418 1.00 90.56 374 CYS A O 1
ATOM 2964 N N . TRP A 1 375 ? 6.679 14.739 -13.965 1.00 89.81 375 TRP A N 1
ATOM 2965 C CA . TRP A 1 375 ? 7.167 13.789 -14.972 1.00 89.81 375 TRP A CA 1
ATOM 2966 C C . TRP A 1 375 ? 6.114 12.801 -15.495 1.00 89.81 375 TRP A C 1
ATOM 2968 O O . TRP A 1 375 ? 6.361 12.093 -16.464 1.00 89.81 375 TRP A O 1
ATOM 2978 N N . ILE A 1 376 ? 4.929 12.743 -14.876 1.00 87.50 376 ILE A N 1
ATOM 2979 C CA . ILE A 1 376 ? 3.822 11.894 -15.346 1.00 87.50 376 ILE A CA 1
ATOM 2980 C C . ILE A 1 376 ? 2.927 12.637 -16.345 1.00 87.50 376 ILE A C 1
ATOM 2982 O O . ILE A 1 376 ? 2.570 12.061 -17.368 1.00 87.50 376 ILE A O 1
ATOM 2986 N N . CYS A 1 377 ? 2.518 13.878 -16.053 1.00 88.31 377 CYS A N 1
ATOM 2987 C CA . CYS A 1 377 ? 1.604 14.633 -16.925 1.00 88.31 377 CYS A CA 1
ATOM 2988 C C . CYS A 1 377 ? 2.272 15.760 -17.721 1.00 88.31 377 CYS A C 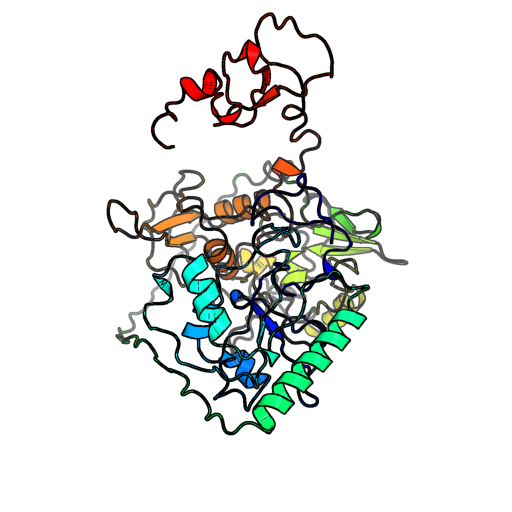1
ATOM 2990 O O . CYS A 1 377 ? 1.620 16.341 -18.581 1.00 88.31 377 CYS A O 1
ATOM 2992 N N . CYS A 1 378 ? 3.543 16.061 -17.450 1.00 91.06 378 CYS A N 1
ATOM 2993 C CA . CYS A 1 378 ? 4.313 17.142 -18.069 1.00 91.06 378 CYS A CA 1
ATOM 2994 C C . CYS A 1 378 ? 3.746 18.556 -17.831 1.00 91.06 378 CYS A C 1
ATOM 2996 O O . CYS A 1 378 ? 4.127 19.492 -18.529 1.00 91.06 378 CYS A O 1
ATOM 2998 N N . GLU A 1 379 ? 2.869 18.726 -16.839 1.00 93.44 379 GLU A N 1
ATOM 2999 C CA . GLU A 1 379 ? 2.337 20.025 -16.405 1.00 93.44 379 GLU A CA 1
ATOM 3000 C C . GLU A 1 379 ? 3.089 20.538 -15.167 1.00 93.44 379 GLU A C 1
ATOM 3002 O O . GLU A 1 379 ? 3.692 19.755 -14.428 1.00 93.44 379 GLU A O 1
ATOM 3007 N N . GLU A 1 380 ? 3.041 21.848 -14.919 1.00 93.75 380 GLU A N 1
ATOM 3008 C CA . GLU A 1 380 ? 3.641 22.467 -13.730 1.00 93.75 380 GLU A CA 1
ATOM 3009 C C . GLU A 1 380 ? 3.008 21.932 -12.435 1.00 93.75 380 GLU A C 1
ATOM 3011 O O . GLU A 1 380 ? 1.788 21.769 -12.320 1.00 93.75 380 GLU A O 1
ATOM 3016 N N . ILE A 1 381 ? 3.848 21.652 -11.436 1.00 94.06 381 ILE A N 1
ATOM 3017 C CA . ILE A 1 381 ? 3.405 21.203 -10.110 1.00 94.06 381 ILE A CA 1
ATOM 3018 C C . ILE A 1 381 ? 2.751 22.350 -9.338 1.00 94.06 381 ILE A C 1
ATOM 3020 O O . ILE A 1 381 ? 1.799 22.123 -8.588 1.00 94.06 381 ILE A O 1
ATOM 3024 N N . GLY A 1 382 ? 3.219 23.575 -9.579 1.00 92.81 382 GLY A N 1
ATOM 3025 C CA . GLY A 1 382 ? 2.852 24.762 -8.823 1.00 92.81 382 GLY A CA 1
ATOM 3026 C C . GLY A 1 382 ? 3.745 24.945 -7.593 1.00 92.81 382 GLY A C 1
ATOM 3027 O O . GLY A 1 382 ? 4.847 24.396 -7.540 1.00 92.81 382 GLY A O 1
ATOM 3028 N N . PRO A 1 383 ? 3.297 25.719 -6.591 1.00 92.69 383 PRO A N 1
ATOM 3029 C CA . PRO A 1 383 ? 4.076 25.964 -5.384 1.00 92.69 383 PRO A CA 1
ATOM 3030 C C . PRO A 1 383 ? 4.398 24.674 -4.630 1.00 92.69 383 PRO A C 1
ATOM 3032 O O . PRO A 1 383 ? 3.537 23.804 -4.473 1.00 92.69 383 PRO A O 1
ATOM 3035 N N . TYR A 1 384 ? 5.629 24.575 -4.125 1.00 93.62 384 TYR A N 1
ATOM 3036 C CA . TYR A 1 384 ? 6.053 23.439 -3.316 1.00 93.62 384 TYR A CA 1
ATOM 3037 C C . TYR A 1 384 ? 5.125 23.244 -2.113 1.00 93.62 384 TYR A C 1
ATOM 3039 O O . TYR A 1 384 ? 4.905 24.157 -1.313 1.00 93.62 384 TYR A O 1
ATOM 3047 N N . ASN A 1 385 ? 4.606 22.028 -1.960 1.00 92.38 385 ASN A N 1
ATOM 3048 C CA . ASN A 1 385 ? 3.837 21.626 -0.795 1.00 92.38 385 ASN A CA 1
ATOM 3049 C C . ASN A 1 385 ? 4.232 20.190 -0.422 1.00 92.38 385 ASN A C 1
ATOM 3051 O O . ASN A 1 385 ? 4.043 19.292 -1.237 1.00 92.38 385 ASN A O 1
ATOM 3055 N N . PRO A 1 386 ? 4.706 19.928 0.806 1.00 89.50 386 PRO A N 1
ATOM 3056 C CA . PRO A 1 386 ? 5.242 18.617 1.186 1.00 89.50 386 PRO A CA 1
ATOM 3057 C C . PRO A 1 386 ? 4.210 17.480 1.123 1.00 89.50 386 PRO A C 1
ATOM 3059 O O . PRO A 1 386 ? 4.571 16.312 1.042 1.00 89.50 386 PRO A O 1
ATOM 3062 N N . VAL A 1 387 ? 2.915 17.805 1.138 1.00 91.69 387 VAL A N 1
ATOM 3063 C CA . VAL A 1 387 ? 1.829 16.825 1.061 1.00 91.69 387 VAL A CA 1
ATOM 3064 C C . VAL A 1 387 ? 1.256 16.716 -0.348 1.00 91.69 387 VAL A C 1
ATOM 3066 O O . VAL A 1 387 ? 0.800 15.635 -0.706 1.00 91.69 387 VAL A O 1
ATOM 3069 N N . ALA A 1 388 ? 1.244 17.782 -1.152 1.00 90.50 388 ALA A N 1
ATOM 3070 C CA . ALA A 1 388 ? 0.689 17.761 -2.512 1.00 90.50 388 ALA A CA 1
ATOM 3071 C C . ALA A 1 388 ? 1.737 17.462 -3.603 1.00 90.50 388 ALA A C 1
ATOM 3073 O O . ALA A 1 388 ? 1.384 16.908 -4.652 1.00 90.50 388 ALA A O 1
ATOM 3074 N N . SER A 1 389 ? 3.002 17.778 -3.338 1.00 94.25 389 SER A N 1
ATOM 3075 C CA . SER A 1 389 ? 4.165 17.412 -4.143 1.00 94.25 389 SER A CA 1
ATOM 3076 C C . SER A 1 389 ? 4.667 16.027 -3.742 1.00 94.25 389 SER A C 1
ATOM 3078 O O . SER A 1 389 ? 4.486 15.585 -2.609 1.00 94.25 389 SER A O 1
ATOM 3080 N N . PHE A 1 390 ? 5.283 15.327 -4.685 1.00 94.56 390 PHE A N 1
ATOM 3081 C CA . PHE A 1 390 ? 5.894 14.022 -4.467 1.00 94.56 390 PHE A CA 1
ATOM 3082 C C . PHE A 1 390 ? 7.214 13.971 -5.228 1.00 94.56 390 PHE A C 1
ATOM 3084 O O . PHE A 1 390 ? 7.260 14.428 -6.373 1.00 94.56 390 PHE A O 1
ATOM 3091 N N . CYS A 1 391 ? 8.254 13.390 -4.632 1.00 92.75 391 CYS A N 1
ATOM 3092 C CA . CYS A 1 391 ? 9.518 13.148 -5.322 1.00 92.75 391 CYS A CA 1
ATOM 3093 C C . CYS A 1 391 ? 9.907 11.670 -5.342 1.00 92.75 391 CYS A C 1
ATOM 3095 O O . CYS A 1 391 ? 9.395 10.864 -4.574 1.00 92.75 391 CYS A O 1
ATOM 3097 N N . SER A 1 392 ? 10.812 11.305 -6.240 1.00 87.69 392 SER A N 1
ATOM 3098 C CA . SER A 1 392 ? 11.472 10.005 -6.246 1.00 87.69 392 SER A CA 1
ATOM 3099 C C . SER A 1 392 ? 12.964 10.211 -6.409 1.00 87.69 392 SER A C 1
ATOM 3101 O O . SER A 1 392 ? 13.382 10.829 -7.386 1.00 87.69 392 SER A O 1
ATOM 3103 N N . VAL A 1 393 ? 13.753 9.650 -5.501 1.00 84.44 393 VAL A N 1
ATOM 3104 C CA . VAL A 1 393 ? 15.211 9.642 -5.617 1.00 84.44 393 VAL A CA 1
ATOM 3105 C C . VAL A 1 393 ? 15.604 8.363 -6.342 1.00 84.44 393 VAL A C 1
ATOM 3107 O O . VAL A 1 393 ? 15.441 7.268 -5.806 1.00 84.44 393 VAL A O 1
ATOM 3110 N N . CYS A 1 394 ? 16.040 8.491 -7.593 1.00 78.94 394 CYS A N 1
ATOM 3111 C CA . CYS A 1 394 ? 16.497 7.344 -8.372 1.00 78.94 394 CYS A CA 1
ATOM 3112 C C . CYS A 1 394 ? 17.982 7.080 -8.102 1.00 78.94 394 CYS A C 1
ATOM 3114 O O . CYS A 1 394 ? 18.716 8.027 -7.821 1.00 78.94 394 CYS A O 1
ATOM 3116 N N . PRO A 1 395 ? 18.449 5.820 -8.178 1.00 72.88 395 PRO A N 1
ATOM 3117 C CA . PRO A 1 395 ? 19.877 5.540 -8.104 1.00 72.88 395 PRO A CA 1
ATOM 3118 C C . PRO A 1 395 ? 20.628 6.298 -9.213 1.00 72.88 395 PRO A C 1
ATOM 3120 O O . PRO A 1 395 ? 20.029 6.579 -10.255 1.00 72.88 395 PRO A O 1
ATOM 3123 N N . PRO A 1 396 ? 21.921 6.607 -9.009 1.00 70.38 396 PRO A N 1
ATOM 3124 C CA . PRO A 1 396 ? 22.696 7.364 -9.978 1.00 70.38 396 PRO A CA 1
ATOM 3125 C C . PRO A 1 396 ? 22.696 6.690 -11.347 1.00 70.38 396 PRO A C 1
ATOM 3127 O O . PRO A 1 396 ? 22.867 5.469 -11.437 1.00 70.38 396 PRO A O 1
ATOM 3130 N N . GLU A 1 397 ? 22.542 7.473 -12.411 1.00 62.69 397 GLU A N 1
ATOM 3131 C CA . GLU A 1 397 ? 22.663 6.925 -13.759 1.00 62.69 397 GLU A CA 1
ATOM 3132 C C . GLU A 1 397 ? 24.076 6.373 -13.996 1.00 62.69 397 GLU A C 1
ATOM 3134 O O . GLU A 1 397 ? 25.077 6.949 -13.565 1.00 62.69 397 GLU A O 1
ATOM 3139 N N . HIS A 1 398 ? 24.172 5.264 -14.733 1.00 57.91 398 HIS A N 1
ATOM 3140 C CA . HIS A 1 398 ? 25.448 4.599 -15.016 1.00 57.91 398 HIS A CA 1
ATOM 3141 C C . HIS A 1 398 ? 26.452 5.477 -15.782 1.00 57.91 398 HIS A C 1
ATOM 3143 O O . HIS A 1 398 ? 27.655 5.229 -15.695 1.00 57.91 398 HIS A O 1
ATOM 3149 N N . GLU A 1 399 ? 25.973 6.464 -16.543 1.00 58.94 399 GLU A N 1
ATOM 3150 C CA . GLU A 1 399 ? 26.804 7.308 -17.409 1.00 58.94 399 GLU A CA 1
ATOM 3151 C C . GLU A 1 399 ? 27.257 8.604 -16.726 1.00 58.94 399 GLU A C 1
ATOM 3153 O O . GLU A 1 399 ? 28.414 8.998 -16.874 1.00 58.94 399 GLU A O 1
ATOM 3158 N N . THR A 1 400 ? 26.369 9.258 -15.974 1.00 63.78 400 THR A N 1
ATOM 3159 C CA . THR A 1 400 ? 26.627 10.569 -15.355 1.00 63.78 400 THR A CA 1
ATOM 3160 C C . THR A 1 400 ? 27.031 10.454 -13.887 1.00 63.78 400 THR A C 1
ATOM 3162 O O . THR A 1 400 ? 27.750 11.312 -13.380 1.00 63.78 400 THR A O 1
ATOM 3165 N N . GLY A 1 401 ? 26.621 9.379 -13.201 1.00 65.00 401 GLY A N 1
ATOM 3166 C CA . G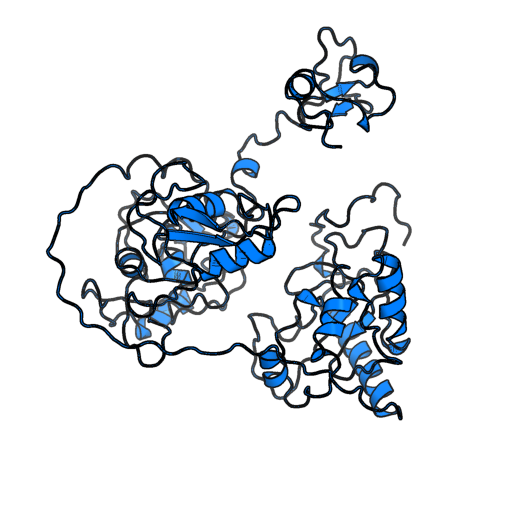LY A 1 401 ? 26.812 9.221 -11.761 1.00 65.00 401 GLY A CA 1
ATOM 3167 C C . GLY A 1 401 ? 25.995 10.210 -10.924 1.00 65.00 401 GLY A C 1
ATOM 3168 O O . GLY A 1 401 ? 26.234 10.317 -9.721 1.00 65.00 401 GLY A O 1
ATOM 3169 N N . GLU A 1 402 ? 25.045 10.922 -11.534 1.00 64.75 402 GLU A N 1
ATOM 3170 C CA . GLU A 1 402 ? 24.186 11.891 -10.860 1.00 64.75 402 GLU A CA 1
ATOM 3171 C C . GLU A 1 402 ? 22.879 11.229 -10.411 1.00 64.75 402 GLU A C 1
ATOM 3173 O O . GLU A 1 402 ? 22.248 10.471 -11.149 1.00 64.75 402 GLU A O 1
ATOM 3178 N N . THR A 1 403 ? 22.487 11.503 -9.168 1.00 68.69 403 THR A N 1
ATOM 3179 C CA . THR A 1 403 ? 21.200 11.091 -8.602 1.00 68.69 403 THR A CA 1
ATOM 3180 C C . THR A 1 403 ? 20.121 12.036 -9.112 1.00 68.69 403 THR A C 1
ATOM 3182 O O . THR A 1 403 ? 20.086 13.203 -8.723 1.00 68.69 403 THR A O 1
ATOM 3185 N N . GLU A 1 404 ? 19.219 11.542 -9.954 1.00 73.69 404 GLU A N 1
ATOM 3186 C CA . GLU A 1 404 ? 18.120 12.353 -10.474 1.00 73.69 404 GLU A CA 1
ATOM 3187 C C . GLU A 1 404 ? 16.912 12.322 -9.521 1.00 73.69 404 GLU A C 1
ATOM 3189 O O . GLU A 1 404 ? 16.429 11.251 -9.121 1.00 73.69 404 GLU A O 1
ATOM 3194 N N . ILE A 1 405 ? 16.409 13.507 -9.156 1.00 85.75 405 ILE A N 1
ATOM 3195 C CA . ILE A 1 405 ? 15.189 13.660 -8.359 1.00 85.75 405 ILE A CA 1
ATOM 3196 C C . ILE A 1 405 ? 14.018 13.897 -9.310 1.00 85.75 405 ILE A C 1
ATOM 3198 O O . ILE A 1 405 ? 13.849 14.974 -9.883 1.00 85.75 405 ILE A O 1
ATOM 3202 N N . GLY A 1 406 ? 13.178 12.875 -9.446 1.00 88.25 406 GLY A N 1
ATOM 3203 C CA . GLY A 1 406 ? 11.926 12.980 -10.184 1.00 88.25 406 GLY A CA 1
ATOM 3204 C C . GLY A 1 406 ? 10.868 13.693 -9.364 1.00 88.25 406 GLY A C 1
ATOM 3205 O O . GLY A 1 406 ? 10.655 13.333 -8.209 1.00 88.25 406 GLY A O 1
ATOM 3206 N N . TRP A 1 407 ? 10.175 14.662 -9.959 1.00 93.75 407 TRP A N 1
ATOM 3207 C CA . TRP A 1 407 ? 9.115 15.428 -9.303 1.00 93.75 407 TRP A CA 1
ATOM 3208 C C . TRP A 1 407 ? 7.749 15.170 -9.936 1.00 93.75 407 TRP A C 1
ATOM 3210 O O . TRP A 1 407 ? 7.600 15.048 -11.155 1.00 93.75 407 TRP A O 1
ATOM 3220 N N . TYR A 1 408 ? 6.719 15.092 -9.093 1.00 94.62 408 TYR A N 1
ATOM 3221 C CA . TYR A 1 408 ? 5.376 14.713 -9.510 1.00 94.62 408 TYR A CA 1
ATOM 3222 C C . TYR A 1 408 ? 4.296 15.428 -8.700 1.00 94.62 408 TYR A C 1
ATOM 3224 O O . TYR A 1 408 ? 4.451 15.664 -7.500 1.00 94.62 408 TYR A O 1
ATOM 3232 N N . HIS A 1 409 ? 3.125 15.651 -9.308 1.00 92.94 409 HIS A N 1
ATOM 3233 C CA . HIS A 1 409 ? 1.918 15.820 -8.502 1.00 92.94 409 HIS A CA 1
ATOM 3234 C C . HIS A 1 409 ? 1.650 14.515 -7.761 1.00 92.94 409 HIS A C 1
ATOM 3236 O O . HIS A 1 409 ? 1.535 13.451 -8.383 1.00 92.94 409 HIS A O 1
ATOM 3242 N N . ARG A 1 410 ? 1.406 14.587 -6.452 1.00 94.38 410 ARG A N 1
ATOM 3243 C CA . ARG A 1 410 ? 0.980 13.416 -5.677 1.00 94.38 410 ARG A CA 1
ATOM 3244 C C . ARG A 1 410 ? -0.233 12.725 -6.286 1.00 94.38 410 ARG A C 1
ATOM 3246 O O . ARG A 1 410 ? -0.325 11.501 -6.291 1.00 94.38 410 ARG A O 1
ATOM 3253 N N . MET A 1 411 ? -1.174 13.502 -6.821 1.00 92.25 411 MET A N 1
ATOM 3254 C CA . MET A 1 411 ? -2.381 12.960 -7.445 1.00 92.25 411 MET A CA 1
ATOM 3255 C C . MET A 1 411 ? -2.078 12.157 -8.719 1.00 92.25 411 MET A C 1
ATOM 3257 O O . MET A 1 411 ? -2.772 11.179 -8.992 1.00 92.25 411 MET A O 1
ATOM 3261 N N . CYS A 1 412 ? -1.049 12.528 -9.486 1.00 92.38 412 CYS A N 1
ATOM 3262 C CA . CYS A 1 412 ? -0.608 11.755 -10.647 1.00 92.38 412 CYS A CA 1
ATOM 3263 C C . CYS A 1 412 ? -0.014 10.414 -10.207 1.00 92.38 412 CYS A C 1
ATOM 3265 O O . CYS A 1 412 ? -0.407 9.373 -10.733 1.00 92.38 412 CYS A O 1
ATOM 3267 N N . VAL A 1 413 ? 0.830 10.419 -9.171 1.00 95.44 413 VAL A N 1
ATOM 3268 C CA . VAL A 1 413 ? 1.384 9.185 -8.590 1.00 95.44 413 VAL A CA 1
ATOM 3269 C C . VAL A 1 413 ? 0.275 8.307 -8.004 1.00 95.44 413 VAL A C 1
ATOM 3271 O O . VAL A 1 413 ? 0.250 7.105 -8.246 1.00 95.44 413 VAL A O 1
ATOM 3274 N N . GLN A 1 414 ? -0.710 8.895 -7.317 1.00 94.38 414 GLN A N 1
ATOM 3275 C CA . GLN A 1 414 ? -1.859 8.168 -6.771 1.00 94.38 414 GLN A CA 1
ATOM 3276 C C . GLN A 1 414 ? -2.717 7.525 -7.866 1.00 94.38 414 GLN A C 1
ATOM 3278 O O . GLN A 1 414 ? -3.151 6.383 -7.708 1.00 94.38 414 GLN A O 1
ATOM 3283 N N . LYS A 1 415 ? -2.963 8.228 -8.979 1.00 90.25 415 LYS A N 1
ATOM 3284 C CA . LYS A 1 415 ? -3.661 7.675 -10.152 1.00 90.25 415 LYS A CA 1
ATOM 3285 C C . LYS A 1 415 ? -2.879 6.521 -10.771 1.00 90.25 415 LYS A C 1
ATOM 3287 O O . LYS A 1 415 ? -3.469 5.483 -11.068 1.00 90.25 415 LYS A O 1
ATOM 3292 N N . PHE A 1 416 ? -1.569 6.685 -10.923 1.00 90.44 416 PHE A N 1
ATOM 3293 C CA . PHE A 1 416 ? -0.698 5.652 -11.463 1.00 90.44 416 PHE A CA 1
ATOM 3294 C C . PHE A 1 416 ? -0.672 4.407 -10.565 1.00 90.44 416 PHE A C 1
ATOM 3296 O O . PHE A 1 416 ? -0.972 3.315 -11.043 1.00 90.44 416 PHE A O 1
ATOM 3303 N N . ALA A 1 417 ? -0.449 4.567 -9.257 1.00 91.06 417 ALA A N 1
ATOM 3304 C CA . ALA A 1 417 ? -0.536 3.492 -8.267 1.00 91.06 417 ALA A CA 1
ATOM 3305 C C . ALA A 1 417 ? -1.875 2.765 -8.323 1.00 91.06 417 ALA A C 1
ATOM 3307 O O . ALA A 1 417 ? -1.933 1.534 -8.356 1.00 91.06 417 ALA A O 1
ATOM 3308 N N . PHE A 1 418 ? -2.961 3.536 -8.387 1.00 84.38 418 PHE A N 1
ATOM 3309 C CA . PHE A 1 418 ? -4.297 2.987 -8.500 1.00 84.38 418 PHE A CA 1
ATOM 3310 C C . PHE A 1 418 ? -4.429 2.109 -9.742 1.00 84.38 418 PHE A C 1
ATOM 3312 O O . PHE A 1 418 ? -4.965 1.011 -9.654 1.00 84.38 418 PHE A O 1
ATOM 3319 N N . GLN A 1 419 ? -3.964 2.552 -10.907 1.00 78.88 419 GLN A N 1
ATOM 3320 C CA . GLN A 1 419 ? -4.057 1.766 -12.136 1.00 78.88 419 GLN A CA 1
ATOM 3321 C C . GLN A 1 419 ? -3.145 0.538 -12.096 1.00 78.88 419 GLN A C 1
ATOM 3323 O O . GLN A 1 419 ? -3.620 -0.558 -12.394 1.00 78.88 419 GLN A O 1
ATOM 3328 N N . ALA A 1 420 ? -1.897 0.705 -11.661 1.00 79.00 420 ALA A N 1
ATOM 3329 C CA . ALA A 1 420 ? -0.851 -0.305 -11.734 1.00 79.00 420 ALA A CA 1
ATOM 3330 C C . ALA A 1 420 ? -0.999 -1.457 -10.735 1.00 79.00 420 ALA A C 1
ATOM 3332 O O . ALA A 1 420 ? -0.660 -2.590 -11.071 1.00 79.00 420 ALA A O 1
ATOM 3333 N N . GLY A 1 421 ? -1.527 -1.205 -9.533 1.00 81.50 421 GLY A N 1
ATOM 3334 C CA . GLY A 1 421 ? -1.657 -2.245 -8.510 1.00 81.50 421 GLY A CA 1
ATOM 3335 C C . GLY A 1 421 ? -0.317 -2.939 -8.235 1.00 81.50 421 GLY A C 1
ATOM 3336 O O . GLY A 1 421 ? 0.653 -2.270 -7.888 1.00 81.50 421 GLY A O 1
ATOM 3337 N N . TYR A 1 422 ? -0.237 -4.258 -8.431 1.00 76.94 422 TYR A N 1
ATOM 3338 C CA . TYR A 1 422 ? 0.999 -5.035 -8.246 1.00 76.94 422 TYR A CA 1
ATOM 3339 C C . TYR A 1 422 ? 2.168 -4.626 -9.159 1.00 76.94 422 TYR A C 1
ATOM 3341 O O . TYR A 1 422 ? 3.304 -4.960 -8.847 1.00 76.94 422 TYR A O 1
ATOM 3349 N N . TYR A 1 423 ? 1.915 -3.885 -10.242 1.00 80.06 423 TYR A N 1
ATOM 3350 C CA . TYR A 1 423 ? 2.941 -3.409 -11.182 1.00 80.06 423 TYR A CA 1
ATOM 3351 C C . TYR A 1 423 ? 3.419 -1.981 -10.894 1.00 80.06 423 TYR A C 1
ATOM 3353 O O . TYR A 1 423 ? 4.086 -1.369 -11.731 1.00 80.06 423 TYR A O 1
ATOM 3361 N N . PHE A 1 424 ? 3.029 -1.405 -9.756 1.00 87.69 424 PHE A N 1
ATOM 3362 C CA . PHE A 1 424 ? 3.427 -0.052 -9.392 1.00 87.69 424 PHE A CA 1
ATOM 3363 C C . PHE A 1 424 ? 4.931 0.014 -9.104 1.00 87.69 424 PHE A C 1
ATOM 3365 O O . PHE A 1 424 ? 5.427 -0.666 -8.214 1.00 87.69 424 PHE A O 1
ATOM 3372 N N . LYS A 1 425 ? 5.649 0.835 -9.870 1.00 87.06 425 LYS A N 1
ATOM 3373 C CA . LYS A 1 425 ? 7.111 0.976 -9.835 1.00 87.06 425 LYS A CA 1
ATOM 3374 C C . LYS A 1 425 ? 7.515 2.390 -10.223 1.00 87.06 425 LYS A C 1
ATOM 3376 O O . LYS A 1 425 ? 6.705 3.092 -10.818 1.00 87.06 425 LYS A O 1
ATOM 3381 N N . CYS A 1 426 ? 8.740 2.802 -9.917 1.00 87.19 426 CYS A N 1
ATOM 3382 C CA . CYS A 1 426 ? 9.224 4.135 -10.258 1.00 87.19 426 CYS A CA 1
ATOM 3383 C C . CYS A 1 426 ? 9.084 4.388 -11.774 1.00 87.19 426 CYS A C 1
ATOM 3385 O O . CYS A 1 426 ? 9.549 3.555 -12.556 1.00 87.19 426 CYS A O 1
ATOM 3387 N N . PRO A 1 427 ? 8.467 5.504 -12.214 1.00 83.44 427 PRO A N 1
ATOM 3388 C CA . PRO A 1 427 ? 8.377 5.832 -13.637 1.00 83.44 427 PRO A CA 1
ATOM 3389 C C . PRO A 1 427 ? 9.736 6.032 -14.318 1.00 83.44 427 PRO A C 1
ATOM 3391 O O . PRO A 1 427 ? 9.816 5.841 -15.526 1.00 83.44 427 PRO A O 1
ATOM 3394 N N . ASN A 1 428 ? 10.771 6.406 -13.555 1.00 81.12 428 ASN A N 1
ATOM 3395 C CA . ASN A 1 428 ? 12.106 6.689 -14.082 1.00 81.12 428 ASN A CA 1
ATOM 3396 C C . ASN A 1 428 ? 13.022 5.453 -14.042 1.00 81.12 428 ASN A C 1
ATOM 3398 O O . ASN A 1 428 ? 13.377 4.899 -15.075 1.00 81.12 428 ASN A O 1
ATOM 3402 N N . CYS A 1 429 ? 13.353 4.954 -12.845 1.00 81.75 429 CYS A N 1
ATOM 3403 C CA . CYS A 1 429 ? 14.311 3.850 -12.687 1.00 81.75 429 CYS A CA 1
ATOM 3404 C C . CYS A 1 429 ? 13.682 2.448 -12.691 1.00 81.75 429 CYS A C 1
ATOM 3406 O O . CYS A 1 429 ? 14.391 1.456 -12.545 1.00 81.75 429 CYS A O 1
ATOM 3408 N N . PHE A 1 430 ? 12.353 2.346 -12.806 1.00 79.50 430 PHE A N 1
ATOM 3409 C CA . PHE A 1 430 ? 11.591 1.092 -12.754 1.00 79.50 430 PHE A CA 1
ATOM 3410 C C . PHE A 1 430 ? 11.743 0.263 -11.474 1.00 79.50 430 PHE A C 1
ATOM 3412 O O . PHE A 1 430 ? 11.193 -0.840 -11.422 1.00 79.50 430 PHE A O 1
ATOM 3419 N N . GLU A 1 431 ? 12.398 0.790 -10.435 1.00 84.19 431 GLU A N 1
ATOM 3420 C CA . GLU A 1 431 ? 12.476 0.096 -9.157 1.00 84.19 431 GLU A CA 1
ATOM 3421 C C . GLU A 1 431 ? 11.086 0.032 -8.519 1.00 84.19 431 GLU A C 1
ATOM 3423 O O . GLU A 1 431 ? 10.353 1.020 -8.450 1.00 84.19 431 GLU A O 1
ATOM 3428 N N . MET A 1 432 ? 10.694 -1.163 -8.101 1.00 81.19 432 MET A N 1
ATOM 3429 C CA . MET A 1 432 ? 9.355 -1.481 -7.643 1.00 81.19 432 MET A CA 1
ATOM 3430 C C . MET A 1 432 ? 9.245 -1.448 -6.123 1.00 81.19 432 MET A C 1
ATOM 3432 O O . MET A 1 432 ? 8.327 -0.823 -5.598 1.00 81.19 432 MET A O 1
ATOM 3436 N N . ASN A 1 433 ? 10.136 -2.129 -5.406 1.00 82.44 433 ASN A N 1
ATOM 3437 C CA . ASN A 1 433 ? 9.945 -2.412 -3.987 1.00 82.44 433 ASN A CA 1
ATOM 3438 C C . ASN A 1 433 ? 10.189 -1.168 -3.135 1.00 82.44 433 ASN A C 1
ATOM 3440 O O . ASN A 1 433 ? 9.303 -0.766 -2.378 1.00 82.44 433 ASN A O 1
ATOM 3444 N N . GLU A 1 434 ? 11.355 -0.541 -3.292 1.00 86.38 434 GLU A N 1
ATOM 3445 C CA . GLU A 1 434 ? 11.719 0.647 -2.512 1.00 86.38 434 GLU A CA 1
ATOM 3446 C C . GLU A 1 434 ? 10.804 1.823 -2.849 1.00 86.38 434 GLU A C 1
ATOM 3448 O O . GLU A 1 434 ? 10.271 2.479 -1.956 1.00 86.38 434 GLU A O 1
ATOM 3453 N N . PHE A 1 435 ? 10.525 2.024 -4.139 1.00 86.94 435 PHE A N 1
ATOM 3454 C CA . PHE A 1 435 ? 9.612 3.067 -4.593 1.00 86.94 435 PHE A CA 1
ATOM 3455 C C . PHE A 1 435 ? 8.190 2.867 -4.064 1.00 86.94 435 PHE A C 1
ATOM 3457 O O . PHE A 1 435 ? 7.553 3.827 -3.637 1.00 86.94 435 PHE A O 1
ATOM 3464 N N . THR A 1 436 ? 7.678 1.632 -4.069 1.00 89.19 436 THR A N 1
ATOM 3465 C CA . THR A 1 436 ? 6.339 1.340 -3.544 1.00 89.19 436 THR A CA 1
ATOM 3466 C C . THR A 1 436 ? 6.250 1.651 -2.057 1.00 89.19 436 THR A C 1
ATOM 3468 O O . THR A 1 436 ? 5.259 2.240 -1.619 1.00 89.19 436 THR A O 1
ATOM 3471 N N . GLU A 1 437 ? 7.261 1.269 -1.275 1.00 90.31 437 GLU A N 1
ATOM 3472 C CA . GLU A 1 437 ? 7.259 1.547 0.160 1.00 90.31 437 GLU A CA 1
ATOM 3473 C C . GLU A 1 437 ? 7.409 3.041 0.438 1.00 90.31 437 GLU A C 1
ATOM 3475 O O . GLU A 1 437 ? 6.615 3.606 1.191 1.00 90.31 437 GLU A O 1
ATOM 3480 N N . TYR A 1 438 ? 8.333 3.711 -0.252 1.00 91.75 438 TYR A N 1
ATOM 3481 C CA . TYR A 1 438 ? 8.480 5.161 -0.188 1.00 91.75 438 TYR A CA 1
ATOM 3482 C C . TYR A 1 438 ? 7.160 5.866 -0.522 1.00 91.75 438 TYR A C 1
ATOM 3484 O O . TYR A 1 438 ? 6.695 6.724 0.231 1.00 91.75 438 TYR A O 1
ATOM 3492 N N . ALA A 1 439 ? 6.492 5.448 -1.598 1.00 93.69 439 ALA A N 1
ATOM 3493 C CA . ALA A 1 439 ? 5.219 6.013 -2.008 1.00 93.69 439 ALA A CA 1
ATOM 3494 C C . ALA A 1 439 ? 4.132 5.823 -0.942 1.00 93.69 439 ALA A C 1
ATOM 3496 O O . ALA A 1 439 ? 3.408 6.771 -0.633 1.00 93.69 439 ALA A O 1
ATOM 3497 N N . ARG A 1 440 ? 4.037 4.636 -0.328 1.00 94.38 440 ARG A N 1
ATOM 3498 C CA . ARG A 1 440 ? 3.110 4.376 0.787 1.00 94.38 440 ARG A CA 1
ATOM 3499 C C . ARG A 1 440 ? 3.389 5.272 1.984 1.00 94.38 440 ARG A C 1
ATOM 3501 O O . ARG A 1 440 ? 2.443 5.826 2.546 1.00 94.38 440 ARG A O 1
ATOM 3508 N N . MET A 1 441 ? 4.657 5.455 2.338 1.00 93.00 441 MET A N 1
ATOM 3509 C CA . MET A 1 441 ? 5.084 6.333 3.431 1.00 93.00 441 MET A CA 1
ATOM 3510 C C . MET A 1 441 ? 4.818 7.816 3.145 1.00 93.00 441 MET A C 1
ATOM 3512 O O . MET A 1 441 ? 4.560 8.581 4.067 1.00 93.00 441 MET A O 1
ATOM 3516 N N . HIS A 1 442 ? 4.741 8.202 1.872 1.00 93.19 442 HIS A N 1
ATOM 3517 C CA . HIS A 1 442 ? 4.327 9.538 1.426 1.00 93.19 442 HIS A CA 1
ATOM 3518 C C . HIS A 1 442 ? 2.838 9.580 1.039 1.00 93.19 442 HIS A C 1
ATOM 3520 O O . HIS A 1 442 ? 2.348 10.500 0.384 1.00 93.19 442 HIS A O 1
ATOM 3526 N N . GLY A 1 443 ? 2.082 8.581 1.503 1.00 94.12 443 GLY A N 1
ATOM 3527 C CA . GLY A 1 443 ? 0.631 8.494 1.470 1.00 94.12 443 GLY A CA 1
ATOM 3528 C C . GLY A 1 443 ? 0.004 8.312 0.094 1.00 94.12 443 GLY A C 1
ATOM 3529 O O . GLY A 1 443 ? -1.100 8.803 -0.165 1.00 94.12 443 GLY A O 1
ATOM 3530 N N . ILE A 1 444 ? 0.698 7.575 -0.764 1.00 95.88 444 ILE A N 1
ATOM 3531 C CA . ILE A 1 444 ? 0.143 6.941 -1.951 1.00 95.88 444 ILE A CA 1
ATOM 3532 C C . ILE A 1 444 ? -0.431 5.581 -1.559 1.00 95.88 444 ILE A C 1
ATOM 3534 O O . ILE A 1 444 ? 0.274 4.689 -1.090 1.00 95.88 444 ILE A O 1
ATOM 3538 N N . PHE A 1 445 ? -1.725 5.392 -1.780 1.00 94.06 445 PHE A N 1
ATOM 3539 C CA . PHE A 1 445 ? -2.356 4.092 -1.616 1.00 94.06 445 PHE A CA 1
ATOM 3540 C C . PHE A 1 445 ? -2.117 3.219 -2.854 1.00 94.06 445 PHE A C 1
ATOM 3542 O O . PHE A 1 445 ? -2.536 3.578 -3.957 1.00 94.06 445 PHE A O 1
ATOM 3549 N N . VAL A 1 446 ? -1.506 2.047 -2.665 1.00 89.50 446 VAL A N 1
ATOM 3550 C CA . VAL A 1 446 ? -1.272 1.058 -3.729 1.00 89.50 446 VAL A CA 1
ATOM 3551 C C . VAL A 1 446 ? -2.219 -0.130 -3.522 1.00 89.50 446 VAL A C 1
ATOM 3553 O O . VAL A 1 446 ? -2.047 -0.876 -2.553 1.00 89.50 446 VAL A O 1
ATOM 3556 N N . PRO A 1 447 ? -3.237 -0.327 -4.382 1.00 82.62 447 PRO A N 1
ATOM 3557 C CA . PRO A 1 447 ? -4.210 -1.393 -4.197 1.00 82.62 447 PRO A CA 1
ATOM 3558 C C . PRO A 1 447 ? -3.586 -2.769 -4.461 1.00 82.62 447 PRO A C 1
ATOM 3560 O O . PRO A 1 447 ? -2.875 -2.968 -5.444 1.00 82.62 447 PRO A O 1
ATOM 3563 N N . MET A 1 448 ? -3.912 -3.749 -3.618 1.00 76.81 448 MET A N 1
ATOM 3564 C CA . MET A 1 448 ? -3.470 -5.136 -3.785 1.00 76.81 448 MET A CA 1
ATOM 3565 C C . MET A 1 448 ? -4.307 -5.853 -4.849 1.00 76.81 448 MET A C 1
ATOM 3567 O O . MET A 1 448 ? -5.252 -6.573 -4.526 1.00 76.81 448 MET A O 1
ATOM 3571 N N . ARG A 1 449 ? -3.992 -5.612 -6.121 1.00 70.88 449 ARG A N 1
ATOM 3572 C CA . ARG A 1 449 ? -4.639 -6.256 -7.268 1.00 70.88 449 ARG A CA 1
ATOM 3573 C C . ARG A 1 449 ? -3.786 -6.163 -8.525 1.00 70.88 449 ARG A C 1
ATOM 3575 O O . ARG A 1 449 ? -2.918 -5.299 -8.620 1.00 70.88 449 ARG A O 1
ATOM 3582 N N . ASP A 1 450 ? -4.157 -6.952 -9.522 1.00 68.75 450 ASP A N 1
ATOM 3583 C CA . ASP A 1 450 ? -3.655 -6.808 -10.883 1.00 68.75 450 ASP A CA 1
ATOM 3584 C C . ASP A 1 450 ? -3.956 -5.416 -11.444 1.00 68.75 450 ASP A C 1
ATOM 3586 O O . ASP A 1 450 ? -4.912 -4.718 -11.037 1.00 68.75 450 ASP A O 1
ATOM 3590 N N . ALA A 1 451 ? -3.131 -5.010 -12.402 1.00 72.44 451 ALA A N 1
ATOM 3591 C CA . ALA A 1 451 ? -3.282 -3.714 -13.019 1.00 72.44 451 ALA A CA 1
ATOM 3592 C C . ALA A 1 451 ? -4.640 -3.603 -13.725 1.00 72.44 451 ALA A C 1
ATOM 3594 O O . ALA A 1 451 ? -5.232 -4.584 -14.178 1.00 72.44 451 ALA A O 1
ATOM 3595 N N . SER A 1 452 ? -5.192 -2.395 -13.809 1.00 68.88 452 SER A N 1
ATOM 3596 C CA . SER A 1 452 ? -6.503 -2.196 -14.434 1.00 68.88 452 SER A CA 1
ATOM 3597 C C . SER A 1 452 ? -6.508 -2.607 -15.905 1.00 68.88 452 SER A C 1
ATOM 3599 O O . SER A 1 452 ? -7.520 -3.127 -16.364 1.00 68.88 452 SER A O 1
ATOM 3601 N N . TRP A 1 453 ? -5.381 -2.443 -16.607 1.00 65.88 453 TRP A N 1
ATOM 3602 C CA . TRP A 1 453 ? -5.228 -2.853 -18.005 1.00 65.88 453 TRP A CA 1
ATOM 3603 C C . TRP A 1 453 ? -5.223 -4.376 -18.198 1.00 65.88 453 TRP A C 1
ATOM 3605 O O . TRP A 1 453 ? -5.581 -4.851 -19.269 1.00 65.88 453 TRP A O 1
ATOM 3615 N N . GLU A 1 454 ? -4.905 -5.163 -17.169 1.00 62.56 454 GLU A N 1
ATOM 3616 C CA . GLU A 1 454 ? -4.996 -6.629 -17.240 1.00 62.56 454 GLU A CA 1
ATOM 3617 C C . GLU A 1 454 ? -6.413 -7.150 -16.978 1.00 62.56 454 GLU A C 1
ATOM 3619 O O . GLU A 1 454 ? -6.767 -8.264 -17.359 1.00 62.56 454 GLU A O 1
ATOM 3624 N N . ARG A 1 455 ? -7.246 -6.333 -16.327 1.00 54.16 455 ARG A N 1
ATOM 3625 C CA . ARG A 1 455 ? -8.602 -6.691 -15.890 1.00 54.16 455 ARG A CA 1
ATOM 3626 C C . ARG A 1 455 ? -9.687 -6.221 -16.859 1.00 54.16 455 ARG A C 1
ATOM 3628 O O . ARG A 1 455 ? -10.883 -6.363 -16.581 1.00 54.16 455 ARG A O 1
ATOM 3635 N N . GLU A 1 456 ? -9.322 -5.636 -17.996 1.00 61.03 456 GLU A N 1
ATOM 3636 C CA . GLU A 1 456 ? -10.294 -5.301 -19.032 1.00 61.03 456 GLU A CA 1
ATOM 3637 C C . GLU A 1 456 ? -10.899 -6.575 -19.634 1.00 61.03 456 GLU A C 1
ATOM 3639 O O . GLU A 1 456 ? -10.215 -7.560 -19.892 1.00 61.03 456 GLU A O 1
ATOM 3644 N N . LYS A 1 457 ? -12.215 -6.560 -19.892 1.00 46.03 457 LYS A N 1
ATOM 3645 C CA . LYS A 1 457 ? -13.010 -7.733 -20.320 1.00 46.03 457 LYS A CA 1
ATOM 3646 C C . LYS A 1 457 ? -12.496 -8.403 -21.610 1.00 46.03 457 LYS A C 1
ATOM 3648 O O . LYS A 1 457 ? -12.929 -9.511 -21.938 1.00 46.03 457 LYS A O 1
ATOM 3653 N N . TYR A 1 458 ? -11.607 -7.727 -22.338 1.00 48.53 458 TYR A N 1
ATOM 3654 C CA . TYR A 1 458 ? -10.975 -8.172 -23.577 1.00 48.53 458 TYR A CA 1
ATOM 3655 C C . TYR A 1 458 ? -9.448 -8.010 -23.585 1.00 48.53 458 TYR A C 1
ATOM 3657 O O . TYR A 1 458 ? -8.848 -8.226 -24.637 1.00 48.53 458 TYR A O 1
ATOM 3665 N N . ALA A 1 459 ? -8.823 -7.683 -22.448 1.00 43.31 459 ALA A N 1
ATOM 3666 C CA . ALA A 1 459 ? -7.370 -7.684 -22.338 1.00 43.31 459 ALA A CA 1
ATOM 3667 C C . ALA A 1 459 ? -6.835 -9.047 -22.807 1.00 43.31 459 ALA A C 1
ATOM 3669 O O . ALA A 1 459 ? -7.389 -10.094 -22.462 1.00 43.31 459 ALA A O 1
ATOM 3670 N N . PHE A 1 460 ? -5.813 -9.028 -23.661 1.00 49.31 460 PHE A N 1
ATOM 3671 C CA . PHE A 1 460 ? -5.175 -10.216 -24.244 1.00 49.31 460 PHE A CA 1
ATOM 3672 C C . PHE A 1 460 ? -6.032 -11.076 -25.194 1.00 49.31 460 PHE A C 1
ATOM 3674 O O . PHE A 1 460 ? -5.543 -12.099 -25.679 1.00 49.31 460 PHE A O 1
ATOM 3681 N N . LYS A 1 461 ? -7.269 -10.683 -25.555 1.00 48.25 461 LYS A N 1
ATOM 3682 C CA . LYS A 1 461 ? -8.031 -11.422 -26.588 1.00 48.25 461 LYS A CA 1
ATOM 3683 C C . LYS A 1 461 ? -7.314 -11.454 -27.935 1.00 48.25 461 LYS A C 1
ATOM 3685 O O . LYS A 1 461 ? -7.403 -12.462 -28.634 1.00 48.25 461 LYS A O 1
ATOM 3690 N N . ASP A 1 462 ? -6.597 -10.385 -28.255 1.00 50.75 462 ASP A N 1
ATOM 3691 C CA . ASP A 1 462 ? -5.878 -10.250 -29.521 1.00 50.75 462 ASP A CA 1
ATOM 3692 C C . ASP A 1 462 ? -4.506 -10.941 -29.475 1.00 50.75 462 ASP A C 1
ATOM 3694 O O . ASP A 1 462 ? -4.044 -11.455 -30.489 1.00 50.75 462 ASP A O 1
ATOM 3698 N N . ILE A 1 463 ? -3.913 -11.066 -28.281 1.00 52.62 463 ILE A N 1
ATOM 3699 C CA . ILE A 1 463 ? -2.618 -11.733 -28.039 1.00 52.62 463 ILE A CA 1
ATOM 3700 C C . ILE A 1 463 ? -2.756 -13.267 -28.128 1.00 52.62 463 ILE A C 1
ATOM 3702 O O . ILE A 1 463 ? -1.804 -13.978 -28.436 1.00 52.62 463 ILE A O 1
ATOM 3706 N N . HIS A 1 464 ? -3.971 -13.795 -27.947 1.00 47.25 464 HIS A N 1
ATOM 3707 C CA . HIS A 1 464 ? -4.288 -15.218 -28.121 1.00 47.25 464 HIS A CA 1
ATOM 3708 C C . HIS A 1 464 ? -5.001 -15.548 -29.434 1.00 47.25 464 HIS A C 1
ATOM 3710 O O . HIS A 1 464 ? -5.517 -16.661 -29.601 1.00 47.25 464 HIS A O 1
ATOM 3716 N N . LEU A 1 465 ? -5.022 -14.632 -30.404 1.00 53.97 465 LEU A N 1
ATOM 3717 C CA . LEU A 1 465 ? -5.345 -15.028 -31.766 1.00 53.97 465 LEU A CA 1
ATOM 3718 C C . LEU A 1 465 ? -4.179 -15.882 -32.269 1.00 53.97 465 LEU A C 1
ATOM 3720 O O . LEU A 1 465 ? -3.176 -15.362 -32.734 1.00 53.97 465 LEU A O 1
ATOM 3724 N N . SER A 1 466 ? -4.312 -17.210 -32.180 1.00 61.75 466 SER A N 1
ATOM 3725 C CA . SER A 1 466 ? -3.406 -18.189 -32.802 1.00 61.75 466 SER A CA 1
ATOM 3726 C C . SER A 1 466 ? -3.512 -18.122 -34.334 1.00 61.75 466 SER A C 1
ATOM 3728 O O . SER A 1 466 ? -3.929 -19.074 -34.998 1.00 61.75 466 SER A O 1
ATOM 3730 N N . LYS A 1 467 ? -3.246 -16.947 -34.900 1.00 72.38 467 LYS A N 1
ATOM 3731 C CA . LYS A 1 467 ? -3.351 -16.621 -36.312 1.00 72.38 467 LYS A CA 1
ATOM 3732 C C . LYS A 1 467 ? -2.065 -15.932 -36.714 1.00 72.38 467 LYS A C 1
ATOM 3734 O O . LYS A 1 467 ? -1.693 -14.919 -36.146 1.00 72.38 467 LYS A O 1
ATOM 3739 N N . CYS A 1 468 ? -1.430 -16.482 -37.734 1.00 79.06 468 CYS A N 1
ATOM 3740 C CA . CYS A 1 468 ? -0.274 -15.858 -38.343 1.00 79.06 468 CYS A CA 1
ATOM 3741 C C . CYS A 1 468 ? -0.680 -14.539 -39.017 1.00 79.06 468 CYS A C 1
ATOM 3743 O O . CYS A 1 468 ? -1.565 -14.536 -39.873 1.00 79.06 468 CYS A O 1
ATOM 3745 N N . SER A 1 469 ? 0.009 -13.455 -38.665 1.00 80.19 469 SER A N 1
ATOM 3746 C CA . SER A 1 469 ? -0.170 -12.102 -39.206 1.00 80.19 469 SER A CA 1
ATOM 3747 C C . SER A 1 469 ? 0.415 -11.904 -40.614 1.00 80.19 469 SER A C 1
ATOM 3749 O O . SER A 1 469 ? 0.435 -10.785 -41.110 1.00 80.19 469 SER A O 1
ATOM 3751 N N . ALA A 1 470 ? 0.914 -12.958 -41.273 1.00 79.25 470 ALA A N 1
ATOM 3752 C CA . ALA A 1 470 ? 1.511 -12.851 -42.603 1.00 79.25 470 ALA A CA 1
ATOM 3753 C C . ALA A 1 470 ? 0.459 -12.619 -43.692 1.00 79.25 470 ALA A C 1
ATOM 3755 O O . ALA A 1 470 ? -0.506 -13.386 -43.803 1.00 79.25 470 ALA A O 1
ATOM 3756 N N . GLU A 1 471 ? 0.692 -11.626 -44.552 1.00 78.56 471 GLU A N 1
ATOM 3757 C CA . GLU A 1 471 ? -0.111 -11.428 -45.756 1.00 78.56 471 GLU A CA 1
ATOM 3758 C C . GLU A 1 471 ? -0.056 -12.685 -46.639 1.00 78.56 471 GLU A C 1
ATOM 3760 O O . GLU A 1 471 ? 1.009 -13.167 -47.024 1.00 78.56 471 GLU A O 1
ATOM 3765 N N . GLY A 1 472 ? -1.223 -13.267 -46.929 1.00 75.31 472 GLY A N 1
ATOM 3766 C CA . GLY A 1 472 ? -1.316 -14.475 -47.751 1.00 75.31 472 GLY A CA 1
ATOM 3767 C C . GLY A 1 472 ? -0.857 -15.771 -47.067 1.00 75.31 472 GLY A C 1
ATOM 3768 O O . GLY A 1 472 ? -0.500 -16.722 -47.768 1.00 75.31 472 GLY A O 1
ATOM 3769 N N . CYS A 1 473 ? -0.874 -15.848 -45.728 1.00 79.31 473 CYS A N 1
ATOM 3770 C CA . CYS A 1 473 ? -0.584 -17.086 -44.998 1.00 79.31 473 CYS A CA 1
ATOM 3771 C C . CYS A 1 473 ? -1.405 -18.274 -45.543 1.00 79.31 473 CYS A C 1
ATOM 3773 O O . CYS A 1 473 ? -2.634 -18.298 -45.467 1.00 79.31 473 CYS A O 1
ATOM 3775 N N . LYS A 1 474 ? -0.718 -19.295 -46.071 1.00 75.81 474 LYS A N 1
ATOM 3776 C CA . LYS A 1 474 ? -1.351 -20.493 -46.659 1.00 75.81 474 LYS A CA 1
ATOM 3777 C C . LYS A 1 474 ? -1.725 -21.560 -45.624 1.00 75.81 474 LYS A C 1
ATOM 3779 O O . LYS A 1 474 ? -2.353 -22.559 -45.969 1.00 75.81 474 LYS A O 1
ATOM 3784 N N . VAL A 1 475 ? -1.349 -21.366 -44.361 1.00 69.62 475 VAL A N 1
ATOM 3785 C CA . VAL A 1 475 ? -1.607 -22.310 -43.268 1.00 69.62 475 VAL A CA 1
ATOM 3786 C C . VAL A 1 475 ? -2.955 -21.966 -42.626 1.00 69.62 475 VAL A C 1
ATOM 3788 O O . VAL A 1 475 ? -3.071 -21.011 -41.861 1.00 69.62 475 VAL A O 1
ATOM 3791 N N . SER A 1 476 ? -3.998 -22.730 -42.964 1.00 54.62 476 SER A N 1
ATOM 3792 C CA . SER A 1 476 ? -5.354 -22.550 -42.425 1.00 54.62 476 SER A CA 1
ATOM 3793 C C . SER A 1 476 ? -5.645 -23.495 -41.253 1.00 54.62 476 SER A C 1
ATOM 3795 O O . SER A 1 476 ? -5.598 -24.715 -41.404 1.00 54.62 476 SER A O 1
ATOM 3797 N N . GLY A 1 477 ? -6.051 -22.935 -40.109 1.00 53.84 477 GLY A N 1
ATOM 3798 C CA . GLY A 1 477 ? -6.657 -23.670 -38.990 1.00 53.84 477 GLY A CA 1
ATOM 3799 C C . GLY A 1 477 ? -5.783 -23.795 -37.736 1.00 53.84 477 GLY A C 1
ATOM 3800 O O . GLY A 1 477 ? -4.566 -23.689 -37.796 1.00 53.84 477 GLY A O 1
ATOM 3801 N N . LYS A 1 478 ? -6.446 -24.040 -36.592 1.00 46.56 478 LYS A N 1
ATOM 3802 C CA . LYS A 1 478 ? -5.963 -24.082 -35.187 1.00 46.56 478 LYS A CA 1
ATOM 3803 C C . LYS A 1 478 ? -4.841 -25.105 -34.866 1.00 46.56 478 LYS A C 1
ATOM 3805 O O . LYS A 1 478 ? -4.760 -25.591 -33.742 1.00 46.56 478 LYS A O 1
ATOM 3810 N N . LYS A 1 479 ? -4.012 -25.501 -35.831 1.00 50.16 479 LYS A N 1
ATOM 3811 C CA . LYS A 1 479 ? -2.913 -26.469 -35.674 1.00 50.16 479 LYS A CA 1
ATOM 3812 C C . LYS A 1 479 ? -1.545 -25.785 -35.669 1.00 50.16 479 LYS A C 1
ATOM 3814 O O . LYS A 1 479 ? -0.638 -26.213 -36.369 1.00 50.16 479 LYS A O 1
ATOM 3819 N N . SER A 1 480 ? -1.378 -24.718 -34.903 1.00 50.97 480 SER A N 1
ATOM 3820 C CA . SER A 1 480 ? -0.155 -23.926 -34.966 1.00 50.97 480 SER A CA 1
ATOM 3821 C C . SER A 1 480 ? 0.743 -24.177 -33.751 1.00 50.97 480 SER A C 1
ATOM 3823 O O . SER A 1 480 ? 0.800 -23.369 -32.829 1.00 50.97 480 SER A O 1
ATOM 3825 N N . LYS A 1 481 ? 1.447 -25.315 -33.740 1.00 55.34 481 LYS A N 1
ATOM 3826 C CA . LYS A 1 481 ? 2.541 -25.563 -32.779 1.00 55.34 481 LYS A CA 1
ATOM 3827 C C . LYS A 1 481 ? 3.839 -24.803 -33.130 1.00 55.34 481 LYS A C 1
ATOM 3829 O O . LYS A 1 481 ? 4.835 -24.983 -32.449 1.00 55.34 481 LYS A O 1
ATOM 3834 N N . GLU A 1 482 ? 3.820 -23.956 -34.162 1.00 69.81 482 GLU A N 1
ATOM 3835 C CA . GLU A 1 482 ? 5.003 -23.269 -34.715 1.00 69.81 482 GLU A CA 1
ATOM 3836 C C . GLU A 1 482 ? 4.760 -21.764 -34.956 1.00 69.81 482 GLU A C 1
ATOM 3838 O O . GLU A 1 482 ? 5.335 -21.174 -35.874 1.00 69.81 482 GLU A O 1
ATOM 3843 N N . LEU A 1 483 ? 3.855 -21.139 -34.188 1.00 80.25 483 LEU A N 1
ATOM 3844 C CA . LEU A 1 483 ? 3.766 -19.674 -34.152 1.00 80.25 483 LEU A CA 1
ATOM 3845 C C . LEU A 1 483 ? 4.848 -19.122 -33.239 1.00 80.25 483 LEU A C 1
ATOM 3847 O O . LEU A 1 483 ? 5.071 -19.645 -32.150 1.00 80.25 483 LEU A O 1
ATOM 3851 N N . VAL A 1 484 ? 5.447 -18.024 -33.671 1.00 81.25 484 VAL A N 1
ATOM 3852 C CA . VAL A 1 484 ? 6.441 -17.274 -32.917 1.00 81.25 484 VAL A CA 1
ATOM 3853 C C . VAL A 1 484 ? 5.988 -15.835 -32.781 1.00 81.25 484 VAL A C 1
ATOM 3855 O O . VAL A 1 484 ? 5.422 -15.263 -33.715 1.00 81.25 484 VAL A O 1
ATOM 3858 N N . GLY A 1 485 ? 6.154 -15.294 -31.578 1.00 82.19 485 GLY A N 1
ATOM 3859 C CA . GLY A 1 485 ? 5.811 -13.918 -31.244 1.00 82.19 485 GLY A CA 1
ATOM 3860 C C . GLY A 1 485 ? 6.996 -12.994 -31.483 1.00 82.19 485 GLY A C 1
ATOM 3861 O O . GLY A 1 485 ? 8.142 -13.416 -31.359 1.00 82.19 485 GLY A O 1
ATOM 3862 N N . CYS A 1 486 ? 6.729 -11.741 -31.845 1.00 80.31 486 CYS A N 1
ATOM 3863 C CA . CYS A 1 486 ? 7.775 -10.728 -31.969 1.00 80.31 486 CYS A CA 1
ATOM 3864 C C . CYS A 1 486 ? 8.531 -10.601 -30.638 1.00 80.31 486 CYS A C 1
ATOM 3866 O O . CYS A 1 486 ? 7.910 -10.323 -29.613 1.00 80.31 486 CYS A O 1
ATOM 3868 N N . LYS A 1 487 ? 9.859 -10.738 -30.647 1.00 77.88 487 LYS A N 1
ATOM 3869 C CA . LYS A 1 487 ? 10.688 -10.657 -29.433 1.00 77.88 487 LYS A CA 1
ATOM 3870 C C . LYS A 1 487 ? 10.642 -9.291 -28.734 1.00 77.88 487 LYS A C 1
ATOM 3872 O O . LYS A 1 487 ? 10.970 -9.206 -27.560 1.00 77.88 487 LYS A O 1
ATOM 3877 N N . ALA A 1 488 ? 10.249 -8.233 -29.450 1.00 70.81 488 ALA A N 1
ATOM 3878 C CA . ALA A 1 488 ? 10.182 -6.872 -28.917 1.00 70.81 488 ALA A CA 1
ATOM 3879 C C . ALA A 1 488 ? 8.816 -6.539 -28.292 1.00 70.81 488 ALA A C 1
ATOM 3881 O O . ALA A 1 488 ? 8.763 -6.020 -27.184 1.00 70.81 488 ALA A O 1
ATOM 3882 N N . CYS A 1 489 ? 7.705 -6.830 -28.980 1.00 70.44 489 CYS A N 1
ATOM 3883 C CA . CYS A 1 489 ? 6.365 -6.452 -28.507 1.00 70.44 489 CYS A CA 1
ATOM 3884 C C . CYS A 1 489 ? 5.506 -7.621 -28.017 1.00 70.44 489 CYS A C 1
ATOM 3886 O O . CYS A 1 489 ? 4.449 -7.390 -27.438 1.00 70.44 489 CYS A O 1
ATOM 3888 N N . GLY A 1 490 ? 5.878 -8.869 -28.318 1.00 69.19 490 GLY A N 1
ATOM 3889 C CA . GLY A 1 490 ? 5.096 -10.072 -28.012 1.00 69.19 490 GLY A CA 1
ATOM 3890 C C . GLY A 1 490 ? 3.731 -10.177 -28.715 1.00 69.19 490 GLY A C 1
ATOM 3891 O O . GLY A 1 490 ? 3.097 -11.225 -28.639 1.00 69.19 490 GLY A O 1
ATOM 3892 N N . GLY A 1 491 ? 3.269 -9.120 -29.395 1.00 70.31 491 GLY A N 1
ATOM 3893 C CA . GLY A 1 491 ? 1.902 -9.008 -29.914 1.00 70.31 491 GLY A CA 1
ATOM 3894 C C . GLY A 1 491 ? 1.701 -9.579 -31.318 1.00 70.31 491 GLY A C 1
ATOM 3895 O O . GLY A 1 491 ? 0.724 -10.284 -31.565 1.00 70.31 491 GLY A O 1
ATOM 3896 N N . ALA A 1 492 ? 2.614 -9.305 -32.253 1.00 78.88 492 ALA A N 1
ATOM 3897 C CA . ALA A 1 492 ? 2.542 -9.886 -33.593 1.00 78.88 492 ALA A CA 1
ATOM 3898 C C . ALA A 1 492 ? 3.002 -11.348 -33.557 1.00 78.88 492 ALA A C 1
ATOM 3900 O O . ALA A 1 492 ? 4.058 -11.638 -32.994 1.00 78.88 492 ALA A O 1
ATOM 3901 N N . THR A 1 493 ? 2.246 -12.257 -34.183 1.00 82.56 493 THR A N 1
ATOM 3902 C CA . THR A 1 493 ? 2.622 -13.674 -34.282 1.00 82.56 493 THR A CA 1
ATOM 3903 C C . THR A 1 493 ? 2.674 -14.136 -35.734 1.00 82.56 493 THR A C 1
ATOM 3905 O O . THR A 1 493 ? 1.798 -13.828 -36.541 1.00 82.56 493 THR A O 1
ATOM 3908 N N . MET A 1 494 ? 3.704 -14.890 -36.106 1.00 83.38 494 MET A N 1
ATOM 3909 C CA . MET A 1 494 ? 3.846 -15.477 -37.442 1.00 83.38 494 MET A CA 1
ATOM 3910 C C . MET A 1 494 ? 4.275 -16.934 -37.332 1.00 83.38 494 MET A C 1
ATOM 3912 O O . MET A 1 494 ? 4.869 -17.333 -36.338 1.00 83.38 494 MET A O 1
ATOM 3916 N N . HIS A 1 495 ? 3.977 -17.759 -38.338 1.00 85.44 495 HIS A N 1
ATOM 3917 C CA . HIS A 1 495 ? 4.653 -19.055 -38.423 1.00 85.44 495 HIS A CA 1
ATOM 3918 C C . HIS A 1 495 ? 6.145 -18.814 -38.655 1.00 85.44 495 HIS A C 1
ATOM 3920 O O . HIS A 1 495 ? 6.478 -17.894 -39.400 1.00 85.44 495 HIS A O 1
ATOM 3926 N N . MET A 1 496 ? 7.015 -19.671 -38.121 1.00 80.31 496 MET A N 1
ATOM 3927 C CA . MET A 1 496 ? 8.460 -19.654 -38.412 1.00 80.31 496 MET A CA 1
ATOM 3928 C C . MET A 1 496 ? 8.754 -19.485 -39.910 1.00 80.31 496 MET A C 1
ATOM 3930 O O . MET A 1 496 ? 9.495 -18.598 -40.325 1.00 80.31 496 MET A O 1
ATOM 3934 N N . THR A 1 497 ? 8.050 -20.256 -40.747 1.00 83.81 497 THR A N 1
ATOM 3935 C CA . THR A 1 497 ? 8.161 -20.196 -42.212 1.00 83.81 497 THR A CA 1
ATOM 3936 C C . THR A 1 497 ? 7.660 -18.888 -42.817 1.00 83.81 497 THR A C 1
ATOM 3938 O O . THR A 1 497 ? 8.131 -18.477 -43.869 1.00 83.81 497 THR A O 1
ATOM 3941 N N . CYS A 1 498 ? 6.666 -18.255 -42.194 1.00 84.94 498 CYS A N 1
ATOM 3942 C CA . CYS A 1 498 ? 6.124 -16.980 -42.653 1.00 84.94 498 CYS A CA 1
ATOM 3943 C C . CYS A 1 498 ? 6.996 -15.799 -42.210 1.00 84.94 498 CYS A C 1
ATOM 3945 O O . CYS A 1 498 ? 7.071 -14.814 -42.932 1.00 84.94 498 CYS A O 1
ATOM 3947 N N . ALA A 1 499 ? 7.638 -15.905 -41.047 1.00 83.00 499 ALA A N 1
ATOM 3948 C CA . ALA A 1 499 ? 8.619 -14.949 -40.548 1.00 83.00 499 ALA A CA 1
ATOM 3949 C C . ALA A 1 499 ? 10.001 -15.115 -41.208 1.00 83.00 499 ALA A C 1
ATOM 3951 O O . ALA A 1 499 ? 10.818 -14.204 -41.138 1.00 83.00 499 ALA A O 1
ATOM 3952 N N . GLY A 1 500 ? 10.266 -16.257 -41.854 1.00 84.44 500 GLY A N 1
ATOM 3953 C CA . GLY A 1 500 ? 11.550 -16.541 -42.498 1.00 84.44 500 GLY A CA 1
ATOM 3954 C C . GLY A 1 500 ? 12.694 -16.789 -41.510 1.00 84.44 500 GLY A C 1
ATOM 3955 O O . GLY A 1 500 ? 13.853 -16.646 -41.889 1.00 84.44 500 GLY A O 1
ATOM 3956 N N . VAL A 1 501 ? 12.376 -17.148 -40.264 1.00 83.00 501 VAL A N 1
ATOM 3957 C CA . VAL A 1 501 ? 13.353 -17.416 -39.198 1.00 83.00 501 VAL A CA 1
ATOM 3958 C C . VAL A 1 501 ? 13.480 -18.917 -38.938 1.00 83.00 501 VAL A C 1
ATOM 3960 O O . VAL A 1 501 ? 12.532 -19.675 -39.153 1.00 83.00 501 VAL A O 1
ATOM 3963 N N . ASN A 1 502 ? 14.654 -19.342 -38.464 1.00 81.12 502 ASN A N 1
ATOM 3964 C CA . ASN A 1 502 ? 14.919 -20.729 -38.055 1.00 81.12 502 ASN A CA 1
ATOM 3965 C C . ASN A 1 502 ? 14.929 -20.898 -36.528 1.00 81.12 502 ASN A C 1
ATOM 3967 O O . ASN A 1 502 ? 14.690 -22.004 -36.045 1.00 81.12 502 ASN A O 1
ATOM 3971 N N . ASP A 1 503 ? 15.124 -19.805 -35.783 1.00 78.50 503 ASP A N 1
ATOM 3972 C CA . ASP A 1 503 ? 14.985 -19.741 -34.329 1.00 78.50 503 ASP A CA 1
ATOM 3973 C C . ASP A 1 503 ? 13.775 -18.860 -33.929 1.00 78.50 503 ASP A C 1
ATOM 3975 O O . ASP A 1 503 ? 13.661 -17.718 -34.384 1.00 78.50 503 ASP A O 1
ATOM 3979 N N . PRO A 1 504 ? 12.854 -19.359 -33.080 1.00 76.38 504 PRO A N 1
ATOM 3980 C CA . PRO A 1 504 ? 11.739 -18.578 -32.548 1.00 76.38 504 PRO A CA 1
ATOM 3981 C C . PRO A 1 504 ? 12.106 -17.261 -31.864 1.00 76.38 504 PRO A C 1
ATOM 3983 O O . PRO A 1 504 ? 11.283 -16.347 -31.839 1.00 76.38 504 PRO A O 1
ATOM 3986 N N . SER A 1 505 ? 13.310 -17.160 -31.304 1.00 78.56 505 SER A N 1
ATOM 3987 C CA . SER A 1 505 ? 13.784 -15.969 -30.596 1.00 78.56 505 SER A CA 1
ATOM 3988 C C . SER A 1 505 ? 14.224 -14.831 -31.528 1.00 78.56 505 SER A C 1
ATOM 3990 O O . SER A 1 505 ? 14.422 -13.702 -31.076 1.00 78.56 505 SER A O 1
ATOM 3992 N N . GLU A 1 506 ? 14.344 -15.088 -32.834 1.00 82.00 506 GLU A N 1
ATOM 3993 C CA . GLU A 1 506 ? 14.860 -14.120 -33.809 1.00 82.00 506 GLU A CA 1
ATOM 3994 C C . GLU A 1 506 ? 13.779 -13.220 -34.420 1.00 82.00 506 GLU A C 1
ATOM 3996 O O . GLU A 1 506 ? 14.097 -12.169 -34.978 1.00 82.00 506 GLU A O 1
ATOM 4001 N N . TYR A 1 507 ? 12.503 -13.595 -34.321 1.00 85.81 507 TYR A N 1
ATOM 4002 C CA . TYR A 1 507 ? 11.430 -12.879 -35.006 1.00 85.81 507 TYR A CA 1
ATOM 4003 C C . TYR A 1 507 ? 11.174 -11.483 -34.404 1.00 85.81 507 TYR A C 1
ATOM 4005 O O . TYR A 1 507 ? 10.898 -11.335 -33.214 1.00 85.81 507 TYR A O 1
ATOM 4013 N N . VAL A 1 508 ? 11.200 -10.453 -35.255 1.00 85.06 508 VAL A N 1
ATOM 4014 C CA . VAL A 1 508 ? 10.787 -9.070 -34.958 1.00 85.06 508 VAL A CA 1
ATOM 4015 C C . VAL A 1 508 ? 9.758 -8.652 -36.012 1.00 85.06 508 VAL A C 1
ATOM 4017 O O . VAL A 1 508 ? 9.958 -8.907 -37.199 1.00 85.06 508 VAL A O 1
ATOM 4020 N N . CYS A 1 509 ? 8.645 -8.031 -35.614 1.00 83.19 509 CYS A N 1
ATOM 4021 C CA . CYS A 1 509 ? 7.656 -7.529 -36.572 1.00 83.19 509 CYS A CA 1
ATOM 4022 C C . CYS A 1 509 ? 8.123 -6.237 -37.256 1.00 83.19 509 CYS A C 1
ATOM 4024 O O . CYS A 1 509 ? 8.999 -5.546 -36.745 1.00 83.19 509 CYS A O 1
ATOM 4026 N N . ALA A 1 510 ? 7.513 -5.897 -38.395 1.00 80.44 510 ALA A N 1
ATOM 4027 C CA . ALA A 1 510 ? 7.857 -4.695 -39.158 1.00 80.44 510 ALA A CA 1
ATOM 4028 C C . ALA A 1 510 ? 7.771 -3.415 -38.305 1.00 80.44 510 ALA A C 1
ATOM 4030 O O . ALA A 1 510 ? 8.722 -2.642 -38.282 1.00 80.44 510 ALA A O 1
ATOM 4031 N N . ASP A 1 511 ? 6.712 -3.270 -37.501 1.00 76.06 511 ASP A N 1
ATOM 4032 C CA . ASP A 1 511 ? 6.534 -2.109 -36.615 1.00 76.06 511 ASP A CA 1
ATOM 4033 C C . ASP A 1 511 ? 7.684 -1.960 -35.599 1.00 76.06 511 ASP A C 1
ATOM 4035 O O . ASP A 1 511 ? 8.143 -0.855 -35.314 1.00 76.06 511 ASP A O 1
ATOM 4039 N N . CYS A 1 512 ? 8.184 -3.081 -35.065 1.00 74.12 512 CYS A N 1
ATOM 4040 C CA . CYS A 1 512 ? 9.303 -3.103 -34.120 1.00 74.12 512 CYS A CA 1
ATOM 4041 C C . CYS A 1 512 ? 10.682 -3.080 -34.795 1.00 74.12 512 CYS A C 1
ATOM 4043 O O . CYS A 1 512 ? 11.678 -2.886 -34.104 1.00 74.12 512 CYS A O 1
ATOM 4045 N N . MET A 1 513 ? 10.763 -3.312 -36.107 1.00 74.00 513 MET A N 1
ATOM 4046 C CA . MET A 1 513 ? 11.985 -3.078 -36.879 1.00 74.00 513 MET A CA 1
ATOM 4047 C C . MET A 1 513 ? 12.146 -1.593 -37.219 1.00 74.00 513 MET A C 1
ATOM 4049 O O . MET A 1 513 ? 13.268 -1.093 -37.177 1.00 74.00 513 MET A O 1
ATOM 4053 N N . ASP A 1 514 ? 11.041 -0.896 -37.499 1.00 66.69 514 ASP A N 1
ATOM 4054 C CA . ASP A 1 514 ? 11.032 0.538 -37.817 1.00 66.69 514 ASP A CA 1
ATOM 4055 C C . ASP A 1 514 ? 11.209 1.420 -36.571 1.00 66.69 514 ASP A C 1
ATOM 4057 O O . ASP A 1 514 ? 11.883 2.452 -36.615 1.00 66.69 514 ASP A O 1
ATOM 4061 N N . ALA A 1 515 ? 10.660 1.003 -35.429 1.00 57.50 515 ALA A N 1
ATOM 4062 C CA . ALA A 1 515 ? 11.015 1.579 -34.140 1.00 57.50 515 ALA A CA 1
ATOM 4063 C C . ALA A 1 515 ? 12.400 1.050 -33.747 1.00 57.50 515 ALA A C 1
ATOM 4065 O O . ALA A 1 515 ? 12.505 -0.085 -33.308 1.00 57.50 515 ALA A O 1
ATOM 4066 N N . THR A 1 516 ? 13.463 1.831 -33.939 1.00 50.59 516 THR A N 1
ATOM 4067 C CA . THR A 1 516 ? 14.883 1.483 -33.721 1.00 50.59 516 THR A CA 1
ATOM 4068 C C . THR A 1 516 ? 15.193 0.815 -32.357 1.00 50.59 516 THR A C 1
ATOM 4070 O O . THR A 1 516 ? 15.784 1.426 -31.477 1.00 50.59 516 THR A O 1
ATOM 4073 N N . PHE A 1 517 ? 14.851 -0.463 -32.177 1.00 50.88 517 PHE A N 1
ATOM 4074 C CA . PHE A 1 517 ? 15.097 -1.272 -30.970 1.00 50.88 517 PHE A CA 1
ATOM 4075 C C . PHE A 1 517 ? 16.224 -2.299 -31.167 1.00 50.88 517 PHE A C 1
ATOM 4077 O O . PHE A 1 517 ? 16.481 -3.139 -30.311 1.00 50.88 517 PHE A O 1
ATOM 4084 N N . ILE A 1 518 ? 16.942 -2.234 -32.292 1.00 47.22 518 ILE A N 1
ATOM 4085 C CA . ILE A 1 518 ? 17.933 -3.251 -32.683 1.00 47.22 518 ILE A CA 1
ATOM 4086 C C . ILE A 1 518 ? 19.312 -3.036 -32.012 1.00 47.22 518 ILE A C 1
ATOM 4088 O O . ILE A 1 518 ? 20.223 -3.828 -32.215 1.00 47.22 518 ILE A O 1
ATOM 4092 N N . LYS A 1 519 ? 19.494 -2.010 -31.165 1.00 43.84 519 LYS A N 1
ATOM 4093 C CA . LYS A 1 519 ? 20.788 -1.736 -30.498 1.00 43.84 519 LYS A CA 1
ATOM 4094 C C . LYS A 1 519 ? 20.849 -1.993 -28.984 1.00 43.84 519 LYS A C 1
ATOM 4096 O O . LYS A 1 519 ? 21.868 -1.665 -28.390 1.00 43.84 519 LYS A O 1
ATOM 4101 N N . LEU A 1 520 ? 19.814 -2.561 -28.359 1.00 41.09 520 LEU A N 1
ATOM 4102 C CA . LEU A 1 520 ? 19.758 -2.721 -26.892 1.00 41.09 520 LEU A CA 1
ATOM 4103 C C . LEU A 1 520 ? 19.607 -4.171 -26.392 1.00 41.09 520 LEU A C 1
ATOM 4105 O O . LEU A 1 520 ? 19.256 -4.372 -25.233 1.00 41.09 520 LEU A O 1
ATOM 4109 N N . PHE A 1 521 ? 19.912 -5.172 -27.222 1.00 36.31 521 PHE A N 1
ATOM 4110 C CA . PHE A 1 521 ? 19.997 -6.574 -26.797 1.00 36.31 521 PHE A CA 1
ATOM 4111 C C . PHE A 1 521 ? 21.250 -7.248 -27.339 1.00 36.31 521 PHE A C 1
ATOM 4113 O O . PHE A 1 521 ? 21.499 -7.099 -28.560 1.00 36.31 521 PHE A O 1
#

Secondary structure (DSSP, 8-state):
----GGG---SS-----GGGGGS---TTT--B-SEEEE-PPPTTS-S-BTTB-GGG-EE-GGGSPPHHHHHHH-TTGGGSGGG-HHHHHHT-S--BS-TT-TTTTTSPEEEE-TT---SSPPPTTGGGS-HHHHHHHHHHTS-GGGEE-----S-HHHHHHHHHHHHHHHHHHHHH--PPPPPP------------------PPPP--------SSGGGS----S---GGGTEEEPPTT--PPPTTT------TTTS--EEEEE-SS-EEEEEHHHHHT-TT----S-TTSTBTTB-HHHHHHHHHHHTTPPPTTT--S---EE--STT---EE-HHHHHHTT-EE--STT--EE-TTT-----SSPPPTTPBPTTT-SB--S--TTTEEEEEPPPPTTT----EEEEEHHHHHHHHHHHGGG---TTT---HHHHHHHHHTT----SS--GGGSSTTTTTTTT------TT----SS--TTEEE-TTTS--EEEHHHHT-SSGGG---HHHHHTT-TT--

Sequence (521 aa):
MEISDEFLVDADSFYVGIDRLQYLSCRSCSRFTPFLVYLPPNDGSQHVVFGLQKDQLLFCPGCVPQRQHLLQMYPLLGESVLCDSALLAALQGFEYSNPFYRKYARTARTIVTVETRLGGELPADSFCMALDARFELVRRLFGGVHTLENWKYSGLQEIETVLAAKAAEIRQFYGESQLMKSPVRVEACPVEEEIREEGEVEPLVDVGSSKEECETLNATLQPYVAVDKRFNLTVLSSKSPYSCGICLLTEKDVLRFGEFVEKQQKKDIFRCHYFCLLTGTYIVQNGKETSGVLGFLVNDIYSSFKRYRQNKCCYCGQLSAAVVCVEPGCERSFHYICGVKNNCLTQFSGPNPSYCHEHAPNDHPECHSENQTCWICCEEIGPYNPVASFCSVCPPEHETGETEIGWYHRMCVQKFAFQAGYYFKCPNCFEMNEFTEYARMHGIFVPMRDASWEREKYAFKDIHLSKCSAEGCKVSGKKSKELVGCKACGGATMHMTCAGVNDPSEYVCADCMDATFIKLF

Radius of gyration: 27.2 Å; chains: 1; bounding box: 65×74×75 Å

Foldseek 3Di:
DPDPPVPDDDLADADPDPLLQLWQAQLPPSWDFLEKEAEQQDPPDDADDLNDGNLRRIHQLVPQDAPVVVCVRPVPLPLFPNNAPVLSVLSPPRIGRDCVHPVPVFPWHQYGYSLFAFPDDDDPCLVVDDPVVSVVVSVNRGDPLRTHGTDRHPHSVVVSVRSVVSVVSNNVVSVPDPDDRPPRDDDDDDDDDDDDDDDDDDDDDDDDDDDDDPPPPQPQFDALQDPPVVLQKDFDDQPDQDAAPQQRDSGDDCLQQNTFMWHDDPPDIHTHRPNLQLQQPQQDQCADCSEDRRSGHVVSVVVSCVVFQQPAAPQPRDGNQRHFAPPPPGRHGHRSNSQSVQLKAFQQDRSGHIHHNVGHDQPDPDWDDQQDAAPQPRHGQGGTDSLQKDWDFDQQDPPPRDTDIHIHGLSSLLVQLSQAQQCRADPPRRHHPVVVNSNSRSHRDRRNDHGNLCVPPCRCVQLPPPDAPADPPPDDDDPCPAWAAALPPSRHIHGCVRQVHPDSNPGHDPVRVVVPPVPPD

InterPro domains:
  IPR011011 Zinc finger, FYVE/PHD-type [SSF57903] (447-519)
  IPR013083 Zinc finger, RING/FYVE/PHD-type [G3DSA:3.30.40.10] (238-362)
  IPR013083 Zinc finger, RING/FYVE/PHD-type [G3DSA:3.30.40.10] (447-518)
  IPR034732 Extended PHD (ePHD) domain [PS51805] (241-360)
  IPR051188 PHD-type Zinc Finger Domain-Containing Protein [PTHR12420] (240-501)

Organism: Culex pipiens (NCBI:txid7175)